Protein AF-0000000078826554 (afdb_homodimer)

Sequence (442 aa):
MNILKTNELKKYYGSGDTIVKALDGVSITVEDGQFVAIVGTSGSGKSTLLHMLGGLDKPTSGSVIVDGKELSLMDDESLTVFRRRNIGFVFQNYNLVPILNVYENIVLPIELDGNKVDENFVDKIVKMLKLEEKLSVLPNNLSGGQQQRVAIARALAAKPAIILADEPTGNLDSKTSQDVIGLLKATSMEFHQTIVMITHNEEIAQLSDKIIHIEDGRIVGMNILKTNELKKYYGSGDTIVKALDGVSITVEDGQFVAIVGTSGSGKSTLLHMLGGLDKPTSGSVIVDGKELSLMDDESLTVFRRRNIGFVFQNYNLVPILNVYENIVLPIELDGNKVDENFVDKIVKMLKLEEKLSVLPNNLSGGQQQRVAIARALAAKPAIILADEPTGNLDSKTSQDVIGLLKATSMEFHQTIVMITHNEEIAQLSDKIIHIEDGRIVG

Nearest PDB structures (foldseek):
  7w7b-assembly2_G  TM=9.471E-01  e=1.059E-22  Corynebacterium diphtheriae NCTC 13129
  4u00-assembly1_A  TM=9.123E-01  e=7.420E-20  Thermus thermophilus HB8
  6mjp-assembly1_B  TM=8.727E-01  e=2.880E-16  Vibrio cholerae
  8frl-assembly1_A  TM=8.800E-01  e=1.904E-15  Acinetobacter baylyi ADP1
  6mi8-assembly1_B  TM=8.300E-01  e=7.405E-16  Escherichia coli K-12

Secondary structure (DSSP, 8-state):
-EEEEEEEEEEEESSGGG-EEEEEEE--EEETT-EEEEE--TTSSHHHHHHHHTTSS--SEEEEEETTEEGGG--HHHHHHHHHHHEEEEETT----TTS-HHHHHHHHHHHTTPPP-HHHHHHHHHHTT-GGGTT--GGGS-HHHHHHHHHHHHHHT--SEEEEESTTTTS-HHHHHHHHHHHHHHHHHHT-EEEEEES-HHHHTTSSEEEEEETTEEE-/-EEEEEEEEEEEESSGGG-EEEEEEE--EEETT-EEEEE--TTSSHHHHHHHHTTSS--SEEEEEETTEEGGG--HHHHHHHHHHHEEEEETT----TTS-HHHHHHHHHHHTTPPP-HHHHHHHHHHTT-GGGTT--GGGS-HHHHHHHHHHHHHHT--SEEEEESTTTTS-HHHHHHHHHHHHHHHHHHT-EEEEEES-HHHHTTSSEEEEEETTEEE-

Foldseek 3Di:
DWQKWWFQFWAWDDDDPPIATLAGTEIDTDHQLFFEEEAEDPSLNLVVVLCCQLLVDATPDTWMGGRRDILNPDDPVVSVLLSLQAEAEAEQVLPFDQVQFLQCSQCVSCVVNVHDFPPVVLVVLCVLLVCVVRRRPGLVPDDLLNSLSSSLSSRPRSPHREYEYEASCVPDDPVSSVVSLVSSVVVSVVSSHHYYYYHNDPVSSVVGPYYWYTGNNYTDD/DWQKWWFQFWAWDDDDPPIATLAGTEIDTDHQLFFEEEAEDPSLNLVVVLCCQLLVDATPDTWMHGRRDILNPDDPVVSVLLSLQAEAEAEQVLPFDQVQFLQCSQCVSCVVNVHDFPVVVLVVLCVLLVCVVRRGPGLVPDDLLNSLSSSLSSRPRSPHRAYEYEASCVPDDPVSSVVSLVSSVVVSVVSSHHYYYYHNDPVSSVVGPYYWYTGNNYTDD

pLDDT: mean 95.14, std 3.31, range [72.69, 98.69]

Solvent-accessible surface area (backbone atoms only — not comparable to full-atom values): 22943 Å² total; per-residue (Å²): 105,68,34,34,39,34,44,50,25,21,32,66,43,75,63,84,94,58,58,43,63,43,27,63,47,30,63,50,77,39,47,63,41,36,36,35,18,40,33,42,59,91,86,15,25,60,68,62,48,54,32,39,71,56,63,68,43,79,64,70,40,57,38,37,30,49,73,84,39,58,58,72,76,46,51,71,68,58,44,49,54,47,30,61,49,35,44,13,60,30,41,45,80,34,54,60,53,66,91,35,27,40,48,55,49,25,46,37,60,37,51,77,69,69,48,80,78,58,62,68,61,44,49,52,48,32,53,70,57,69,38,71,92,41,38,80,39,36,52,85,80,46,54,70,62,52,41,38,43,44,23,47,41,26,23,49,58,58,63,32,68,34,34,43,28,46,30,57,46,71,77,46,54,70,70,51,28,53,53,52,50,50,43,50,50,51,51,24,63,74,67,52,36,19,33,42,32,35,39,75,50,63,74,63,37,66,72,36,78,41,75,42,37,33,49,76,13,26,70,52,125,103,68,33,35,38,34,44,48,25,21,30,64,43,76,63,84,93,59,56,42,62,42,27,62,47,31,63,52,77,39,46,65,42,37,36,36,18,40,34,42,58,89,86,15,25,60,68,63,49,53,32,39,72,57,63,70,43,79,66,67,41,58,40,36,30,48,72,86,40,56,58,71,76,47,52,73,68,57,44,48,56,46,30,59,49,34,43,12,60,30,41,43,80,34,55,61,52,66,90,35,27,41,48,54,49,25,46,37,62,37,52,75,70,70,48,82,78,58,62,68,61,44,49,52,48,32,53,70,58,70,38,71,91,41,38,81,39,36,53,85,78,44,52,69,62,54,42,39,42,45,24,49,42,27,24,49,57,59,63,32,68,34,34,44,26,47,32,57,45,70,80,45,55,72,70,51,28,52,53,52,51,48,42,51,50,51,50,26,63,74,67,53,36,20,33,42,32,35,39,75,49,64,75,64,35,64,74,35,79,41,76,44,37,34,50,76,12,26,70,51,129

Radius of gyration: 22.49 Å; Cα contacts (8 Å, |Δi|>4): 935; chains: 2; bounding box: 58×67×49 Å

Organism: Clostridium kluyveri (strain ATCC 8527 / DSM 555 / NBRC 12016 / NCIMB 10680 / K1) (NCBI:txid431943)

Structure (mmCIF, N/CA/C/O backbone):
data_AF-0000000078826554-model_v1
#
loop_
_entity.id
_entity.type
_entity.pdbx_description
1 polymer 'ABC transporter domain-containing protein'
#
loop_
_atom_site.group_PDB
_atom_site.id
_atom_site.type_symbol
_atom_site.label_atom_id
_atom_site.label_alt_id
_atom_site.label_comp_id
_atom_site.label_asym_id
_atom_site.label_entity_id
_atom_site.label_seq_id
_atom_site.pdbx_PDB_ins_code
_atom_site.Cartn_x
_atom_site.Cartn_y
_atom_site.Cartn_z
_atom_site.occupancy
_atom_site.B_iso_or_equiv
_atom_site.auth_seq_id
_atom_site.auth_comp_id
_atom_site.auth_asym_id
_atom_site.auth_atom_id
_atom_site.pdbx_PDB_model_num
ATOM 1 N N . MET A 1 1 ? -2.662 -26.938 -20.875 1 87.38 1 MET A N 1
ATOM 2 C CA . MET A 1 1 ? -1.301 -26.422 -21 1 87.38 1 MET A CA 1
ATOM 3 C C . MET A 1 1 ? -0.83 -25.797 -19.688 1 87.38 1 MET A C 1
ATOM 5 O O . MET A 1 1 ? -1.624 -25.188 -18.969 1 87.38 1 MET A O 1
ATOM 9 N N . ASN A 1 2 ? 0.41 -26.031 -19.406 1 93.56 2 ASN A N 1
ATOM 10 C CA . ASN A 1 2 ? 0.929 -25.531 -18.141 1 93.56 2 ASN A CA 1
ATOM 11 C C . ASN A 1 2 ? 1.241 -24.031 -18.203 1 93.56 2 ASN A C 1
ATOM 13 O O . ASN A 1 2 ? 1.922 -23.578 -19.141 1 93.56 2 ASN A O 1
ATOM 17 N N . ILE A 1 3 ? 0.671 -23.375 -17.297 1 96.88 3 ILE A N 1
ATOM 18 C CA . ILE A 1 3 ? 0.89 -21.922 -17.297 1 96.88 3 ILE A CA 1
ATOM 19 C C . ILE A 1 3 ? 2.041 -21.594 -16.359 1 96.88 3 ILE A C 1
ATOM 21 O O . ILE A 1 3 ? 2.691 -20.547 -16.516 1 96.88 3 ILE A O 1
ATOM 25 N N . LEU A 1 4 ? 2.289 -22.422 -15.352 1 98 4 LEU A N 1
ATOM 26 C CA . LEU A 1 4 ? 3.342 -22.219 -14.367 1 98 4 LEU A CA 1
ATOM 27 C C . LEU A 1 4 ? 4.113 -23.5 -14.109 1 98 4 LEU A C 1
ATOM 29 O O . LEU A 1 4 ? 3.514 -24.578 -13.969 1 98 4 LEU A O 1
ATOM 33 N N . LYS A 1 5 ? 5.387 -23.375 -14.148 1 97.81 5 LYS A N 1
ATOM 34 C CA . LYS A 1 5 ? 6.266 -24.5 -13.844 1 97.81 5 LYS A CA 1
ATOM 35 C C . LYS A 1 5 ? 7.512 -24.031 -13.094 1 97.81 5 LYS A C 1
ATOM 37 O O . LYS A 1 5 ? 8.125 -23.031 -13.469 1 97.81 5 LYS A O 1
ATOM 42 N N . THR A 1 6 ? 7.805 -24.641 -12.008 1 97.75 6 THR A N 1
ATOM 43 C CA . THR A 1 6 ? 9.086 -24.453 -11.336 1 97.75 6 THR A CA 1
ATOM 44 C C . THR A 1 6 ? 9.922 -25.719 -11.398 1 97.75 6 THR A C 1
ATOM 46 O O . THR A 1 6 ? 9.383 -26.828 -11.398 1 97.75 6 THR A O 1
ATOM 49 N N . ASN A 1 7 ? 11.172 -25.531 -11.516 1 97.31 7 ASN A N 1
ATOM 50 C CA . ASN A 1 7 ? 12.117 -26.641 -11.547 1 97.31 7 ASN A CA 1
ATOM 51 C C . ASN A 1 7 ? 13.195 -26.5 -10.477 1 97.31 7 ASN A C 1
ATOM 53 O O . ASN A 1 7 ? 14.086 -25.656 -10.609 1 97.31 7 ASN A O 1
ATOM 57 N N . GLU A 1 8 ? 13.141 -27.391 -9.445 1 97.31 8 GLU A N 1
ATOM 58 C CA . GLU A 1 8 ? 14.141 -27.422 -8.383 1 97.31 8 GLU A CA 1
ATOM 59 C C . GLU A 1 8 ? 14.453 -26.031 -7.863 1 97.31 8 GLU A C 1
ATOM 61 O O . GLU A 1 8 ? 15.617 -25.641 -7.785 1 97.31 8 GLU A O 1
ATOM 66 N N . LEU A 1 9 ? 13.414 -25.344 -7.57 1 97.62 9 LEU A N 1
ATOM 67 C CA . LEU A 1 9 ? 13.547 -23.938 -7.172 1 97.62 9 LEU A CA 1
ATOM 68 C C . LEU A 1 9 ? 14.117 -23.828 -5.766 1 97.62 9 LEU A C 1
ATOM 70 O O . LEU A 1 9 ? 13.609 -24.453 -4.828 1 97.62 9 LEU A O 1
ATOM 74 N N . LYS A 1 10 ? 15.188 -23.109 -5.652 1 97.44 10 LYS A N 1
ATOM 75 C CA . LYS A 1 10 ? 15.844 -22.906 -4.363 1 97.44 10 LYS A CA 1
ATOM 76 C C . LYS A 1 10 ? 16.016 -21.422 -4.055 1 97.44 10 LYS A C 1
ATOM 78 O O . LYS A 1 10 ? 16.266 -20.625 -4.957 1 97.44 10 LYS A O 1
ATOM 83 N N . LYS A 1 11 ? 15.797 -21.031 -2.824 1 96.5 11 LYS A N 1
ATOM 84 C CA . LYS A 1 11 ? 16.094 -19.703 -2.301 1 96.5 11 LYS A CA 1
ATOM 85 C C . LYS A 1 11 ? 16.781 -19.781 -0.943 1 96.5 11 LYS A C 1
ATOM 87 O O . LYS A 1 11 ? 16.172 -20.203 0.043 1 96.5 11 LYS A O 1
ATOM 92 N N . TYR A 1 12 ? 18.016 -19.391 -0.985 1 95 12 TYR A N 1
ATOM 93 C CA . TYR A 1 12 ? 18.828 -19.391 0.224 1 95 12 TYR A CA 1
ATOM 94 C C . TYR A 1 12 ? 19.219 -17.969 0.609 1 95 12 TYR A C 1
ATOM 96 O O . TYR A 1 12 ? 19.531 -17.141 -0.256 1 95 12 TYR A O 1
ATOM 104 N N . TYR A 1 13 ? 19.047 -17.641 1.901 1 88.62 13 TYR A N 1
ATOM 105 C CA . TYR A 1 13 ? 19.453 -16.344 2.428 1 88.62 13 TYR A CA 1
ATOM 106 C C . TYR A 1 13 ? 20.688 -16.484 3.326 1 88.62 13 TYR A C 1
ATOM 108 O O . TYR A 1 13 ? 20.844 -17.516 4.004 1 88.62 13 TYR A O 1
ATOM 116 N N . GLY A 1 14 ? 21.422 -15.398 3.434 1 85.5 14 GLY A N 1
ATOM 117 C CA . GLY A 1 14 ? 22.562 -15.406 4.336 1 85.5 14 GLY A CA 1
ATOM 118 C C . GLY A 1 14 ? 23.812 -16.016 3.723 1 85.5 14 GLY A C 1
ATOM 119 O O . GLY A 1 14 ? 23.859 -16.25 2.512 1 85.5 14 GLY A O 1
ATOM 120 N N . SER A 1 15 ? 24.938 -15.953 4.5 1 86.44 15 SER A N 1
ATOM 121 C CA . SER A 1 15 ? 26.219 -16.5 4.043 1 86.44 15 SER A CA 1
ATOM 122 C C . SER A 1 15 ? 26.875 -17.344 5.133 1 86.44 15 SER A C 1
ATOM 124 O O . SER A 1 15 ? 26.672 -17.078 6.324 1 86.44 15 SER A O 1
ATOM 126 N N . GLY A 1 16 ? 27.672 -18.375 4.656 1 83.94 16 GLY A N 1
ATOM 127 C CA . GLY A 1 16 ? 28.438 -19.172 5.586 1 83.94 16 GLY A CA 1
ATOM 128 C C . GLY A 1 16 ? 27.578 -20 6.516 1 83.94 16 GLY A C 1
ATOM 129 O O . GLY A 1 16 ? 26.719 -20.75 6.062 1 83.94 16 GLY A O 1
ATOM 130 N N . ASP A 1 17 ? 27.781 -19.875 7.832 1 83.31 17 ASP A N 1
ATOM 131 C CA . ASP A 1 17 ? 27.125 -20.672 8.867 1 83.31 17 ASP A CA 1
ATOM 132 C C . ASP A 1 17 ? 25.734 -20.125 9.18 1 83.31 17 ASP A C 1
ATOM 134 O O . ASP A 1 17 ? 24.969 -20.75 9.914 1 83.31 17 ASP A O 1
ATOM 138 N N . THR A 1 18 ? 25.219 -19.141 8.555 1 89.56 18 THR A N 1
ATOM 139 C CA . THR A 1 18 ? 23.938 -18.5 8.867 1 89.56 18 THR A CA 1
ATOM 140 C C . THR A 1 18 ? 22.969 -18.625 7.695 1 89.56 18 THR A C 1
ATOM 142 O O . THR A 1 18 ? 22.016 -17.859 7.59 1 89.56 18 THR A O 1
ATOM 145 N N . ILE A 1 19 ? 23.203 -19.688 6.887 1 88.94 19 ILE A N 1
ATOM 146 C CA . ILE A 1 19 ? 22.375 -19.844 5.691 1 88.94 19 ILE A CA 1
ATOM 147 C C . ILE A 1 19 ? 21 -20.344 6.082 1 88.94 19 ILE A C 1
ATOM 149 O O . ILE A 1 19 ? 20.859 -21.281 6.863 1 88.94 19 ILE A O 1
ATOM 153 N N . VAL A 1 20 ? 19.969 -19.703 5.699 1 90.62 20 VAL A N 1
ATOM 154 C CA . VAL A 1 20 ? 18.562 -20.094 5.84 1 90.62 20 VAL A CA 1
ATOM 155 C C . VAL A 1 20 ? 18.031 -20.562 4.492 1 90.62 20 VAL A C 1
ATOM 157 O O . VAL A 1 20 ? 18.031 -19.812 3.518 1 90.62 20 VAL A O 1
ATOM 160 N N . LYS A 1 21 ? 17.578 -21.797 4.391 1 94.69 21 LYS A N 1
ATOM 161 C CA . LYS A 1 21 ? 17.016 -22.344 3.168 1 94.69 21 LYS A CA 1
ATOM 162 C C . LYS A 1 21 ? 15.5 -22.141 3.125 1 94.69 21 LYS A C 1
ATOM 164 O O . LYS A 1 21 ? 14.742 -23.016 3.547 1 94.69 21 LYS A O 1
ATOM 169 N N . ALA A 1 22 ? 15.109 -21.078 2.609 1 95 22 ALA A N 1
ATOM 170 C CA . ALA A 1 22 ? 13.688 -20.75 2.549 1 95 22 ALA A CA 1
ATOM 171 C C . ALA A 1 22 ? 12.953 -21.688 1.59 1 95 22 ALA A C 1
ATOM 173 O O . ALA A 1 22 ? 11.867 -22.172 1.896 1 95 22 ALA A O 1
ATOM 174 N N . LEU A 1 23 ? 13.492 -21.953 0.453 1 97.06 23 LEU A N 1
ATOM 175 C CA . LEU A 1 23 ? 13.062 -22.969 -0.509 1 97.06 23 LEU A CA 1
ATOM 176 C C . LEU A 1 23 ? 14.227 -23.891 -0.882 1 97.06 23 LEU A C 1
ATOM 178 O O . LEU A 1 23 ? 15.344 -23.422 -1.119 1 97.06 23 LEU A O 1
ATOM 182 N N . ASP A 1 24 ? 13.945 -25.141 -0.947 1 96.75 24 ASP A N 1
ATOM 183 C CA . ASP A 1 24 ? 15.031 -26.109 -1.124 1 96.75 24 ASP A CA 1
ATOM 184 C C . ASP A 1 24 ? 14.656 -27.172 -2.158 1 96.75 24 ASP A C 1
ATOM 186 O O . ASP A 1 24 ? 14.625 -28.359 -1.85 1 96.75 24 ASP A O 1
ATOM 190 N N . GLY A 1 25 ? 14.477 -26.719 -3.34 1 96.94 25 GLY A N 1
ATOM 191 C CA . GLY A 1 25 ? 14.242 -27.625 -4.445 1 96.94 25 GLY A CA 1
ATOM 192 C C . GLY A 1 25 ? 12.773 -27.859 -4.727 1 96.94 25 GLY A C 1
ATOM 193 O O . GLY A 1 25 ? 12.32 -29.016 -4.82 1 96.94 25 GLY A O 1
ATOM 194 N N . VAL A 1 26 ? 12.016 -26.812 -4.895 1 97.12 26 VAL A N 1
ATOM 195 C CA . VAL A 1 26 ? 10.57 -26.891 -5.078 1 97.12 26 VAL A CA 1
ATOM 196 C C . VAL A 1 26 ? 10.25 -27 -6.566 1 97.12 26 VAL A C 1
ATOM 198 O O . VAL A 1 26 ? 10.68 -26.156 -7.367 1 97.12 26 VAL A O 1
ATOM 201 N N . SER A 1 27 ? 9.523 -28.047 -6.922 1 97.38 27 SER A N 1
ATOM 202 C CA . SER A 1 27 ? 9.023 -28.234 -8.281 1 97.38 27 SER A CA 1
ATOM 203 C C . SER A 1 27 ? 7.508 -28.422 -8.281 1 97.38 27 SER A C 1
ATOM 205 O O . SER A 1 27 ? 6.992 -29.375 -7.691 1 97.38 27 SER A O 1
ATOM 207 N N . ILE A 1 28 ? 6.852 -27.438 -8.969 1 96.94 28 ILE A N 1
ATOM 208 C CA . ILE A 1 28 ? 5.402 -27.547 -9.07 1 96.94 28 ILE A CA 1
ATOM 209 C C . ILE A 1 28 ? 4.953 -27.141 -10.477 1 96.94 28 ILE A C 1
ATOM 211 O O . ILE A 1 28 ? 5.695 -26.469 -11.203 1 96.94 28 ILE A O 1
ATOM 215 N N . THR A 1 29 ? 3.779 -27.625 -10.812 1 97.19 29 THR A N 1
ATOM 216 C CA . THR A 1 29 ? 3.146 -27.266 -12.078 1 97.19 29 THR A CA 1
ATOM 217 C C . THR A 1 29 ? 1.691 -26.859 -11.867 1 97.19 29 THR A C 1
ATOM 219 O O . THR A 1 29 ? 0.987 -27.469 -11.055 1 97.19 29 THR A O 1
ATOM 222 N N . VAL A 1 30 ? 1.297 -25.828 -12.578 1 97.94 30 VAL A N 1
ATOM 223 C CA . VAL A 1 30 ? -0.084 -25.344 -12.562 1 97.94 30 VAL A CA 1
ATOM 224 C C . VAL A 1 30 ? -0.61 -25.25 -13.992 1 97.94 30 VAL A C 1
ATOM 226 O O . VAL A 1 30 ? 0.053 -24.688 -14.867 1 97.94 30 VAL A O 1
ATOM 229 N N . GLU A 1 31 ? -1.799 -25.766 -14.195 1 97.56 31 GLU A N 1
ATOM 230 C CA . GLU A 1 31 ? -2.418 -25.766 -15.516 1 97.56 31 GLU A CA 1
ATOM 231 C C . GLU A 1 31 ? -3.189 -24.469 -15.75 1 97.56 31 GLU A C 1
ATOM 233 O O . GLU A 1 31 ? -3.605 -23.797 -14.797 1 97.56 31 GLU A O 1
ATOM 238 N N . ASP A 1 32 ? -3.287 -24.156 -17.047 1 97.19 32 ASP A N 1
ATOM 239 C CA . ASP A 1 32 ? -4.062 -22.984 -17.453 1 97.19 32 ASP A CA 1
ATOM 240 C C . ASP A 1 32 ? -5.496 -23.078 -16.938 1 97.19 32 ASP A C 1
ATOM 242 O O . ASP A 1 32 ? -6.152 -24.109 -17.078 1 97.19 32 ASP A O 1
ATOM 246 N N . GLY A 1 33 ? -5.918 -22.016 -16.234 1 97 33 GLY A N 1
ATOM 247 C CA . GLY A 1 33 ? -7.285 -21.922 -15.742 1 97 33 GLY A CA 1
ATOM 248 C C . GLY A 1 33 ? -7.488 -22.609 -14.406 1 97 33 GLY A C 1
ATOM 249 O O . GLY A 1 33 ? -8.586 -22.578 -13.844 1 97 33 GLY A O 1
ATOM 250 N N . GLN A 1 34 ? -6.461 -23.141 -13.852 1 97.62 34 GLN A N 1
ATOM 251 C CA . GLN A 1 34 ? -6.562 -23.891 -12.609 1 97.62 34 GLN A CA 1
ATOM 252 C C . GLN A 1 34 ? -6.457 -22.969 -11.398 1 97.62 34 GLN A C 1
ATOM 254 O O . GLN A 1 34 ? -5.66 -22.016 -11.398 1 97.62 34 GLN A O 1
ATOM 259 N N . PHE A 1 35 ? -7.289 -23.25 -10.398 1 97.75 35 PHE A N 1
ATOM 260 C CA . PHE A 1 35 ? -7.188 -22.609 -9.086 1 97.75 35 PHE A CA 1
ATOM 261 C C . PHE A 1 35 ? -6.465 -23.516 -8.094 1 97.75 35 PHE A C 1
ATOM 263 O O . PHE A 1 35 ? -7.031 -24.5 -7.621 1 97.75 35 PHE A O 1
ATOM 270 N N . VAL A 1 36 ? -5.211 -23.109 -7.762 1 98.06 36 VAL A N 1
ATOM 271 C CA . VAL A 1 36 ? -4.367 -23.938 -6.91 1 98.06 36 VAL A CA 1
ATOM 272 C C . VAL A 1 36 ? -4.113 -23.234 -5.582 1 98.06 36 VAL A C 1
ATOM 274 O O . VAL A 1 36 ? -3.85 -22.031 -5.555 1 98.06 36 VAL A O 1
ATOM 277 N N . ALA A 1 37 ? -4.215 -23.984 -4.465 1 97.88 37 ALA A N 1
ATOM 278 C CA . ALA A 1 37 ? -3.844 -23.469 -3.145 1 97.88 37 ALA A CA 1
ATOM 279 C C . ALA A 1 37 ? -2.557 -24.125 -2.648 1 97.88 37 ALA A C 1
ATOM 281 O O . ALA A 1 37 ? -2.355 -25.328 -2.82 1 97.88 37 ALA A O 1
ATOM 282 N N . ILE A 1 38 ? -1.683 -23.328 -2.168 1 97.56 38 ILE A N 1
ATOM 283 C CA . ILE A 1 38 ? -0.485 -23.812 -1.485 1 97.56 38 ILE A CA 1
ATOM 284 C C . ILE A 1 38 ? -0.626 -23.594 0.02 1 97.56 38 ILE A C 1
ATOM 286 O O . ILE A 1 38 ? -0.79 -22.453 0.477 1 97.56 38 ILE A O 1
ATOM 290 N N . VAL A 1 39 ? -0.509 -24.672 0.762 1 96.94 39 VAL A N 1
ATOM 291 C CA . VAL A 1 39 ? -0.756 -24.609 2.199 1 96.94 39 VAL A CA 1
ATOM 292 C C . VAL A 1 39 ? 0.494 -25.047 2.957 1 96.94 39 VAL A C 1
ATOM 294 O O . VAL A 1 39 ? 1.261 -25.875 2.471 1 96.94 39 VAL A O 1
ATOM 297 N N . GLY A 1 40 ? 0.686 -24.438 4.07 1 93.31 40 GLY A N 1
ATOM 298 C CA . GLY A 1 40 ? 1.805 -24.719 4.953 1 93.31 40 GLY A CA 1
ATOM 299 C C . GLY A 1 40 ? 1.817 -23.859 6.203 1 93.31 40 GLY A C 1
ATOM 300 O O . GLY A 1 40 ? 1.043 -22.906 6.316 1 93.31 40 GLY A O 1
ATOM 301 N N . THR A 1 41 ? 2.695 -24.219 7.086 1 90.75 41 THR A N 1
ATOM 302 C CA . THR A 1 41 ? 2.805 -23.469 8.336 1 90.75 41 THR A CA 1
ATOM 303 C C . THR A 1 41 ? 3.531 -22.141 8.117 1 90.75 41 THR A C 1
ATOM 305 O O . THR A 1 41 ? 4.105 -21.922 7.055 1 90.75 41 THR A O 1
ATOM 308 N N . SER A 1 42 ? 3.385 -21.25 9.102 1 88.31 42 SER A N 1
ATOM 309 C CA . SER A 1 42 ? 4.156 -20.016 9.062 1 88.31 42 SER A CA 1
ATOM 310 C C . SER A 1 42 ? 5.652 -20.297 8.961 1 88.31 42 SER A C 1
ATOM 312 O O . SER A 1 42 ? 6.168 -21.203 9.633 1 88.31 42 SER A O 1
ATOM 314 N N . GLY A 1 43 ? 6.285 -19.641 8.125 1 88.25 43 GLY A N 1
ATOM 315 C CA . GLY A 1 43 ? 7.719 -19.812 7.965 1 88.25 43 GLY A CA 1
ATOM 316 C C . GLY A 1 43 ? 8.078 -20.969 7.051 1 88.25 43 GLY A C 1
ATOM 317 O O . GLY A 1 43 ? 9.258 -21.281 6.855 1 88.25 43 GLY A O 1
ATOM 318 N N . SER A 1 44 ? 7.133 -21.531 6.379 1 91.5 44 SER A N 1
ATOM 319 C CA . SER A 1 44 ? 7.391 -22.734 5.586 1 91.5 44 SER A CA 1
ATOM 320 C C . SER A 1 44 ? 7.922 -22.375 4.203 1 91.5 44 SER A C 1
ATOM 322 O O . SER A 1 44 ? 8.32 -23.25 3.438 1 91.5 44 SER A O 1
ATOM 324 N N . GLY A 1 45 ? 7.863 -21.078 3.85 1 93.06 45 GLY A N 1
ATOM 325 C CA . GLY A 1 45 ? 8.406 -20.656 2.57 1 93.06 45 GLY A CA 1
ATOM 326 C C . GLY A 1 45 ? 7.332 -20.266 1.569 1 93.06 45 GLY A C 1
ATOM 327 O O . GLY A 1 45 ? 7.637 -19.969 0.412 1 93.06 45 GLY A O 1
ATOM 328 N N . LYS A 1 46 ? 6.098 -20.234 1.959 1 94.81 46 LYS A N 1
ATOM 329 C CA . LYS A 1 46 ? 4.977 -19.969 1.057 1 94.81 46 LYS A CA 1
ATOM 330 C C . LYS A 1 46 ? 5.129 -18.609 0.372 1 94.81 46 LYS A C 1
ATOM 332 O O . LYS A 1 46 ? 5.043 -18.516 -0.854 1 94.81 46 LYS A O 1
ATOM 337 N N . SER A 1 47 ? 5.34 -17.609 1.223 1 94.5 47 SER A N 1
ATOM 338 C CA . SER A 1 47 ? 5.449 -16.266 0.665 1 94.5 47 SER A CA 1
ATOM 339 C C . SER A 1 47 ? 6.691 -16.125 -0.205 1 94.5 47 SER A C 1
ATOM 341 O O . SER A 1 47 ? 6.652 -15.492 -1.261 1 94.5 47 SER A O 1
ATOM 343 N N . THR A 1 48 ? 7.801 -16.688 0.21 1 94.62 48 THR A N 1
ATOM 344 C CA . THR A 1 48 ? 9.016 -16.703 -0.594 1 94.62 48 THR A CA 1
ATOM 345 C C . THR A 1 48 ? 8.758 -17.359 -1.951 1 94.62 48 THR A C 1
ATOM 347 O O . THR A 1 48 ? 9.141 -16.812 -2.988 1 94.62 48 THR A O 1
ATOM 350 N N . LEU A 1 49 ? 8.078 -18.469 -1.895 1 96.69 49 LEU A N 1
ATOM 351 C CA . LEU A 1 49 ? 7.73 -19.156 -3.129 1 96.69 49 LEU A CA 1
ATOM 352 C C . LEU A 1 49 ? 6.871 -18.281 -4.027 1 96.69 49 LEU A C 1
ATOM 354 O O . LEU A 1 49 ? 7.199 -18.078 -5.199 1 96.69 49 LEU A O 1
ATOM 358 N N . LEU A 1 50 ? 5.82 -17.75 -3.523 1 97.06 50 LEU A N 1
ATOM 359 C CA . LEU A 1 50 ? 4.898 -16.938 -4.309 1 97.06 50 LEU A CA 1
ATOM 360 C C . LEU A 1 50 ? 5.617 -15.742 -4.93 1 97.06 50 LEU A C 1
ATOM 362 O O . LEU A 1 50 ? 5.383 -15.406 -6.09 1 97.06 50 LEU A O 1
ATOM 366 N N . HIS A 1 51 ? 6.496 -15.148 -4.195 1 95.69 51 HIS A N 1
ATOM 367 C CA . HIS A 1 51 ? 7.246 -14.008 -4.699 1 95.69 51 HIS A CA 1
ATOM 368 C C . HIS A 1 51 ? 8.164 -14.414 -5.844 1 95.69 51 HIS A C 1
ATOM 370 O O . HIS A 1 51 ? 8.359 -13.656 -6.793 1 95.69 51 HIS A O 1
ATOM 376 N N . MET A 1 52 ? 8.68 -15.562 -5.77 1 95.44 52 MET A N 1
ATOM 377 C CA . MET A 1 52 ? 9.523 -16.078 -6.848 1 95.44 52 MET A CA 1
ATOM 378 C C . MET A 1 52 ? 8.688 -16.359 -8.102 1 95.44 52 MET A C 1
ATOM 380 O O . MET A 1 52 ? 9.117 -16.047 -9.211 1 95.44 52 MET A O 1
ATOM 384 N N . LEU A 1 53 ? 7.535 -16.859 -7.84 1 96.88 53 LEU A N 1
ATOM 385 C CA . LEU A 1 53 ? 6.652 -17.172 -8.961 1 96.88 53 LEU A CA 1
ATOM 386 C C . LEU A 1 53 ? 6.273 -15.891 -9.711 1 96.88 53 LEU A C 1
ATOM 388 O O . LEU A 1 53 ? 6.078 -15.922 -10.93 1 96.88 53 LEU A O 1
ATOM 392 N N . GLY A 1 54 ? 6.176 -14.828 -9.016 1 96.06 54 GLY A N 1
ATOM 393 C CA . GLY A 1 54 ? 5.719 -13.578 -9.594 1 96.06 54 GLY A CA 1
ATOM 394 C C . GLY A 1 54 ? 6.855 -12.672 -10.039 1 96.06 54 GLY A C 1
ATOM 395 O O . GLY A 1 54 ? 6.621 -11.562 -10.523 1 96.06 54 GLY A O 1
ATOM 396 N N . GLY A 1 55 ? 8.055 -13.102 -9.797 1 94.69 55 GLY A N 1
ATOM 397 C CA . GLY A 1 55 ? 9.203 -12.305 -10.203 1 94.69 55 GLY A CA 1
ATOM 398 C C . GLY A 1 55 ? 9.484 -11.141 -9.273 1 94.69 55 GLY A C 1
ATOM 399 O O . GLY A 1 55 ? 10.125 -10.172 -9.656 1 94.69 55 GLY A O 1
ATOM 400 N N . LEU A 1 56 ? 8.977 -11.164 -8.133 1 94.31 56 LEU A N 1
ATOM 401 C CA . LEU A 1 56 ? 9.242 -10.133 -7.133 1 94.31 56 LEU A CA 1
ATOM 402 C C . LEU A 1 56 ? 10.555 -10.406 -6.41 1 94.31 56 LEU A C 1
ATOM 404 O O . LEU A 1 56 ? 11.078 -9.531 -5.715 1 94.31 56 LEU A O 1
ATOM 408 N N . ASP A 1 57 ? 11.031 -11.609 -6.539 1 92.5 57 ASP A N 1
ATOM 409 C CA . ASP A 1 57 ? 12.328 -12.031 -6.008 1 92.5 57 ASP A CA 1
ATOM 410 C C . ASP A 1 57 ? 13.031 -12.984 -6.973 1 92.5 57 ASP A C 1
ATOM 412 O O . ASP A 1 57 ? 12.398 -13.578 -7.848 1 92.5 57 ASP A O 1
ATOM 416 N N . LYS A 1 58 ? 14.336 -13.078 -6.805 1 91.56 58 LYS A N 1
ATOM 417 C CA . LYS A 1 58 ? 15.125 -13.961 -7.656 1 91.56 58 LYS A CA 1
ATOM 418 C C . LYS A 1 58 ? 15.562 -15.211 -6.898 1 91.56 58 LYS A C 1
ATOM 420 O O . LYS A 1 58 ? 15.961 -15.133 -5.734 1 91.56 58 LYS A O 1
ATOM 425 N N . PRO A 1 59 ? 15.445 -16.328 -7.586 1 95.12 59 PRO A N 1
ATOM 426 C CA . PRO A 1 59 ? 15.891 -17.562 -6.938 1 95.12 59 PRO A CA 1
ATOM 427 C C . PRO A 1 59 ? 17.406 -17.656 -6.828 1 95.12 59 PRO A C 1
ATOM 429 O O . PRO A 1 59 ? 18.141 -17.031 -7.602 1 95.12 59 PRO A O 1
ATOM 432 N N . THR A 1 60 ? 17.828 -18.375 -5.789 1 95.19 60 THR A N 1
ATOM 433 C CA . THR A 1 60 ? 19.234 -18.75 -5.699 1 95.19 60 THR A CA 1
ATOM 434 C C . THR A 1 60 ? 19.609 -19.719 -6.812 1 95.19 60 THR A C 1
ATOM 436 O O . THR A 1 60 ? 20.656 -19.562 -7.449 1 95.19 60 THR A O 1
ATOM 439 N N . SER A 1 61 ? 18.797 -20.672 -7.027 1 96.06 61 SER A N 1
ATOM 440 C CA . SER A 1 61 ? 18.953 -21.625 -8.125 1 96.06 61 SER A CA 1
ATOM 441 C C . SER A 1 61 ? 17.609 -22.234 -8.516 1 96.06 61 SER A C 1
ATOM 443 O O . SER A 1 61 ? 16.609 -22.031 -7.82 1 96.06 61 SER A O 1
ATOM 445 N N . GLY A 1 62 ? 17.609 -22.891 -9.719 1 97.19 62 GLY A N 1
ATOM 446 C CA . GLY A 1 62 ? 16.375 -23.406 -10.273 1 97.19 62 GLY A CA 1
ATOM 447 C C . GLY A 1 62 ? 15.719 -22.453 -11.258 1 97.19 62 GLY A C 1
ATOM 448 O O . GLY A 1 62 ? 16.328 -21.484 -11.68 1 97.19 62 GLY A O 1
ATOM 449 N N . SER A 1 63 ? 14.453 -22.828 -11.617 1 97.38 63 SER A N 1
ATOM 450 C CA . SER A 1 63 ? 13.828 -21.984 -12.633 1 97.38 63 SER A CA 1
ATOM 451 C C . SER A 1 63 ? 12.336 -21.828 -12.383 1 97.38 63 SER A C 1
ATOM 453 O O . SER A 1 63 ? 11.727 -22.672 -11.711 1 97.38 63 SER A O 1
ATOM 455 N N . VAL A 1 64 ? 11.844 -20.766 -12.875 1 97.62 64 VAL A N 1
ATOM 456 C CA . VAL A 1 64 ? 10.422 -20.438 -12.875 1 97.62 64 VAL A CA 1
ATOM 457 C C . VAL A 1 64 ? 9.969 -20.094 -14.297 1 97.62 64 VAL A C 1
ATOM 459 O O . VAL A 1 64 ? 10.531 -19.219 -14.938 1 97.62 64 VAL A O 1
ATOM 462 N N . ILE A 1 65 ? 9.016 -20.828 -14.75 1 97.75 65 ILE A N 1
ATOM 463 C CA . ILE A 1 65 ? 8.438 -20.578 -16.062 1 97.75 65 ILE A CA 1
ATOM 464 C C . ILE A 1 65 ? 6.965 -20.203 -15.906 1 97.75 65 ILE A C 1
ATOM 466 O O . ILE A 1 65 ? 6.195 -20.938 -15.281 1 97.75 65 ILE A O 1
ATOM 470 N N . VAL A 1 66 ? 6.609 -19.047 -16.453 1 97.62 66 VAL A N 1
ATOM 471 C CA . VAL A 1 66 ? 5.227 -18.578 -16.453 1 97.62 66 VAL A CA 1
ATOM 472 C C . VAL A 1 66 ? 4.812 -18.219 -17.875 1 97.62 66 VAL A C 1
ATOM 474 O O . VAL A 1 66 ? 5.504 -17.438 -18.562 1 97.62 66 VAL A O 1
ATOM 477 N N . ASP A 1 67 ? 3.721 -18.766 -18.281 1 96.75 67 ASP A N 1
ATOM 478 C CA . ASP A 1 67 ? 3.203 -18.5 -19.625 1 96.75 67 ASP A CA 1
ATOM 479 C C . ASP A 1 67 ? 4.289 -18.688 -20.672 1 96.75 67 ASP A C 1
ATOM 481 O O . ASP A 1 67 ? 4.457 -17.844 -21.562 1 96.75 67 ASP A O 1
ATOM 485 N N . GLY A 1 68 ? 5.059 -19.688 -20.5 1 95.25 68 GLY A N 1
ATOM 486 C CA . GLY A 1 68 ? 6.062 -20.109 -21.469 1 95.25 68 GLY A CA 1
ATOM 487 C C . GLY A 1 68 ? 7.344 -19.297 -21.375 1 95.25 68 GLY A C 1
ATOM 488 O O . GLY A 1 68 ? 8.289 -19.531 -22.141 1 95.25 68 GLY A O 1
ATOM 489 N N . LYS A 1 69 ? 7.445 -18.391 -20.516 1 96 69 LYS A N 1
ATOM 490 C CA . LYS A 1 69 ? 8.625 -17.531 -20.375 1 96 69 LYS A CA 1
ATOM 491 C C . LYS A 1 69 ? 9.398 -17.891 -19.109 1 96 69 LYS A C 1
ATOM 493 O O . LYS A 1 69 ? 8.82 -17.938 -18.016 1 96 69 LYS A O 1
ATOM 498 N N . GLU A 1 70 ? 10.68 -18.109 -19.25 1 96.31 70 GLU A N 1
ATOM 499 C CA . GLU A 1 70 ? 11.516 -18.391 -18.094 1 96.31 70 GLU A CA 1
ATOM 500 C C . GLU A 1 70 ? 11.953 -17.109 -17.406 1 96.31 70 GLU A C 1
ATOM 502 O O . GLU A 1 70 ? 12.781 -16.359 -17.938 1 96.31 70 GLU A O 1
ATOM 507 N N . LEU A 1 71 ? 11.508 -16.891 -16.188 1 95.56 71 LEU A N 1
ATOM 508 C CA . LEU A 1 71 ? 11.734 -15.641 -15.477 1 95.56 71 LEU A CA 1
ATOM 509 C C . LEU A 1 71 ? 13.18 -15.539 -15 1 95.56 71 LEU A C 1
ATOM 511 O O . LEU A 1 71 ? 13.75 -14.445 -14.984 1 95.56 71 LEU A O 1
ATOM 515 N N . SER A 1 72 ? 13.75 -16.656 -14.672 1 89.25 72 SER A N 1
ATOM 516 C CA . SER A 1 72 ? 15.086 -16.703 -14.086 1 89.25 72 SER A CA 1
ATOM 517 C C . SER A 1 72 ? 16.141 -16.203 -15.078 1 89.25 72 SER A C 1
ATOM 519 O O . SER A 1 72 ? 17.234 -15.805 -14.68 1 89.25 72 SER A O 1
ATOM 521 N N . LEU A 1 73 ? 15.797 -16.109 -16.281 1 89.06 73 LEU A N 1
ATOM 522 C CA . LEU A 1 73 ? 16.75 -15.75 -17.328 1 89.06 73 LEU A CA 1
ATOM 523 C C . LEU A 1 73 ? 16.5 -14.32 -17.797 1 89.06 73 LEU A C 1
ATOM 525 O O . LEU A 1 73 ? 17.281 -13.797 -18.609 1 89.06 73 LEU A O 1
ATOM 529 N N . MET A 1 74 ? 15.539 -13.703 -17.281 1 92.88 74 MET A N 1
ATOM 530 C CA . MET A 1 74 ? 15.203 -12.359 -17.734 1 92.88 74 MET A CA 1
ATOM 531 C C . MET A 1 74 ? 16.047 -11.312 -17.016 1 92.88 74 MET A C 1
ATOM 533 O O . MET A 1 74 ? 16.359 -11.477 -15.836 1 92.88 74 MET A O 1
ATOM 537 N N . ASP A 1 75 ? 16.344 -10.273 -17.781 1 91.81 75 ASP A N 1
ATOM 538 C CA . ASP A 1 75 ? 16.953 -9.125 -17.125 1 91.81 75 ASP A CA 1
ATOM 539 C C . ASP A 1 75 ? 15.898 -8.32 -16.359 1 91.81 75 ASP A C 1
ATOM 541 O O . ASP A 1 75 ? 14.703 -8.57 -16.484 1 91.81 75 ASP A O 1
ATOM 545 N N . ASP A 1 76 ? 16.328 -7.367 -15.578 1 88.62 76 ASP A N 1
ATOM 546 C CA . ASP A 1 76 ? 15.461 -6.633 -14.664 1 88.62 76 ASP A CA 1
ATOM 547 C C . ASP A 1 76 ? 14.383 -5.875 -15.438 1 88.62 76 ASP A C 1
ATOM 549 O O . ASP A 1 76 ? 13.219 -5.852 -15.023 1 88.62 76 ASP A O 1
ATOM 553 N N . GLU A 1 77 ? 14.758 -5.293 -16.484 1 89.62 77 GLU A N 1
ATOM 554 C CA . GLU A 1 77 ? 13.805 -4.512 -17.266 1 89.62 77 GLU A CA 1
ATOM 555 C C . GLU A 1 77 ? 12.727 -5.406 -17.875 1 89.62 77 GLU A C 1
ATOM 557 O O . GLU A 1 77 ? 11.539 -5.109 -17.781 1 89.62 77 GLU A O 1
ATOM 562 N N . SER A 1 78 ? 13.148 -6.5 -18.5 1 93.44 78 SER A N 1
ATOM 563 C CA . SER A 1 78 ? 12.219 -7.449 -19.109 1 93.44 78 SER A CA 1
ATOM 564 C C . SER A 1 78 ? 11.312 -8.078 -18.062 1 93.44 78 SER A C 1
ATOM 566 O O . SER A 1 78 ? 10.117 -8.289 -18.297 1 93.44 78 SER A O 1
ATOM 568 N N . LEU A 1 79 ? 11.914 -8.367 -16.969 1 94 79 LEU A N 1
ATOM 569 C CA . LEU A 1 79 ? 11.148 -8.969 -15.875 1 94 79 LEU A CA 1
ATOM 570 C C . LEU A 1 79 ? 10.086 -8 -15.359 1 94 79 LEU A C 1
ATOM 572 O O . LEU A 1 79 ? 8.969 -8.406 -15.047 1 94 79 LEU A O 1
ATOM 576 N N . THR A 1 80 ? 10.398 -6.754 -15.328 1 90.31 80 THR A N 1
ATOM 577 C CA . THR A 1 80 ? 9.469 -5.719 -14.883 1 90.31 80 THR A CA 1
ATOM 578 C C . THR A 1 80 ? 8.273 -5.633 -15.828 1 90.31 80 THR A C 1
ATOM 580 O O . THR A 1 80 ? 7.125 -5.609 -15.375 1 90.31 80 THR A O 1
ATOM 583 N N . VAL A 1 81 ? 8.555 -5.594 -17.016 1 90 81 VAL A N 1
ATOM 584 C CA . VAL A 1 81 ? 7.504 -5.504 -18.016 1 90 81 VAL A CA 1
ATOM 585 C C . VAL A 1 81 ? 6.641 -6.762 -17.969 1 90 81 VAL A C 1
ATOM 587 O O . VAL A 1 81 ? 5.41 -6.68 -18.016 1 90 81 VAL A O 1
ATOM 590 N N . PHE A 1 82 ? 7.309 -7.883 -17.906 1 94 82 PHE A N 1
ATOM 591 C CA . PHE A 1 82 ? 6.582 -9.148 -17.844 1 94 82 PHE A CA 1
ATOM 592 C C . PHE A 1 82 ? 5.641 -9.172 -16.641 1 94 82 PHE A C 1
ATOM 594 O O . PHE A 1 82 ? 4.473 -9.539 -16.781 1 94 82 PHE A O 1
ATOM 601 N N . ARG A 1 83 ? 6.145 -8.828 -15.492 1 93.56 83 ARG A N 1
ATOM 602 C CA . ARG A 1 83 ? 5.367 -8.812 -14.258 1 93.56 83 ARG A CA 1
ATOM 603 C C . ARG A 1 83 ? 4.141 -7.918 -14.398 1 93.56 83 ARG A C 1
ATOM 605 O O . ARG A 1 83 ? 3.031 -8.312 -14.023 1 93.56 83 ARG A O 1
ATOM 612 N N . ARG A 1 84 ? 4.293 -6.816 -14.883 1 90.06 84 ARG A N 1
ATOM 613 C CA . ARG A 1 84 ? 3.234 -5.824 -15.023 1 90.06 84 ARG A CA 1
ATOM 614 C C . ARG A 1 84 ? 2.133 -6.332 -15.953 1 90.06 84 ARG A C 1
ATOM 616 O O . ARG A 1 84 ? 0.951 -6.062 -15.719 1 90.06 84 ARG A O 1
ATOM 623 N N . ARG A 1 85 ? 2.486 -7.113 -16.859 1 92.44 85 ARG A N 1
ATOM 624 C CA . ARG A 1 85 ? 1.554 -7.484 -17.906 1 92.44 85 ARG A CA 1
ATOM 625 C C . ARG A 1 85 ? 0.936 -8.852 -17.641 1 92.44 85 ARG A C 1
ATOM 627 O O . ARG A 1 85 ? -0.2 -9.117 -18.031 1 92.44 85 ARG A O 1
ATOM 634 N N . ASN A 1 86 ? 1.694 -9.695 -17.031 1 95.62 86 ASN A N 1
ATOM 635 C CA . ASN A 1 86 ? 1.296 -11.102 -17.047 1 95.62 86 ASN A CA 1
ATOM 636 C C . ASN A 1 86 ? 0.938 -11.602 -15.648 1 95.62 86 ASN A C 1
ATOM 638 O O . ASN A 1 86 ? 0.357 -12.672 -15.492 1 95.62 86 ASN A O 1
ATOM 642 N N . ILE A 1 87 ? 1.272 -10.82 -14.68 1 97.06 87 ILE A N 1
ATOM 643 C CA . ILE A 1 87 ? 1.059 -11.305 -13.32 1 97.06 87 ILE A CA 1
ATOM 644 C C . ILE A 1 87 ? 0.16 -10.328 -12.562 1 97.06 87 ILE A C 1
ATOM 646 O O . ILE A 1 87 ? 0.44 -9.133 -12.5 1 97.06 87 ILE A O 1
ATOM 650 N N . GLY A 1 88 ? -0.923 -10.805 -12.039 1 97.56 88 GLY A N 1
ATOM 651 C CA . GLY A 1 88 ? -1.732 -10.078 -11.07 1 97.56 88 GLY A CA 1
ATOM 652 C C . GLY A 1 88 ? -1.458 -10.492 -9.633 1 97.56 88 GLY A C 1
ATOM 653 O O . GLY A 1 88 ? -1.413 -11.68 -9.32 1 97.56 88 GLY A O 1
ATOM 654 N N . PHE A 1 89 ? -1.257 -9.523 -8.812 1 97.44 89 PHE A N 1
ATOM 655 C CA . PHE A 1 89 ? -0.964 -9.82 -7.418 1 97.44 89 PHE A CA 1
ATOM 656 C C . PHE A 1 89 ? -2.119 -9.391 -6.52 1 97.44 89 PHE A C 1
ATOM 658 O O . PHE A 1 89 ? -2.719 -8.336 -6.734 1 97.44 89 PHE A O 1
ATOM 665 N N . VAL A 1 90 ? -2.377 -10.227 -5.527 1 97.44 90 VAL A N 1
ATOM 666 C CA . VAL A 1 90 ? -3.283 -9.922 -4.43 1 97.44 90 VAL A CA 1
ATOM 667 C C . VAL A 1 90 ? -2.586 -10.18 -3.096 1 97.44 90 VAL A C 1
ATOM 669 O O . VAL A 1 90 ? -2.125 -11.297 -2.834 1 97.44 90 VAL A O 1
ATOM 672 N N . PHE A 1 91 ? -2.502 -9.133 -2.295 1 95.75 91 PHE A N 1
ATOM 673 C CA . PHE A 1 91 ? -1.781 -9.25 -1.032 1 95.75 91 PHE A CA 1
ATOM 674 C C . PHE A 1 91 ? -2.744 -9.18 0.148 1 95.75 91 PHE A C 1
ATOM 676 O O . PHE A 1 91 ? -3.854 -8.656 0.022 1 95.75 91 PHE A O 1
ATOM 683 N N . GLN A 1 92 ? -2.193 -9.633 1.247 1 92.44 92 GLN A N 1
ATOM 684 C CA . GLN A 1 92 ? -2.957 -9.609 2.49 1 92.44 92 GLN A CA 1
ATOM 685 C C . GLN A 1 92 ? -3.279 -8.18 2.91 1 92.44 92 GLN A C 1
ATOM 687 O O . GLN A 1 92 ? -4.387 -7.895 3.377 1 92.44 92 GLN A O 1
ATOM 692 N N . ASN A 1 93 ? -2.311 -7.266 2.695 1 91.75 93 ASN A N 1
ATOM 693 C CA . ASN A 1 93 ? -2.49 -5.879 3.115 1 91.75 93 ASN A CA 1
ATOM 694 C C . ASN A 1 93 ? -3.102 -5.031 2.006 1 91.75 93 ASN A C 1
ATOM 696 O O . ASN A 1 93 ? -3.035 -3.801 2.051 1 91.75 93 ASN A O 1
ATOM 700 N N . TYR A 1 94 ? -3.672 -5.645 1.019 1 94.75 94 TYR A N 1
ATOM 701 C CA . TYR A 1 94 ? -4.387 -5.051 -0.105 1 94.75 94 TYR A CA 1
ATOM 702 C C . TYR A 1 94 ? -3.441 -4.238 -0.984 1 94.75 94 TYR A C 1
ATOM 704 O O . TYR A 1 94 ? -3.502 -4.32 -2.213 1 94.75 94 TYR A O 1
ATOM 712 N N . ASN A 1 95 ? -2.559 -3.436 -0.304 1 93.94 95 ASN A N 1
ATOM 713 C CA . ASN A 1 95 ? -1.56 -2.607 -0.971 1 93.94 95 ASN A CA 1
ATOM 714 C C . ASN A 1 95 ? -2.201 -1.638 -1.957 1 93.94 95 ASN A C 1
ATOM 716 O O . ASN A 1 95 ? -1.723 -1.479 -3.082 1 93.94 95 ASN A O 1
ATOM 720 N N . LEU A 1 96 ? -3.291 -1.086 -1.568 1 96.06 96 LEU A N 1
ATOM 721 C CA . LEU A 1 96 ? -3.902 -0.032 -2.369 1 96.06 96 LEU A CA 1
ATOM 722 C C . LEU A 1 96 ? -3.162 1.288 -2.191 1 96.06 96 LEU A C 1
ATOM 724 O O . LEU A 1 96 ? -2.592 1.546 -1.127 1 96.06 96 LEU A O 1
ATOM 728 N N . VAL A 1 97 ? -3.152 2.061 -3.217 1 94.56 97 VAL A N 1
ATOM 729 C CA . VAL A 1 97 ? -2.613 3.414 -3.141 1 94.56 97 VAL A CA 1
ATOM 730 C C . VAL A 1 97 ? -3.65 4.348 -2.521 1 94.56 97 VAL A C 1
ATOM 732 O O . VAL A 1 97 ? -4.68 4.637 -3.137 1 94.56 97 VAL A O 1
ATOM 735 N N . PRO A 1 98 ? -3.383 4.938 -1.408 1 93.19 98 PRO A N 1
ATOM 736 C CA . PRO A 1 98 ? -4.402 5.625 -0.614 1 93.19 98 PRO A CA 1
ATOM 737 C C . PRO A 1 98 ? -4.941 6.879 -1.301 1 93.19 98 PRO A C 1
ATOM 739 O O . PRO A 1 98 ? -6.09 7.266 -1.074 1 93.19 98 PRO A O 1
ATOM 742 N N . ILE A 1 99 ? -4.168 7.551 -2.107 1 91.31 99 ILE A N 1
ATOM 743 C CA . ILE A 1 99 ? -4.578 8.836 -2.658 1 91.31 99 ILE A CA 1
ATOM 744 C C . ILE A 1 99 ? -5.332 8.625 -3.969 1 91.31 99 ILE A C 1
ATOM 746 O O . ILE A 1 99 ? -5.77 9.586 -4.605 1 91.31 99 ILE A O 1
ATOM 750 N N . LEU A 1 100 ? -5.43 7.359 -4.391 1 94.25 100 LEU A N 1
ATOM 751 C CA . LEU A 1 100 ? -6.203 6.996 -5.574 1 94.25 100 LEU A CA 1
ATOM 752 C C . LEU A 1 100 ? -7.559 6.418 -5.18 1 94.25 100 LEU A C 1
ATOM 754 O O . LEU A 1 100 ? -7.66 5.664 -4.207 1 94.25 100 LEU A O 1
ATOM 758 N N . ASN A 1 101 ? -8.57 6.754 -5.984 1 95.81 101 ASN A N 1
ATOM 759 C CA . ASN A 1 101 ? -9.867 6.133 -5.727 1 95.81 101 ASN A CA 1
ATOM 760 C C . ASN A 1 101 ? -9.898 4.691 -6.227 1 95.81 101 ASN A C 1
ATOM 762 O O . ASN A 1 101 ? -8.906 4.184 -6.742 1 95.81 101 ASN A O 1
ATOM 766 N N . VAL A 1 102 ? -11.008 4.047 -6.062 1 98.06 102 VAL A N 1
ATOM 767 C CA . VAL A 1 102 ? -11.18 2.637 -6.395 1 98.06 102 VAL A CA 1
ATOM 768 C C . VAL A 1 102 ? -10.883 2.418 -7.879 1 98.06 102 VAL A C 1
ATOM 770 O O . VAL A 1 102 ? -10.078 1.56 -8.242 1 98.06 102 VAL A O 1
ATOM 773 N N . TYR A 1 103 ? -11.492 3.164 -8.719 1 98 103 TYR A N 1
ATOM 774 C CA . TYR A 1 103 ? -11.297 2.988 -10.156 1 98 103 TYR A CA 1
ATOM 775 C C . TYR A 1 103 ? -9.836 3.164 -10.531 1 98 103 TYR A C 1
ATOM 777 O O . TYR A 1 103 ? -9.273 2.342 -11.258 1 98 103 TYR A O 1
ATOM 785 N N . GLU A 1 104 ? -9.266 4.188 -10.031 1 95.69 104 GLU A N 1
ATOM 786 C CA . GLU A 1 104 ? -7.871 4.488 -10.336 1 95.69 104 GLU A CA 1
ATOM 787 C C . GLU A 1 104 ? -6.945 3.375 -9.859 1 95.69 104 GLU A C 1
ATOM 789 O O . GLU A 1 104 ? -5.977 3.027 -10.539 1 95.69 104 GLU A O 1
ATOM 794 N N . ASN A 1 105 ? -7.203 2.887 -8.719 1 97.5 105 ASN A N 1
ATOM 795 C CA . ASN A 1 105 ? -6.434 1.749 -8.227 1 97.5 105 ASN A CA 1
ATOM 796 C C . ASN A 1 105 ? -6.566 0.543 -9.156 1 97.5 105 ASN A C 1
ATOM 798 O O . ASN A 1 105 ? -5.574 -0.122 -9.453 1 97.5 105 ASN A O 1
ATOM 802 N N . ILE A 1 106 ? -7.734 0.322 -9.633 1 98.19 106 ILE A N 1
ATOM 803 C CA . ILE A 1 106 ? -8.016 -0.85 -10.453 1 98.19 106 ILE A CA 1
ATOM 804 C C . ILE A 1 106 ? -7.25 -0.754 -11.773 1 98.19 106 ILE A C 1
ATOM 806 O O . ILE A 1 106 ? -6.652 -1.735 -12.219 1 98.19 106 ILE A O 1
ATOM 810 N N . VAL A 1 107 ? -7.184 0.376 -12.359 1 97.19 107 VAL A N 1
ATOM 811 C CA . VAL A 1 107 ? -6.637 0.468 -13.703 1 97.19 107 VAL A CA 1
ATOM 812 C C . VAL A 1 107 ? -5.172 0.895 -13.641 1 97.19 107 VAL A C 1
ATOM 814 O O . VAL A 1 107 ? -4.523 1.061 -14.68 1 97.19 107 VAL A O 1
ATOM 817 N N . LEU A 1 108 ? -4.648 1.019 -12.461 1 95.19 108 LEU A N 1
ATOM 818 C CA . LEU A 1 108 ? -3.307 1.548 -12.242 1 95.19 108 LEU A CA 1
ATOM 819 C C . LEU A 1 108 ? -2.273 0.742 -13.023 1 95.19 108 LEU A C 1
ATOM 821 O O . LEU A 1 108 ? -1.463 1.311 -13.758 1 95.19 108 LEU A O 1
ATOM 825 N N . PRO A 1 109 ? -2.285 -0.621 -12.938 1 94.06 109 PRO A N 1
ATOM 826 C CA . PRO A 1 109 ? -1.27 -1.386 -13.664 1 94.06 109 PRO A CA 1
ATOM 827 C C . PRO A 1 109 ? -1.33 -1.161 -15.172 1 94.06 109 PRO A C 1
ATOM 829 O O . PRO A 1 109 ? -0.295 -1.165 -15.844 1 94.06 109 PRO A O 1
ATOM 832 N N . ILE A 1 110 ? -2.51 -0.995 -15.703 1 95.19 110 ILE A N 1
ATOM 833 C CA . ILE A 1 110 ? -2.701 -0.773 -17.125 1 95.19 110 ILE A CA 1
ATOM 834 C C . ILE A 1 110 ? -2.117 0.581 -17.531 1 95.19 110 ILE A C 1
ATOM 836 O O . ILE A 1 110 ? -1.382 0.683 -18.516 1 95.19 110 ILE A O 1
ATOM 840 N N . GLU A 1 111 ? -2.404 1.56 -16.703 1 92.19 111 GLU A N 1
ATOM 841 C CA . GLU A 1 111 ? -1.934 2.914 -16.984 1 92.19 111 GLU A CA 1
ATOM 842 C C . GLU A 1 111 ? -0.415 3.006 -16.859 1 92.19 111 GLU A C 1
ATOM 844 O O . GLU A 1 111 ? 0.233 3.691 -17.656 1 92.19 111 GLU A O 1
ATOM 849 N N . LEU A 1 112 ? 0.125 2.33 -15.906 1 89.38 112 LEU A N 1
ATOM 850 C CA . LEU A 1 112 ? 1.572 2.33 -15.719 1 89.38 112 LEU A CA 1
ATOM 851 C C . LEU A 1 112 ? 2.279 1.729 -16.922 1 89.38 112 LEU A C 1
ATOM 853 O O . LEU A 1 112 ? 3.43 2.068 -17.219 1 89.38 112 LEU A O 1
ATOM 857 N N . ASP A 1 113 ? 1.632 0.887 -17.641 1 88.56 113 ASP A N 1
ATOM 858 C CA . ASP A 1 113 ? 2.203 0.241 -18.828 1 88.56 113 ASP A CA 1
ATOM 859 C C . ASP A 1 113 ? 1.936 1.062 -20.078 1 88.56 113 ASP A C 1
ATOM 861 O O . ASP A 1 113 ? 2.385 0.7 -21.172 1 88.56 113 ASP A O 1
ATOM 865 N N . GLY A 1 114 ? 1.202 2.08 -19.984 1 88.69 114 GLY A N 1
ATOM 866 C CA . GLY A 1 114 ? 0.871 2.941 -21.109 1 88.69 114 GLY A CA 1
ATOM 867 C C . GLY A 1 114 ? -0.22 2.371 -22 1 88.69 114 GLY A C 1
ATOM 868 O O . GLY A 1 114 ? -0.427 2.844 -23.125 1 88.69 114 GLY A O 1
ATOM 869 N N . ASN A 1 115 ? -0.856 1.371 -21.562 1 90.5 115 ASN A N 1
ATOM 870 C CA . ASN A 1 115 ? -1.915 0.742 -22.344 1 90.5 115 ASN A CA 1
ATOM 871 C C . ASN A 1 115 ? -3.266 1.41 -22.094 1 90.5 115 ASN A C 1
ATOM 873 O O . ASN A 1 115 ? -3.438 2.129 -21.109 1 90.5 115 ASN A O 1
ATOM 877 N N . LYS A 1 116 ? -4.152 1.15 -23.062 1 94.44 116 LYS A N 1
ATOM 878 C CA . LYS A 1 116 ? -5.512 1.666 -22.922 1 94.44 116 LYS A CA 1
ATOM 879 C C . LYS A 1 116 ? -6.375 0.719 -22.094 1 94.44 116 LYS A C 1
ATOM 881 O O . LYS A 1 116 ? -6.301 -0.5 -22.266 1 94.44 116 LYS A O 1
ATOM 886 N N . VAL A 1 117 ? -7.16 1.264 -21.312 1 96.56 117 VAL A N 1
ATOM 887 C CA . VAL A 1 117 ? -8.055 0.498 -20.453 1 96.56 117 VAL A CA 1
ATOM 888 C C . VAL A 1 117 ? -9.203 -0.075 -21.266 1 96.56 117 VAL A C 1
ATOM 890 O O . VAL A 1 117 ? -9.82 0.635 -22.062 1 96.56 117 VAL A O 1
ATOM 893 N N . ASP A 1 118 ? -9.43 -1.335 -21.188 1 97.44 118 ASP A N 1
ATOM 894 C CA . ASP A 1 118 ? -10.648 -1.951 -21.703 1 97.44 118 ASP A CA 1
ATOM 895 C C . ASP A 1 118 ? -11.828 -1.703 -20.766 1 97.44 118 ASP A C 1
ATOM 897 O O . ASP A 1 118 ? -12.102 -2.516 -19.875 1 97.44 118 ASP A O 1
ATOM 901 N N . GLU A 1 119 ? -12.508 -0.657 -21.016 1 97.19 119 GLU A N 1
ATOM 902 C CA . GLU A 1 119 ? -13.547 -0.198 -20.094 1 97.19 119 GLU A CA 1
ATOM 903 C C . GLU A 1 119 ? -14.641 -1.253 -19.922 1 97.19 119 GLU A C 1
ATOM 905 O O . GLU A 1 119 ? -15.172 -1.432 -18.828 1 97.19 119 GLU A O 1
ATOM 910 N N . ASN A 1 120 ? -14.984 -1.896 -20.969 1 97.62 120 ASN A N 1
ATOM 911 C CA . ASN A 1 120 ? -16 -2.932 -20.891 1 97.62 120 ASN A CA 1
ATOM 912 C C . ASN A 1 120 ? -15.578 -4.086 -19.984 1 97.62 120 ASN A C 1
ATOM 914 O O . ASN A 1 120 ? -16.359 -4.582 -19.188 1 97.62 120 ASN A O 1
ATOM 918 N N . PHE A 1 121 ? -14.406 -4.488 -20.203 1 97.62 121 PHE A N 1
ATOM 919 C CA . PHE A 1 121 ? -13.891 -5.578 -19.375 1 97.62 121 PHE A CA 1
ATOM 920 C C . PHE A 1 121 ? -13.812 -5.168 -17.922 1 97.62 121 PHE A C 1
ATOM 922 O O . PHE A 1 121 ? -14.219 -5.926 -17.031 1 97.62 121 PHE A O 1
ATOM 929 N N . VAL A 1 122 ? -13.289 -3.959 -17.594 1 98 122 VAL A N 1
ATOM 930 C CA . VAL A 1 122 ? -13.18 -3.443 -16.234 1 98 122 VAL A CA 1
ATOM 931 C C . VAL A 1 122 ? -14.57 -3.344 -15.602 1 98 122 VAL A C 1
ATOM 933 O O . VAL A 1 122 ? -14.758 -3.693 -14.438 1 98 122 VAL A O 1
ATOM 936 N N . ASP A 1 123 ? -15.5 -2.939 -16.359 1 97.88 123 ASP A N 1
ATOM 937 C CA . ASP A 1 123 ? -16.875 -2.836 -15.875 1 97.88 123 ASP A CA 1
ATOM 938 C C . ASP A 1 123 ? -17.422 -4.203 -15.469 1 97.88 123 ASP A C 1
ATOM 940 O O . ASP A 1 123 ? -18.125 -4.324 -14.469 1 97.88 123 ASP A O 1
ATOM 944 N N . LYS A 1 124 ? -17.141 -5.172 -16.25 1 97.88 124 LYS A N 1
ATOM 945 C CA . LYS A 1 124 ? -17.562 -6.531 -15.93 1 97.88 124 LYS A CA 1
ATOM 946 C C . LYS A 1 124 ? -16.984 -6.996 -14.602 1 97.88 124 LYS A C 1
ATOM 948 O O . LYS A 1 124 ? -17.688 -7.547 -13.75 1 97.88 124 LYS A O 1
ATOM 953 N N . ILE A 1 125 ? -15.734 -6.754 -14.406 1 97.81 125 ILE A N 1
ATOM 954 C CA . ILE A 1 125 ? -15.039 -7.137 -13.18 1 97.81 125 ILE A CA 1
ATOM 955 C C . ILE A 1 125 ? -15.656 -6.402 -11.992 1 97.81 125 ILE A C 1
ATOM 957 O O . ILE A 1 125 ? -15.945 -7.012 -10.953 1 97.81 125 ILE A O 1
ATOM 961 N N . VAL A 1 126 ? -15.836 -5.121 -12.18 1 98.38 126 VAL A N 1
ATOM 962 C CA . VAL A 1 126 ? -16.391 -4.258 -11.141 1 98.38 126 VAL A CA 1
ATOM 963 C C . VAL A 1 126 ? -17.766 -4.773 -10.719 1 98.38 126 VAL A C 1
ATOM 965 O O . VAL A 1 126 ? -18.062 -4.848 -9.523 1 98.38 126 VAL A O 1
ATOM 968 N N . LYS A 1 127 ? -18.531 -5.109 -11.609 1 98.12 127 LYS A N 1
ATOM 969 C CA . LYS A 1 127 ? -19.859 -5.637 -11.336 1 98.12 127 LYS A CA 1
ATOM 970 C C . LYS A 1 127 ? -19.781 -6.973 -10.609 1 98.12 127 LYS A C 1
ATOM 972 O O . LYS A 1 127 ? -20.469 -7.18 -9.602 1 98.12 127 LYS A O 1
ATOM 977 N N . MET A 1 128 ? -18.969 -7.844 -11.016 1 97.75 128 MET A N 1
ATOM 978 C CA . MET A 1 128 ? -18.844 -9.172 -10.414 1 97.75 128 MET A CA 1
ATOM 979 C C . MET A 1 128 ? -18.359 -9.07 -8.969 1 97.75 128 MET A C 1
ATOM 981 O O . MET A 1 128 ? -18.75 -9.875 -8.125 1 97.75 128 MET A O 1
ATOM 985 N N . LEU A 1 129 ? -17.562 -8.055 -8.734 1 98.25 129 LEU A N 1
ATOM 986 C CA . LEU A 1 129 ? -16.984 -7.898 -7.398 1 98.25 129 LEU A CA 1
ATOM 987 C C . LEU A 1 129 ? -17.812 -6.93 -6.562 1 98.25 129 LEU A C 1
ATOM 989 O O . LEU A 1 129 ? -17.422 -6.559 -5.457 1 98.25 129 LEU A O 1
ATOM 993 N N . LYS A 1 130 ? -18.906 -6.414 -7.102 1 97.88 130 LYS A N 1
ATOM 994 C CA . LYS A 1 130 ? -19.875 -5.578 -6.395 1 97.88 130 LYS A CA 1
ATOM 995 C C . LYS A 1 130 ? -19.234 -4.277 -5.922 1 97.88 130 LYS A C 1
ATOM 997 O O . LYS A 1 130 ? -19.375 -3.891 -4.762 1 97.88 130 LYS A O 1
ATOM 1002 N N . LEU A 1 131 ? -18.578 -3.639 -6.855 1 98.31 131 LEU A N 1
ATOM 1003 C CA . LEU A 1 131 ? -17.859 -2.408 -6.531 1 98.31 131 LEU A CA 1
ATOM 1004 C C . LEU A 1 131 ? -18.453 -1.222 -7.285 1 98.31 131 LEU A C 1
ATOM 1006 O O . LEU A 1 131 ? -17.922 -0.112 -7.219 1 98.31 131 LEU A O 1
ATOM 1010 N N . GLU A 1 132 ? -19.547 -1.363 -7.965 1 97.69 132 GLU A N 1
ATOM 1011 C CA . GLU A 1 132 ? -20.109 -0.381 -8.883 1 97.69 132 GLU A CA 1
ATOM 1012 C C . GLU A 1 132 ? -20.359 0.952 -8.188 1 97.69 132 GLU A C 1
ATOM 1014 O O . GLU A 1 132 ? -20.094 2.016 -8.75 1 97.69 132 GLU A O 1
ATOM 1019 N N . GLU A 1 133 ? -20.781 0.898 -6.992 1 97.06 133 GLU A N 1
ATOM 1020 C CA . GLU A 1 133 ? -21.188 2.113 -6.289 1 97.06 133 GLU A CA 1
ATOM 1021 C C . GLU A 1 133 ? -20.016 2.717 -5.523 1 97.06 133 GLU A C 1
ATOM 1023 O O . GLU A 1 133 ? -20.188 3.676 -4.77 1 97.06 133 GLU A O 1
ATOM 1028 N N . LYS A 1 134 ? -18.828 2.189 -5.703 1 97.25 134 LYS A N 1
ATOM 1029 C CA . LYS A 1 134 ? -17.703 2.602 -4.867 1 97.25 134 LYS A CA 1
ATOM 1030 C C . LYS A 1 134 ? -16.547 3.111 -5.719 1 97.25 134 LYS A C 1
ATOM 1032 O O . LYS A 1 134 ? -15.453 3.371 -5.203 1 97.25 134 LYS A O 1
ATOM 1037 N N . LEU A 1 135 ? -16.719 3.287 -6.953 1 97.25 135 LEU A N 1
ATOM 1038 C CA . LEU A 1 135 ? -15.641 3.529 -7.898 1 97.25 135 LEU A CA 1
ATOM 1039 C C . LEU A 1 135 ? -14.898 4.82 -7.562 1 97.25 135 LEU A C 1
ATOM 1041 O O . LEU A 1 135 ? -13.688 4.91 -7.746 1 97.25 135 LEU A O 1
ATOM 1045 N N . SER A 1 136 ? -15.578 5.801 -6.98 1 95.19 136 SER A N 1
ATOM 1046 C CA . SER A 1 136 ? -14.961 7.098 -6.715 1 95.19 136 SER A CA 1
ATOM 1047 C C . SER A 1 136 ? -14.516 7.207 -5.258 1 95.19 136 SER A C 1
ATOM 1049 O O . SER A 1 136 ? -13.969 8.234 -4.848 1 95.19 136 SER A O 1
ATOM 1051 N N . VAL A 1 137 ? -14.703 6.195 -4.535 1 95.31 137 VAL A N 1
ATOM 1052 C CA . VAL A 1 137 ? -14.406 6.195 -3.104 1 95.31 137 VAL A CA 1
ATOM 1053 C C . VAL A 1 137 ? -12.922 5.938 -2.885 1 95.31 137 VAL A C 1
ATOM 1055 O O . VAL A 1 137 ? -12.297 5.168 -3.619 1 95.31 137 VAL A O 1
ATOM 1058 N N . LEU A 1 138 ? -12.391 6.574 -1.869 1 95.44 138 LEU A N 1
ATOM 1059 C CA . LEU A 1 138 ? -11 6.34 -1.5 1 95.44 138 LEU A CA 1
ATOM 1060 C C . LEU A 1 138 ? -10.875 5.117 -0.601 1 95.44 138 LEU A C 1
ATOM 1062 O O . LEU A 1 138 ? -11.797 4.797 0.155 1 95.44 138 LEU A O 1
ATOM 1066 N N . PRO A 1 139 ? -9.703 4.457 -0.639 1 96 139 PRO A N 1
ATOM 1067 C CA . PRO A 1 139 ? -9.492 3.203 0.09 1 96 139 PRO A CA 1
ATOM 1068 C C . PRO A 1 139 ? -9.828 3.322 1.575 1 96 139 PRO A C 1
ATOM 1070 O O . PRO A 1 139 ? -10.414 2.404 2.156 1 96 139 PRO A O 1
ATOM 1073 N N . ASN A 1 140 ? -9.508 4.426 2.172 1 91.44 140 ASN A N 1
ATOM 1074 C CA . ASN A 1 140 ? -9.703 4.598 3.609 1 91.44 140 ASN A CA 1
ATOM 1075 C C . ASN A 1 140 ? -11.18 4.598 3.98 1 91.44 140 ASN A C 1
ATOM 1077 O O . ASN A 1 140 ? -11.531 4.492 5.156 1 91.44 140 ASN A O 1
ATOM 1081 N N . ASN A 1 141 ? -12.008 4.746 3.074 1 92.12 141 ASN A N 1
ATOM 1082 C CA . ASN A 1 141 ? -13.445 4.785 3.311 1 92.12 141 ASN A CA 1
ATOM 1083 C C . ASN A 1 141 ? -14.109 3.465 2.938 1 92.12 141 ASN A C 1
ATOM 1085 O O . ASN A 1 141 ? -15.328 3.402 2.783 1 92.12 141 ASN A O 1
ATOM 1089 N N . LEU A 1 142 ? -13.328 2.432 2.77 1 95.94 142 LEU A N 1
ATOM 1090 C CA . LEU A 1 142 ? -13.812 1.095 2.441 1 95.94 142 LEU A CA 1
ATOM 1091 C C . LEU A 1 142 ? -13.609 0.141 3.613 1 95.94 142 LEU A C 1
ATOM 1093 O O . LEU A 1 142 ? -12.664 0.3 4.395 1 95.94 142 LEU A O 1
ATOM 1097 N N . SER A 1 143 ? -14.531 -0.82 3.707 1 95.25 143 SER A N 1
ATOM 1098 C CA . SER A 1 143 ? -14.281 -1.922 4.629 1 95.25 143 SER A CA 1
ATOM 1099 C C . SER A 1 143 ? -13.133 -2.799 4.141 1 95.25 143 SER A C 1
ATOM 1101 O O . SER A 1 143 ? -12.734 -2.719 2.977 1 95.25 143 SER A O 1
ATOM 1103 N N . GLY A 1 144 ? -12.617 -3.594 5.016 1 96.12 144 GLY A N 1
ATOM 1104 C CA . GLY A 1 144 ? -11.562 -4.52 4.633 1 96.12 144 GLY A CA 1
ATOM 1105 C C . GLY A 1 144 ? -11.945 -5.398 3.453 1 96.12 144 GLY A C 1
ATOM 1106 O O . GLY A 1 144 ? -11.156 -5.566 2.52 1 96.12 144 GLY A O 1
ATOM 1107 N N . GLY A 1 145 ? -13.117 -5.934 3.545 1 97.44 145 GLY A N 1
ATOM 1108 C CA . GLY A 1 145 ? -13.609 -6.754 2.449 1 97.44 145 GLY A CA 1
ATOM 1109 C C . GLY A 1 145 ? -13.688 -6.008 1.131 1 97.44 145 GLY A C 1
ATOM 1110 O O . GLY A 1 145 ? -13.328 -6.551 0.083 1 97.44 145 GLY A O 1
ATOM 1111 N N . GLN A 1 146 ? -14.148 -4.773 1.197 1 97.94 146 GLN A N 1
ATOM 1112 C CA . GLN A 1 146 ? -14.227 -3.945 -0.003 1 97.94 146 GLN A CA 1
ATOM 1113 C C . GLN A 1 146 ? -12.836 -3.652 -0.559 1 97.94 146 GLN A C 1
ATOM 1115 O O . GLN A 1 146 ? -12.625 -3.701 -1.772 1 97.94 146 GLN A O 1
ATOM 1120 N N . GLN A 1 147 ? -11.898 -3.357 0.31 1 98 147 GLN A N 1
ATOM 1121 C CA . GLN A 1 147 ? -10.531 -3.098 -0.125 1 98 147 GLN A CA 1
ATOM 1122 C C . GLN A 1 147 ? -9.938 -4.316 -0.824 1 98 147 GLN A C 1
ATOM 1124 O O . GLN A 1 147 ? -9.258 -4.184 -1.845 1 98 147 GLN A O 1
ATOM 1129 N N . GLN A 1 148 ? -10.219 -5.445 -0.258 1 98.19 148 GLN A N 1
ATOM 1130 C CA . GLN A 1 148 ? -9.695 -6.664 -0.867 1 98.19 148 GLN A CA 1
ATOM 1131 C C . GLN A 1 148 ? -10.312 -6.902 -2.24 1 98.19 148 GLN A C 1
ATOM 1133 O O . GLN A 1 148 ? -9.633 -7.352 -3.166 1 98.19 148 GLN A O 1
ATOM 1138 N N . ARG A 1 149 ? -11.602 -6.656 -2.361 1 98.56 149 ARG A N 1
ATOM 1139 C CA . ARG A 1 149 ? -12.25 -6.781 -3.66 1 98.56 149 ARG A CA 1
ATOM 1140 C C . ARG A 1 149 ? -11.625 -5.836 -4.68 1 98.56 149 ARG A C 1
ATOM 1142 O O . ARG A 1 149 ? -11.477 -6.188 -5.852 1 98.56 149 ARG A O 1
ATOM 1149 N N . VAL A 1 150 ? -11.242 -4.652 -4.238 1 98.69 150 VAL A N 1
ATOM 1150 C CA . VAL A 1 150 ? -10.562 -3.711 -5.113 1 98.69 150 VAL A CA 1
ATOM 1151 C C . VAL A 1 150 ? -9.211 -4.285 -5.539 1 98.69 150 VAL A C 1
ATOM 1153 O O . VAL A 1 150 ? -8.828 -4.199 -6.707 1 98.69 150 VAL A O 1
ATOM 1156 N N . ALA A 1 151 ? -8.5 -4.848 -4.59 1 98.19 151 ALA A N 1
ATOM 1157 C CA . ALA A 1 151 ? -7.207 -5.469 -4.891 1 98.19 151 ALA A CA 1
ATOM 1158 C C . ALA A 1 151 ? -7.363 -6.59 -5.914 1 98.19 151 ALA A C 1
ATOM 1160 O O . ALA A 1 151 ? -6.543 -6.723 -6.824 1 98.19 151 ALA A O 1
ATOM 1161 N N . ILE A 1 152 ? -8.375 -7.363 -5.762 1 98.31 152 ILE A N 1
ATOM 1162 C CA . ILE A 1 152 ? -8.664 -8.445 -6.699 1 98.31 152 ILE A CA 1
ATOM 1163 C C . ILE A 1 152 ? -8.984 -7.859 -8.07 1 98.31 152 ILE A C 1
ATOM 1165 O O . ILE A 1 152 ? -8.477 -8.336 -9.094 1 98.31 152 ILE A O 1
ATOM 1169 N N . ALA A 1 153 ? -9.805 -6.852 -8.109 1 98.62 153 ALA A N 1
ATOM 1170 C CA . ALA A 1 153 ? -10.148 -6.188 -9.367 1 98.62 153 ALA A CA 1
ATOM 1171 C C . ALA A 1 153 ? -8.898 -5.676 -10.078 1 98.62 153 ALA A C 1
ATOM 1173 O O . ALA A 1 153 ? -8.75 -5.848 -11.289 1 98.62 153 ALA A O 1
ATOM 1174 N N . ARG A 1 154 ? -8.07 -5.09 -9.32 1 98.19 154 ARG A N 1
ATOM 1175 C CA . ARG A 1 154 ? -6.816 -4.574 -9.867 1 98.19 154 ARG A CA 1
ATOM 1176 C C . ARG A 1 154 ? -5.992 -5.691 -10.5 1 98.19 154 ARG A C 1
ATOM 1178 O O . ARG A 1 154 ? -5.434 -5.527 -11.586 1 98.19 154 ARG A O 1
ATOM 1185 N N . ALA A 1 155 ? -5.91 -6.77 -9.828 1 97.75 155 ALA A N 1
ATOM 1186 C CA . ALA A 1 155 ? -5.141 -7.914 -10.305 1 97.75 155 ALA A CA 1
ATOM 1187 C C . ALA A 1 155 ? -5.715 -8.461 -11.609 1 97.75 155 ALA A C 1
ATOM 1189 O O . ALA A 1 155 ? -4.969 -8.914 -12.477 1 97.75 155 ALA A O 1
ATOM 1190 N N . LEU A 1 156 ? -7.016 -8.367 -11.789 1 97.75 156 LEU A N 1
ATOM 1191 C CA . LEU A 1 156 ? -7.723 -8.969 -12.914 1 97.75 156 LEU A CA 1
ATOM 1192 C C . LEU A 1 156 ? -7.742 -8.023 -14.109 1 97.75 156 LEU A C 1
ATOM 1194 O O . LEU A 1 156 ? -7.77 -8.461 -15.258 1 97.75 156 LEU A O 1
ATOM 1198 N N . ALA A 1 157 ? -7.758 -6.797 -13.812 1 96.62 157 ALA A N 1
ATOM 1199 C CA . ALA A 1 157 ? -8.07 -5.766 -14.797 1 96.62 157 ALA A CA 1
ATOM 1200 C C . ALA A 1 157 ? -7.137 -5.855 -16 1 96.62 157 ALA A C 1
ATOM 1202 O O . ALA A 1 157 ? -7.559 -5.641 -17.141 1 96.62 157 ALA A O 1
ATOM 1203 N N . ALA A 1 158 ? -5.902 -6.238 -15.781 1 94 158 ALA A N 1
ATOM 1204 C CA . ALA A 1 158 ? -4.898 -6.25 -16.844 1 94 158 ALA A CA 1
ATOM 1205 C C . ALA A 1 158 ? -4.938 -7.562 -17.625 1 94 158 ALA A C 1
ATOM 1207 O O . ALA A 1 158 ? -4.129 -7.781 -18.531 1 94 158 ALA A O 1
ATOM 1208 N N . LYS A 1 159 ? -5.895 -8.438 -17.281 1 95.44 159 LYS A N 1
ATOM 1209 C CA . LYS A 1 159 ? -6.023 -9.742 -17.922 1 95.44 159 LYS A CA 1
ATOM 1210 C C . LYS A 1 159 ? -4.719 -10.523 -17.844 1 95.44 159 LYS A C 1
ATOM 1212 O O . LYS A 1 159 ? -4.215 -11 -18.875 1 95.44 159 LYS A O 1
ATOM 1217 N N . PRO A 1 160 ? -4.227 -10.742 -16.656 1 97.19 160 PRO A N 1
ATOM 1218 C CA . PRO A 1 160 ? -2.939 -11.422 -16.5 1 97.19 160 PRO A CA 1
ATOM 1219 C C . PRO A 1 160 ? -3.01 -12.906 -16.859 1 97.19 160 PRO A C 1
ATOM 1221 O O . PRO A 1 160 ? -4.102 -13.469 -16.953 1 97.19 160 PRO A O 1
ATOM 1224 N N . ALA A 1 161 ? -1.814 -13.469 -17.078 1 97.06 161 ALA A N 1
ATOM 1225 C CA . ALA A 1 161 ? -1.742 -14.906 -17.312 1 97.06 161 ALA A CA 1
ATOM 1226 C C . ALA A 1 161 ? -2.062 -15.68 -16.031 1 97.06 161 ALA A C 1
ATOM 1228 O O . ALA A 1 161 ? -2.631 -16.781 -16.094 1 97.06 161 ALA A O 1
ATOM 1229 N N . ILE A 1 162 ? -1.703 -15.094 -14.945 1 98.19 162 ILE A N 1
ATOM 1230 C CA . ILE A 1 162 ? -1.859 -15.789 -13.672 1 98.19 162 ILE A CA 1
ATOM 1231 C C . ILE A 1 162 ? -2.057 -14.766 -12.555 1 98.19 162 ILE A C 1
ATOM 1233 O O . ILE A 1 162 ? -1.485 -13.672 -12.594 1 98.19 162 ILE A O 1
ATOM 1237 N N . ILE A 1 163 ? -2.879 -15.102 -11.578 1 98.44 163 ILE A N 1
ATOM 1238 C CA . ILE A 1 163 ? -3.025 -14.328 -10.352 1 98.44 163 ILE A CA 1
ATOM 1239 C C . ILE A 1 163 ? -2.324 -15.047 -9.195 1 98.44 163 ILE A C 1
ATOM 1241 O O . ILE A 1 163 ? -2.518 -16.25 -9 1 98.44 163 ILE A O 1
ATOM 1245 N N . LEU A 1 164 ? -1.484 -14.328 -8.539 1 98.44 164 LEU A N 1
ATOM 1246 C CA . LEU A 1 164 ? -0.806 -14.812 -7.34 1 98.44 164 LEU A CA 1
ATOM 1247 C C . LEU A 1 164 ? -1.335 -14.109 -6.094 1 98.44 164 LEU A C 1
ATOM 1249 O O . LEU A 1 164 ? -1.24 -12.891 -5.977 1 98.44 164 LEU A O 1
ATOM 1253 N N . ALA A 1 165 ? -1.88 -14.875 -5.18 1 98.25 165 ALA A N 1
ATOM 1254 C CA . ALA A 1 165 ? -2.51 -14.305 -3.99 1 98.25 165 ALA A CA 1
ATOM 1255 C C . ALA A 1 165 ? -1.782 -14.742 -2.723 1 98.25 165 ALA A C 1
ATOM 1257 O O . ALA A 1 165 ? -1.63 -15.938 -2.465 1 98.25 165 ALA A O 1
ATOM 1258 N N . ASP A 1 166 ? -1.334 -13.805 -1.979 1 96.88 166 ASP A N 1
ATOM 1259 C CA . ASP A 1 166 ? -0.634 -14.047 -0.72 1 96.88 166 ASP A CA 1
ATOM 1260 C C . ASP A 1 166 ? -1.552 -13.797 0.475 1 96.88 166 ASP A C 1
ATOM 1262 O O . ASP A 1 166 ? -1.697 -12.656 0.925 1 96.88 166 ASP A O 1
ATOM 1266 N N . GLU A 1 167 ? -2.123 -14.859 0.974 1 96.19 167 GLU A N 1
ATOM 1267 C CA . GLU A 1 167 ? -3.053 -14.805 2.098 1 96.19 167 GLU A CA 1
ATOM 1268 C C . GLU A 1 167 ? -4.082 -13.695 1.909 1 96.19 167 GLU A C 1
ATOM 1270 O O . GLU A 1 167 ? -4.238 -12.836 2.777 1 96.19 167 GLU A O 1
ATOM 1275 N N . PRO A 1 168 ? -4.875 -13.812 0.886 1 96.19 168 PRO A N 1
ATOM 1276 C CA . PRO A 1 168 ? -5.723 -12.688 0.5 1 96.19 168 PRO A CA 1
ATOM 1277 C C . PRO A 1 168 ? -6.793 -12.375 1.543 1 96.19 168 PRO A C 1
ATOM 1279 O O . PRO A 1 168 ? -7.367 -11.281 1.532 1 96.19 168 PRO A O 1
ATOM 1282 N N . THR A 1 169 ? -7.086 -13.25 2.424 1 94.81 169 THR A N 1
ATOM 1283 C CA . THR A 1 169 ? -8.156 -12.984 3.379 1 94.81 169 THR A CA 1
ATOM 1284 C C . THR A 1 169 ? -7.621 -13 4.809 1 94.81 169 THR A C 1
ATOM 1286 O O . THR A 1 169 ? -8.391 -13.133 5.762 1 94.81 169 THR A O 1
ATOM 1289 N N . GLY A 1 170 ? -6.355 -12.906 4.953 1 92 170 GLY A N 1
ATOM 1290 C CA . GLY A 1 170 ? -5.734 -13 6.266 1 92 170 GLY A CA 1
ATOM 1291 C C . GLY A 1 170 ? -6.188 -11.906 7.215 1 92 170 GLY A C 1
ATOM 1292 O O . GLY A 1 170 ? -6.188 -12.094 8.438 1 92 170 GLY A O 1
ATOM 1293 N N . ASN A 1 171 ? -6.559 -10.82 6.738 1 92 171 ASN A N 1
ATOM 1294 C CA . ASN A 1 171 ? -6.934 -9.68 7.562 1 92 171 ASN A CA 1
ATOM 1295 C C . ASN A 1 171 ? -8.453 -9.539 7.676 1 92 171 ASN A C 1
ATOM 1297 O O . ASN A 1 171 ? -8.953 -8.531 8.172 1 92 171 ASN A O 1
ATOM 1301 N N . LEU A 1 172 ? -9.188 -10.516 7.258 1 95.38 172 LEU A N 1
ATOM 1302 C CA . LEU A 1 172 ? -10.641 -10.414 7.211 1 95.38 172 LEU A CA 1
ATOM 1303 C C . LEU A 1 172 ? -11.281 -11.391 8.195 1 95.38 172 LEU A C 1
ATOM 1305 O O . LEU A 1 172 ? -10.688 -12.422 8.531 1 95.38 172 LEU A O 1
ATOM 1309 N N . ASP A 1 173 ? -12.477 -11.039 8.609 1 94.88 173 ASP A N 1
ATOM 1310 C CA . ASP A 1 173 ? -13.25 -11.992 9.398 1 94.88 173 ASP A CA 1
ATOM 1311 C C . ASP A 1 173 ? -13.727 -13.156 8.531 1 94.88 173 ASP A C 1
ATOM 1313 O O . ASP A 1 173 ? -13.695 -13.078 7.305 1 94.88 173 ASP A O 1
ATOM 1317 N N . SER A 1 174 ? -14.156 -14.195 9.234 1 93.69 174 SER A N 1
ATOM 1318 C CA . SER A 1 174 ? -14.469 -15.453 8.555 1 93.69 174 SER A CA 1
ATOM 1319 C C . SER A 1 174 ? -15.562 -15.258 7.512 1 93.69 174 SER A C 1
ATOM 1321 O O . SER A 1 174 ? -15.445 -15.742 6.387 1 93.69 174 SER A O 1
ATOM 1323 N N . LYS A 1 175 ? -16.578 -14.609 7.887 1 95.12 175 LYS A N 1
ATOM 1324 C CA . LYS A 1 175 ? -17.703 -14.414 6.961 1 95.12 175 LYS A CA 1
ATOM 1325 C C . LYS A 1 175 ? -17.266 -13.617 5.738 1 95.12 175 LYS A C 1
ATOM 1327 O O . LYS A 1 175 ? -17.531 -14.008 4.602 1 95.12 175 LYS A O 1
ATOM 1332 N N . THR A 1 176 ? -16.594 -12.547 5.93 1 96.31 176 THR A N 1
ATOM 1333 C CA . THR A 1 176 ? -16.094 -11.703 4.848 1 96.31 176 THR A CA 1
ATOM 1334 C C . THR A 1 176 ? -15.094 -12.469 3.986 1 96.31 176 THR A C 1
ATOM 1336 O O . THR A 1 176 ? -15.094 -12.336 2.762 1 96.31 176 THR A O 1
ATOM 1339 N N . SER A 1 177 ? -14.297 -13.203 4.684 1 96.38 177 SER A N 1
ATOM 1340 C CA . SER A 1 177 ? -13.312 -14.016 3.977 1 96.38 177 SER A CA 1
ATOM 1341 C C . SER A 1 177 ? -13.984 -14.953 2.979 1 96.38 177 SER A C 1
ATOM 1343 O O . SER A 1 177 ? -13.578 -15.031 1.82 1 96.38 177 SER A O 1
ATOM 1345 N N . GLN A 1 178 ? -14.984 -15.609 3.41 1 95.12 178 GLN A N 1
ATOM 1346 C CA . GLN A 1 178 ? -15.711 -16.547 2.549 1 95.12 178 GLN A CA 1
ATOM 1347 C C . GLN A 1 178 ? -16.344 -15.812 1.364 1 95.12 178 GLN A C 1
ATOM 1349 O O . GLN A 1 178 ? -16.297 -16.312 0.234 1 95.12 178 GLN A O 1
ATOM 1354 N N . ASP A 1 179 ? -16.859 -14.68 1.652 1 96.44 179 ASP A N 1
ATOM 1355 C CA . ASP A 1 179 ? -17.469 -13.883 0.593 1 96.44 179 ASP A CA 1
ATOM 1356 C C . ASP A 1 179 ? -16.438 -13.492 -0.463 1 96.44 179 ASP A C 1
ATOM 1358 O O . ASP A 1 179 ? -16.688 -13.648 -1.661 1 96.44 179 ASP A O 1
ATOM 1362 N N . VAL A 1 180 ? -15.344 -13.023 -0.003 1 96.94 180 VAL A N 1
ATOM 1363 C CA . VAL A 1 180 ? -14.305 -12.531 -0.901 1 96.94 180 VAL A CA 1
ATOM 1364 C C . VAL A 1 180 ? -13.734 -13.695 -1.717 1 96.94 180 VAL A C 1
ATOM 1366 O O . VAL A 1 180 ? -13.562 -13.578 -2.934 1 96.94 180 VAL A O 1
ATOM 1369 N N . ILE A 1 181 ? -13.492 -14.797 -1.105 1 96.75 181 ILE A N 1
ATOM 1370 C CA . ILE A 1 181 ? -12.93 -15.953 -1.802 1 96.75 181 ILE A CA 1
ATOM 1371 C C . ILE A 1 181 ? -13.961 -16.5 -2.787 1 96.75 181 ILE A C 1
ATOM 1373 O O . ILE A 1 181 ? -13.602 -16.953 -3.881 1 96.75 181 ILE A O 1
ATOM 1377 N N . GLY A 1 182 ? -15.18 -16.5 -2.367 1 96.31 182 GLY A N 1
ATOM 1378 C CA . GLY A 1 182 ? -16.234 -16.906 -3.293 1 96.31 182 GLY A CA 1
ATOM 1379 C C . GLY A 1 182 ? -16.25 -16.062 -4.559 1 96.31 182 GLY A C 1
ATOM 1380 O O . GLY A 1 182 ? -16.391 -16.609 -5.66 1 96.31 182 GLY A O 1
ATOM 1381 N N . LEU A 1 183 ? -16.125 -14.797 -4.383 1 96.25 183 LEU A N 1
ATOM 1382 C CA . LEU A 1 183 ? -16.094 -13.898 -5.527 1 96.25 183 LEU A CA 1
ATOM 1383 C C . LEU A 1 183 ? -14.859 -14.156 -6.387 1 96.25 183 LEU A C 1
ATOM 1385 O O . LEU A 1 183 ? -14.945 -14.156 -7.617 1 96.25 183 LEU A O 1
ATOM 1389 N N . LEU A 1 184 ? -13.773 -14.375 -5.742 1 96.38 184 LEU A N 1
ATOM 1390 C CA . LEU A 1 184 ? -12.539 -14.688 -6.461 1 96.38 184 LEU A CA 1
ATOM 1391 C C . LEU A 1 184 ? -12.703 -15.945 -7.301 1 96.38 184 LEU A C 1
ATOM 1393 O O . LEU A 1 184 ? -12.312 -15.984 -8.469 1 96.38 184 LEU A O 1
ATOM 1397 N N . LYS A 1 185 ? -13.266 -16.938 -6.738 1 96.31 185 LYS A N 1
ATOM 1398 C CA . LYS A 1 185 ? -13.508 -18.188 -7.453 1 96.31 185 LYS A CA 1
ATOM 1399 C C . LYS A 1 185 ? -14.461 -17.984 -8.625 1 96.31 185 LYS A C 1
ATOM 1401 O O . LYS A 1 185 ? -14.219 -18.469 -9.727 1 96.31 185 LYS A O 1
ATOM 1406 N N . ALA A 1 186 ? -15.492 -17.266 -8.398 1 96.5 186 ALA A N 1
ATOM 1407 C CA . ALA A 1 186 ? -16.453 -16.984 -9.461 1 96.5 186 ALA A CA 1
ATOM 1408 C C . ALA A 1 186 ? -15.797 -16.25 -10.625 1 96.5 186 ALA A C 1
ATOM 1410 O O . ALA A 1 186 ? -16.062 -16.562 -11.789 1 96.5 186 ALA A O 1
ATOM 1411 N N . THR A 1 187 ? -15.008 -15.297 -10.281 1 94.62 187 THR A N 1
ATOM 1412 C CA . THR A 1 187 ? -14.305 -14.547 -11.312 1 94.62 187 THR A CA 1
ATOM 1413 C C . THR A 1 187 ? -13.344 -15.453 -12.078 1 94.62 187 THR A C 1
ATOM 1415 O O . THR A 1 187 ? -13.227 -15.352 -13.297 1 94.62 187 THR A O 1
ATOM 1418 N N . SER A 1 188 ? -12.672 -16.297 -11.336 1 94.38 188 SER A N 1
ATOM 1419 C CA . SER A 1 188 ? -11.758 -17.234 -11.961 1 94.38 188 SER A CA 1
ATOM 1420 C C . SER A 1 188 ? -12.484 -18.125 -12.961 1 94.38 188 SER A C 1
ATOM 1422 O O . SER A 1 188 ? -11.984 -18.359 -14.07 1 94.38 188 SER A O 1
ATOM 1424 N N . MET A 1 189 ? -13.594 -18.562 -12.609 1 95.94 189 MET A N 1
ATOM 1425 C CA . MET A 1 189 ? -14.391 -19.438 -13.484 1 95.94 189 MET A CA 1
ATOM 1426 C C . MET A 1 189 ? -14.898 -18.656 -14.695 1 95.94 189 MET A C 1
ATOM 1428 O O . MET A 1 189 ? -14.789 -19.141 -15.828 1 95.94 189 MET A O 1
ATOM 1432 N N . GLU A 1 190 ? -15.367 -17.5 -14.477 1 96.12 190 GLU A N 1
ATOM 1433 C CA . GLU A 1 190 ? -15.953 -16.672 -15.539 1 96.12 190 GLU A CA 1
ATOM 1434 C C . GLU A 1 190 ? -14.914 -16.328 -16.594 1 96.12 190 GLU A C 1
ATOM 1436 O O . GLU A 1 190 ? -15.195 -16.406 -17.797 1 96.12 190 GLU A O 1
ATOM 1441 N N . PHE A 1 191 ? -13.727 -16.047 -16.172 1 95.88 191 PHE A N 1
ATOM 1442 C CA . PHE A 1 191 ? -12.727 -15.531 -17.109 1 95.88 191 PHE A CA 1
ATOM 1443 C C . PHE A 1 191 ? -11.672 -16.594 -17.406 1 95.88 191 PHE A C 1
ATOM 1445 O O . PHE A 1 191 ? -10.68 -16.297 -18.078 1 95.88 191 PHE A O 1
ATOM 1452 N N . HIS A 1 192 ? -11.852 -17.781 -16.906 1 96.81 192 HIS A N 1
ATOM 1453 C CA . HIS A 1 192 ? -10.875 -18.859 -17.047 1 96.81 192 HIS A CA 1
ATOM 1454 C C . HIS A 1 192 ? -9.5 -18.422 -16.562 1 96.81 192 HIS A C 1
ATOM 1456 O O . HIS A 1 192 ? -8.492 -18.656 -17.234 1 96.81 192 HIS A O 1
ATOM 1462 N N . GLN A 1 193 ? -9.492 -17.734 -15.414 1 97.38 193 GLN A N 1
ATOM 1463 C CA . GLN A 1 193 ? -8.281 -17.156 -14.852 1 97.38 193 GLN A CA 1
ATOM 1464 C C . GLN A 1 193 ? -7.512 -18.172 -14.023 1 97.38 193 GLN A C 1
ATOM 1466 O O . GLN A 1 193 ? -8.102 -18.906 -13.227 1 97.38 193 GLN A O 1
ATOM 1471 N N . THR A 1 194 ? -6.238 -18.328 -14.273 1 98.38 194 THR A N 1
ATOM 1472 C CA . THR A 1 194 ? -5.383 -19.156 -13.43 1 98.38 194 THR A CA 1
ATOM 1473 C C . THR A 1 194 ? -5.07 -18.438 -12.117 1 98.38 194 THR A C 1
ATOM 1475 O O . THR A 1 194 ? -4.719 -17.266 -12.117 1 98.38 194 THR A O 1
ATOM 1478 N N . ILE A 1 195 ? -5.199 -19.188 -10.938 1 98.38 195 ILE A N 1
ATOM 1479 C CA . ILE A 1 195 ? -4.953 -18.594 -9.633 1 98.38 195 ILE A CA 1
ATOM 1480 C C . ILE A 1 195 ? -4.059 -19.516 -8.805 1 98.38 195 ILE A C 1
ATOM 1482 O O . ILE A 1 195 ? -4.27 -20.719 -8.766 1 98.38 195 ILE A O 1
ATOM 1486 N N . VAL A 1 196 ? -3.023 -18.953 -8.258 1 98.5 196 VAL A N 1
ATOM 1487 C CA . VAL A 1 196 ? -2.25 -19.594 -7.207 1 98.5 196 VAL A CA 1
ATOM 1488 C C . VAL A 1 196 ? -2.359 -18.797 -5.91 1 98.5 196 VAL A C 1
ATOM 1490 O O . VAL A 1 196 ? -1.98 -17.625 -5.867 1 98.5 196 VAL A O 1
ATOM 1493 N N . MET A 1 197 ? -2.846 -19.438 -4.883 1 98.38 197 MET A N 1
ATOM 1494 C CA . MET A 1 197 ? -3.068 -18.781 -3.604 1 98.38 197 MET A CA 1
ATOM 1495 C C . MET A 1 197 ? -2.332 -19.5 -2.48 1 98.38 197 MET A C 1
ATOM 1497 O O . MET A 1 197 ? -2.363 -20.719 -2.4 1 98.38 197 MET A O 1
ATOM 1501 N N . ILE A 1 198 ? -1.609 -18.734 -1.732 1 97.5 198 ILE A N 1
ATOM 1502 C CA . ILE A 1 198 ? -1.088 -19.328 -0.5 1 97.5 198 ILE A CA 1
ATOM 1503 C C . ILE A 1 198 ? -2.014 -18.984 0.665 1 97.5 198 ILE A C 1
ATOM 1505 O O . ILE A 1 198 ? -2.562 -17.875 0.726 1 97.5 198 ILE A O 1
ATOM 1509 N N . THR A 1 199 ? -2.215 -19.938 1.573 1 95.62 199 THR A N 1
ATOM 1510 C CA . THR A 1 199 ? -3.066 -19.734 2.74 1 95.62 199 THR A CA 1
ATOM 1511 C C . THR A 1 199 ? -2.754 -20.766 3.824 1 95.62 199 THR A C 1
ATOM 1513 O O . THR A 1 199 ? -2.281 -21.875 3.527 1 95.62 199 THR A O 1
ATOM 1516 N N . HIS A 1 200 ? -2.922 -20.328 4.977 1 92.81 200 HIS A N 1
ATOM 1517 C CA . HIS A 1 200 ? -2.828 -21.281 6.078 1 92.81 200 HIS A CA 1
ATOM 1518 C C . HIS A 1 200 ? -4.207 -21.797 6.484 1 92.81 200 HIS A C 1
ATOM 1520 O O . HIS A 1 200 ? -4.32 -22.672 7.348 1 92.81 200 HIS A O 1
ATOM 1526 N N . ASN A 1 201 ? -5.215 -21.281 5.906 1 92.06 201 ASN A N 1
ATOM 1527 C CA . ASN A 1 201 ? -6.59 -21.672 6.188 1 92.06 201 ASN A CA 1
ATOM 1528 C C . ASN A 1 201 ? -7.027 -22.859 5.328 1 92.06 201 ASN A C 1
ATOM 1530 O O . ASN A 1 201 ? -7.258 -22.703 4.125 1 92.06 201 ASN A O 1
ATOM 1534 N N . GLU A 1 202 ? -7.316 -23.906 5.961 1 92.12 202 GLU A N 1
ATOM 1535 C CA . GLU A 1 202 ? -7.641 -25.141 5.242 1 92.12 202 GLU A CA 1
ATOM 1536 C C . GLU A 1 202 ? -9.016 -25.047 4.582 1 92.12 202 GLU A C 1
ATOM 1538 O O . GLU A 1 202 ? -9.227 -25.594 3.5 1 92.12 202 GLU A O 1
ATOM 1543 N N . GLU A 1 203 ? -9.875 -24.484 5.23 1 93.81 203 GLU A N 1
ATOM 1544 C CA . GLU A 1 203 ? -11.211 -24.344 4.664 1 93.81 203 GLU A CA 1
ATOM 1545 C C . GLU A 1 203 ? -11.18 -23.562 3.357 1 93.81 203 GLU A C 1
ATOM 1547 O O . GLU A 1 203 ? -11.852 -23.922 2.391 1 93.81 203 GLU A O 1
ATOM 1552 N N . ILE A 1 204 ? -10.422 -22.562 3.357 1 94.31 204 ILE A N 1
ATOM 1553 C CA . ILE A 1 204 ? -10.273 -21.734 2.162 1 94.31 204 ILE A CA 1
ATOM 1554 C C . ILE A 1 204 ? -9.539 -22.531 1.08 1 94.31 204 ILE A C 1
ATOM 1556 O O . ILE A 1 204 ? -9.906 -22.469 -0.095 1 94.31 204 ILE A O 1
ATOM 1560 N N . ALA A 1 205 ? -8.539 -23.266 1.453 1 95.88 205 ALA A N 1
ATOM 1561 C CA . ALA A 1 205 ? -7.762 -24.078 0.522 1 95.88 205 ALA A CA 1
ATOM 1562 C C . ALA A 1 205 ? -8.648 -25.094 -0.195 1 95.88 205 ALA A C 1
ATOM 1564 O O . ALA A 1 205 ? -8.445 -25.375 -1.378 1 95.88 205 ALA A O 1
ATOM 1565 N N . GLN A 1 206 ? -9.617 -25.531 0.46 1 95.69 206 GLN A N 1
ATOM 1566 C CA . GLN A 1 206 ? -10.477 -26.594 -0.065 1 95.69 206 GLN A CA 1
ATOM 1567 C C . GLN A 1 206 ? -11.352 -26.078 -1.201 1 95.69 206 GLN A C 1
ATOM 1569 O O . GLN A 1 206 ? -11.93 -26.859 -1.953 1 95.69 206 GLN A O 1
ATOM 1574 N N . LEU A 1 207 ? -11.445 -24.828 -1.332 1 94.06 207 LEU A N 1
ATOM 1575 C CA . LEU A 1 207 ? -12.219 -24.234 -2.418 1 94.06 207 LEU A CA 1
ATOM 1576 C C . LEU A 1 207 ? -11.453 -24.297 -3.732 1 94.06 207 LEU A C 1
ATOM 1578 O O . LEU A 1 207 ? -12.023 -24.078 -4.801 1 94.06 207 LEU A O 1
ATOM 1582 N N . SER A 1 208 ? -10.195 -24.578 -3.682 1 96.5 208 SER A N 1
ATOM 1583 C CA . SER A 1 208 ? -9.359 -24.641 -4.875 1 96.5 208 SER A CA 1
ATOM 1584 C C . SER A 1 208 ? -9.523 -25.969 -5.598 1 96.5 208 SER A C 1
ATOM 1586 O O . SER A 1 208 ? -10.156 -26.891 -5.07 1 96.5 208 SER A O 1
ATOM 1588 N N . ASP A 1 209 ? -9 -26 -6.812 1 96.5 209 ASP A N 1
ATOM 1589 C CA . ASP A 1 209 ? -9.039 -27.234 -7.605 1 96.5 209 ASP A CA 1
ATOM 1590 C C . ASP A 1 209 ? -7.992 -28.219 -7.129 1 96.5 209 ASP A C 1
ATOM 1592 O O . ASP A 1 209 ? -8.156 -29.438 -7.301 1 96.5 209 ASP A O 1
ATOM 1596 N N . LYS A 1 210 ? -6.945 -27.719 -6.699 1 96.06 210 LYS A N 1
ATOM 1597 C CA . LYS A 1 210 ? -5.797 -28.516 -6.262 1 96.06 210 LYS A CA 1
ATOM 1598 C C . LYS A 1 210 ? -5.102 -27.875 -5.07 1 96.06 210 LYS A C 1
ATOM 1600 O O . LYS A 1 210 ? -4.973 -26.641 -5.008 1 96.06 210 LYS A O 1
ATOM 1605 N N . ILE A 1 211 ? -4.672 -28.734 -4.113 1 97.19 211 ILE A N 1
ATOM 1606 C CA . ILE A 1 211 ? -3.947 -28.25 -2.943 1 97.19 211 ILE A CA 1
ATOM 1607 C C . ILE A 1 211 ? -2.531 -28.812 -2.938 1 97.19 211 ILE A C 1
ATOM 1609 O O . ILE A 1 211 ? -2.342 -30.016 -3.121 1 97.19 211 ILE A O 1
ATOM 1613 N N . ILE A 1 212 ? -1.589 -27.953 -2.799 1 97 212 ILE A N 1
ATOM 1614 C CA . ILE A 1 212 ? -0.189 -28.328 -2.648 1 97 212 ILE A CA 1
ATOM 1615 C C . ILE A 1 212 ? 0.282 -28.016 -1.231 1 97 212 ILE A C 1
ATOM 1617 O O . ILE A 1 212 ? 0.026 -26.922 -0.719 1 97 212 ILE A O 1
ATOM 1621 N N . HIS A 1 213 ? 0.967 -28.953 -0.59 1 96.69 213 HIS A N 1
ATOM 1622 C CA . HIS A 1 213 ? 1.478 -28.75 0.76 1 96.69 213 HIS A CA 1
ATOM 1623 C C . HIS A 1 213 ? 2.98 -28.484 0.747 1 96.69 213 HIS A C 1
ATOM 1625 O O . HIS A 1 213 ? 3.73 -29.188 0.063 1 96.69 213 HIS A O 1
ATOM 1631 N N . ILE A 1 214 ? 3.324 -27.453 1.465 1 95.75 214 ILE A N 1
ATOM 1632 C CA . ILE A 1 214 ? 4.738 -27.109 1.577 1 95.75 214 ILE A CA 1
ATOM 1633 C C . ILE A 1 214 ? 5.156 -27.125 3.045 1 95.75 214 ILE A C 1
ATOM 1635 O O . ILE A 1 214 ? 4.414 -26.656 3.914 1 95.75 214 ILE A O 1
ATOM 1639 N N . GLU A 1 215 ? 6.305 -27.75 3.305 1 94.38 215 GLU A N 1
ATOM 1640 C CA . GLU A 1 215 ? 6.906 -27.828 4.633 1 94.38 215 GLU A CA 1
ATOM 1641 C C . GLU A 1 215 ? 8.422 -27.641 4.562 1 94.38 215 GLU A C 1
ATOM 1643 O O . GLU A 1 215 ? 9.102 -28.312 3.789 1 94.38 215 GLU A O 1
ATOM 1648 N N . ASP A 1 216 ? 8.852 -26.719 5.367 1 93 216 ASP A N 1
ATOM 1649 C CA . ASP A 1 216 ? 10.289 -26.453 5.488 1 93 216 ASP A CA 1
ATOM 1650 C C . ASP A 1 216 ? 10.93 -26.266 4.117 1 93 216 ASP A C 1
ATOM 1652 O O . ASP A 1 216 ? 11.953 -26.891 3.814 1 93 21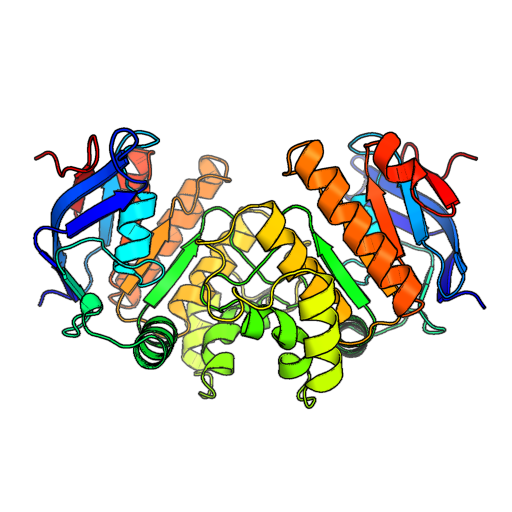6 ASP A O 1
ATOM 1656 N N . GLY A 1 217 ? 10.242 -25.531 3.283 1 94.44 217 GLY A N 1
ATOM 1657 C CA . GLY A 1 217 ? 10.797 -25.141 1.998 1 94.44 217 GLY A CA 1
ATOM 1658 C C . GLY A 1 217 ? 10.711 -26.234 0.951 1 94.44 217 GLY A C 1
ATOM 1659 O O . GLY A 1 217 ? 11.352 -26.141 -0.1 1 94.44 217 GLY A O 1
ATOM 1660 N N . ARG A 1 218 ? 9.961 -27.297 1.263 1 95.19 218 ARG A N 1
ATOM 1661 C CA . ARG A 1 218 ? 9.812 -28.422 0.335 1 95.19 218 ARG A CA 1
ATOM 1662 C C . ARG A 1 218 ? 8.344 -28.797 0.162 1 95.19 218 ARG A C 1
ATOM 1664 O O . ARG A 1 218 ? 7.539 -28.594 1.073 1 95.19 218 ARG A O 1
ATOM 1671 N N . ILE A 1 219 ? 8.078 -29.25 -1.005 1 94.75 219 ILE A N 1
ATOM 1672 C CA . ILE A 1 219 ? 6.73 -29.75 -1.249 1 94.75 219 ILE A CA 1
ATOM 1673 C C . ILE A 1 219 ? 6.57 -31.125 -0.606 1 94.75 219 ILE A C 1
ATOM 1675 O O . ILE A 1 219 ? 7.457 -31.984 -0.711 1 94.75 219 ILE A O 1
ATOM 1679 N N . VAL A 1 220 ? 5.477 -31.172 0.13 1 90.69 220 VAL A N 1
ATOM 1680 C CA . VAL A 1 220 ? 5.246 -32.469 0.776 1 90.69 220 VAL A CA 1
ATOM 1681 C C . VAL A 1 220 ? 3.975 -33.094 0.223 1 90.69 220 VAL A C 1
ATOM 1683 O O . VAL A 1 220 ? 2.916 -32.469 0.203 1 90.69 220 VAL A O 1
ATOM 1686 N N . GLY A 1 221 ? 3.996 -34.094 -0.64 1 72.69 221 GLY A N 1
ATOM 1687 C CA . GLY A 1 221 ? 2.896 -34.875 -1.172 1 72.69 221 GLY A CA 1
ATOM 1688 C C . GLY A 1 221 ? 2.467 -34.438 -2.561 1 72.69 221 GLY A C 1
ATOM 1689 O O . GLY A 1 221 ? 2.846 -33.344 -3.023 1 72.69 221 GLY A O 1
ATOM 1690 N N . MET B 1 1 ? 3.695 32.406 7.91 1 87.31 1 MET B N 1
ATOM 1691 C CA . MET B 1 1 ? 2.375 32.219 7.309 1 87.31 1 MET B CA 1
ATOM 1692 C C . MET B 1 1 ? 1.819 30.844 7.594 1 87.31 1 MET B C 1
ATOM 1694 O O . MET B 1 1 ? 2.572 29.859 7.652 1 87.31 1 MET B O 1
ATOM 1698 N N . ASN B 1 2 ? 0.549 30.812 7.84 1 93.62 2 ASN B N 1
ATOM 1699 C CA . ASN B 1 2 ? -0.061 29.531 8.195 1 93.62 2 ASN B CA 1
ATOM 1700 C C . ASN B 1 2 ? -0.294 28.672 6.961 1 93.62 2 ASN B C 1
ATOM 1702 O O . ASN B 1 2 ? -0.865 29.125 5.969 1 93.62 2 ASN B O 1
ATOM 1706 N N . ILE B 1 3 ? 0.233 27.531 7.066 1 96.88 3 ILE B N 1
ATOM 1707 C CA . ILE B 1 3 ? 0.08 26.625 5.934 1 96.88 3 ILE B CA 1
ATOM 1708 C C . ILE B 1 3 ? -1.139 25.734 6.152 1 96.88 3 ILE B C 1
ATOM 1710 O O . ILE B 1 3 ? -1.73 25.234 5.191 1 96.88 3 ILE B O 1
ATOM 1714 N N . LEU B 1 4 ? -1.508 25.469 7.395 1 98 4 LEU B N 1
ATOM 1715 C CA . LEU B 1 4 ? -2.635 24.625 7.758 1 98 4 LEU B CA 1
ATOM 1716 C C . LEU B 1 4 ? -3.479 25.266 8.852 1 98 4 LEU B C 1
ATOM 1718 O O . LEU B 1 4 ? -2.938 25.797 9.82 1 98 4 LEU B O 1
ATOM 1722 N N . LYS B 1 5 ? -4.738 25.266 8.625 1 97.81 5 LYS B N 1
ATOM 1723 C CA . LYS B 1 5 ? -5.691 25.766 9.609 1 97.81 5 LYS B CA 1
ATOM 1724 C C . LYS B 1 5 ? -6.973 24.953 9.602 1 97.81 5 LYS B C 1
ATOM 1726 O O . LYS B 1 5 ? -7.516 24.641 8.539 1 97.81 5 LYS B O 1
ATOM 1731 N N . THR B 1 6 ? -7.387 24.5 10.734 1 97.75 6 THR B N 1
ATOM 1732 C CA . THR B 1 6 ? -8.711 23.906 10.883 1 97.75 6 THR B CA 1
ATOM 1733 C C . THR B 1 6 ? -9.594 24.797 11.766 1 97.75 6 THR B C 1
ATOM 1735 O O . THR B 1 6 ? -9.102 25.469 12.664 1 97.75 6 THR B O 1
ATOM 1738 N N . ASN B 1 7 ? -10.812 24.812 11.438 1 97.31 7 ASN B N 1
ATOM 1739 C CA . ASN B 1 7 ? -11.797 25.578 12.203 1 97.31 7 ASN B CA 1
ATOM 1740 C C . ASN B 1 7 ? -12.961 24.703 12.656 1 97.31 7 ASN B C 1
ATOM 1742 O O . ASN B 1 7 ? -13.805 24.312 11.844 1 97.31 7 ASN B O 1
ATOM 1746 N N . GLU B 1 8 ? -13.031 24.453 13.992 1 97.31 8 GLU B N 1
ATOM 1747 C CA . GLU B 1 8 ? -14.125 23.688 14.602 1 97.31 8 GLU B CA 1
ATOM 1748 C C . GLU B 1 8 ? -14.422 22.422 13.805 1 97.31 8 GLU B C 1
ATOM 1750 O O . GLU B 1 8 ? -15.57 22.156 13.445 1 97.31 8 GLU B O 1
ATOM 1755 N N . LEU B 1 9 ? -13.391 21.719 13.531 1 97.62 9 LEU B N 1
ATOM 1756 C CA . LEU B 1 9 ? -13.492 20.531 12.68 1 97.62 9 LEU B CA 1
ATOM 1757 C C . LEU B 1 9 ? -14.18 19.391 13.414 1 97.62 9 LEU B C 1
ATOM 1759 O O . LEU B 1 9 ? -13.789 19.031 14.531 1 97.62 9 LEU B O 1
ATOM 1763 N N . LYS B 1 10 ? -15.227 18.891 12.836 1 97.44 10 LYS B N 1
ATOM 1764 C CA . LYS B 1 10 ? -15.984 17.797 13.43 1 97.44 10 LYS B CA 1
ATOM 1765 C C . LYS B 1 10 ? -16.109 16.625 12.453 1 97.44 10 LYS B C 1
ATOM 1767 O O . LYS B 1 10 ? -16.266 16.844 11.242 1 97.44 10 LYS B O 1
ATOM 1772 N N . LYS B 1 11 ? -16.016 15.406 12.938 1 96.56 11 LYS B N 1
ATOM 1773 C CA . LYS B 1 11 ? -16.297 14.18 12.203 1 96.56 11 LYS B CA 1
ATOM 1774 C C . LYS B 1 11 ? -17.109 13.203 13.047 1 96.56 11 LYS B C 1
ATOM 1776 O O . LYS B 1 11 ? -16.609 12.68 14.047 1 96.56 11 LYS B O 1
ATOM 1781 N N . TYR B 1 12 ? -18.281 13.055 12.617 1 95 12 TYR B N 1
ATOM 1782 C CA . TYR B 1 12 ? -19.203 12.148 13.297 1 95 12 TYR B CA 1
ATOM 1783 C C . TYR B 1 12 ? -19.562 10.969 12.398 1 95 12 TYR B C 1
ATOM 1785 O O . TYR B 1 12 ? -19.766 11.141 11.195 1 95 12 TYR B O 1
ATOM 179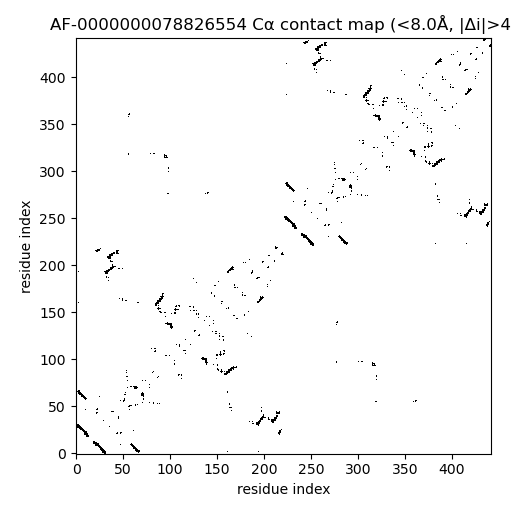3 N N . TYR B 1 13 ? -19.484 9.75 12.961 1 88.75 13 TYR B N 1
ATOM 1794 C CA . TYR B 1 13 ? -19.891 8.547 12.25 1 88.75 13 TYR B CA 1
ATOM 1795 C C . TYR B 1 13 ? -21.188 7.988 12.82 1 88.75 13 TYR B C 1
ATOM 1797 O O . TYR B 1 13 ? -21.453 8.109 14.023 1 88.75 13 TYR B O 1
ATOM 1805 N N . GLY B 1 14 ? -21.906 7.254 11.969 1 85.56 14 GLY B N 1
ATOM 1806 C CA . GLY B 1 14 ? -23.109 6.609 12.445 1 85.56 14 GLY B CA 1
ATOM 1807 C C . GLY B 1 14 ? -24.328 7.523 12.43 1 85.56 14 GLY B C 1
ATOM 1808 O O . GLY B 1 14 ? -24.281 8.609 11.836 1 85.56 14 GLY B O 1
ATOM 1809 N N . SER B 1 15 ? -25.516 6.926 12.766 1 86.56 15 SER B N 1
ATOM 1810 C CA . SER B 1 15 ? -26.766 7.688 12.797 1 86.56 15 SER B CA 1
ATOM 1811 C C . SER B 1 15 ? -27.547 7.398 14.062 1 86.56 15 SER B C 1
ATOM 1813 O O . SER B 1 15 ? -27.453 6.309 14.633 1 86.56 15 SER B O 1
ATOM 1815 N N . GLY B 1 16 ? -28.328 8.453 14.484 1 83.94 16 GLY B N 1
ATOM 1816 C CA . GLY B 1 16 ? -29.219 8.273 15.617 1 83.94 16 GLY B CA 1
ATOM 1817 C C . GLY B 1 16 ? -28.484 8.039 16.922 1 83.94 16 GLY B C 1
ATOM 1818 O O . GLY B 1 16 ? -27.609 8.82 17.297 1 83.94 16 GLY B O 1
ATOM 1819 N N . ASP B 1 17 ? -28.797 6.938 17.609 1 83.5 17 ASP B N 1
ATOM 1820 C CA . ASP B 1 17 ? -28.266 6.605 18.938 1 83.5 17 ASP B CA 1
ATOM 1821 C C . ASP B 1 17 ? -26.891 5.965 18.828 1 83.5 17 ASP B C 1
ATOM 1823 O O . ASP B 1 17 ? -26.219 5.754 19.844 1 83.5 17 ASP B O 1
ATOM 1827 N N . THR B 1 18 ? -26.281 5.785 17.719 1 89.88 18 THR B N 1
ATOM 1828 C CA . THR B 1 18 ? -25.016 5.086 17.531 1 89.88 18 THR B CA 1
ATOM 1829 C C . THR B 1 18 ? -23.953 6.039 16.984 1 89.88 18 THR B C 1
ATOM 1831 O O . THR B 1 18 ? -22.953 5.598 16.406 1 89.88 18 THR B O 1
ATOM 1834 N N . ILE B 1 19 ? -24.156 7.348 17.281 1 89.06 19 ILE B N 1
ATOM 1835 C CA . ILE B 1 19 ? -23.234 8.336 16.734 1 89.06 19 ILE B CA 1
ATOM 1836 C C . ILE B 1 19 ? -21.906 8.289 17.484 1 89.06 19 ILE B C 1
ATOM 1838 O O . ILE B 1 19 ? -21.891 8.273 18.719 1 89.06 19 ILE B O 1
ATOM 1842 N N . VAL B 1 20 ? -20.828 8.141 16.844 1 90.75 20 VAL B N 1
ATOM 1843 C CA . VAL B 1 20 ? -19.469 8.227 17.359 1 90.75 20 VAL B CA 1
ATOM 1844 C C . VAL B 1 20 ? -18.828 9.547 16.938 1 90.75 20 VAL B C 1
ATOM 1846 O O . VAL B 1 20 ? -18.719 9.828 15.734 1 90.75 20 VAL B O 1
ATOM 1849 N N . LYS B 1 21 ? -18.438 10.375 17.859 1 94.69 21 LYS B N 1
ATOM 1850 C CA . LYS B 1 21 ? -17.781 11.648 17.578 1 94.69 21 LYS B CA 1
ATOM 1851 C C . LYS B 1 21 ? -16.266 11.5 17.531 1 94.69 21 LYS B C 1
ATOM 1853 O O . LYS B 1 21 ? -15.586 11.695 18.547 1 94.69 21 LYS B O 1
ATOM 1858 N N . ALA B 1 22 ? -15.789 11.195 16.406 1 95 22 ALA B N 1
ATOM 1859 C CA . ALA B 1 22 ? -14.359 10.977 16.25 1 95 22 ALA B CA 1
ATOM 1860 C C . ALA B 1 22 ? -13.586 12.281 16.438 1 95 22 ALA B C 1
ATOM 1862 O O . ALA B 1 22 ? -12.539 12.297 17.109 1 95 22 ALA B O 1
ATOM 1863 N N . LEU B 1 23 ? -14.016 13.359 15.906 1 97.06 23 LEU B N 1
ATOM 1864 C CA . LEU B 1 23 ? -13.555 14.727 16.125 1 97.06 23 LEU B CA 1
ATOM 1865 C C . LEU B 1 23 ? -14.719 15.641 16.5 1 97.06 23 LEU B C 1
ATOM 1867 O O . LEU B 1 23 ? -15.789 15.57 15.898 1 97.06 23 LEU B O 1
ATOM 1871 N N . ASP B 1 24 ? -14.492 16.469 17.469 1 96.75 24 ASP B N 1
ATOM 1872 C CA . ASP B 1 24 ? -15.594 17.266 18.016 1 96.75 24 ASP B CA 1
ATOM 1873 C C . ASP B 1 24 ? -15.172 18.719 18.219 1 96.75 24 ASP B C 1
ATOM 1875 O O . ASP B 1 24 ? -15.219 19.219 19.344 1 96.75 24 ASP B O 1
ATOM 1879 N N . GLY B 1 25 ? -14.883 19.344 17.156 1 96.88 25 GLY B N 1
ATOM 1880 C CA . GLY B 1 25 ? -14.594 20.766 17.188 1 96.88 25 GLY B CA 1
ATOM 1881 C C . GLY B 1 25 ? -13.109 21.078 17.328 1 96.88 25 GLY B C 1
ATOM 1882 O O . GLY B 1 25 ? -12.711 21.844 18.203 1 96.88 25 GLY B O 1
ATOM 1883 N N . VAL B 1 26 ? -12.297 20.516 16.484 1 97.12 26 VAL B N 1
ATOM 1884 C CA . VAL B 1 26 ? -10.844 20.641 16.547 1 97.12 26 VAL B CA 1
ATOM 1885 C C . VAL B 1 26 ? -10.391 21.844 15.742 1 97.12 26 VAL B C 1
ATOM 1887 O O . VAL B 1 26 ? -10.719 21.969 14.555 1 97.12 26 VAL B O 1
ATOM 1890 N N . SER B 1 27 ? -9.695 22.766 16.391 1 97.38 27 SER B N 1
ATOM 1891 C CA . SER B 1 27 ? -9.078 23.906 15.742 1 97.38 27 SER B CA 1
ATOM 1892 C C . SER B 1 27 ? -7.578 23.969 16.016 1 97.38 27 SER B C 1
ATOM 1894 O O . SER B 1 27 ? -7.156 24.078 17.172 1 97.38 27 SER B O 1
ATOM 1896 N N . ILE B 1 28 ? -6.82 23.844 14.875 1 97 28 ILE B N 1
ATOM 1897 C CA . ILE B 1 28 ? -5.371 23.938 15.016 1 97 28 ILE B CA 1
ATOM 1898 C C . ILE B 1 28 ? -4.789 24.75 13.859 1 97 28 ILE B C 1
ATOM 1900 O O . ILE B 1 28 ? -5.434 24.922 12.828 1 97 28 ILE B O 1
ATOM 1904 N N . THR B 1 29 ? -3.613 25.266 14.133 1 97.19 29 THR B N 1
ATOM 1905 C CA . THR B 1 29 ? -2.857 26 13.125 1 97.19 29 THR B CA 1
ATOM 1906 C C . THR B 1 29 ? -1.411 25.516 13.078 1 97.19 29 THR B C 1
ATOM 1908 O O . THR B 1 29 ? -0.81 25.234 14.117 1 97.19 29 THR B O 1
ATOM 1911 N N . VAL B 1 30 ? -0.908 25.406 11.859 1 97.94 30 VAL B N 1
ATOM 1912 C CA . VAL B 1 30 ? 0.486 25.047 11.625 1 97.94 30 VAL B CA 1
ATOM 1913 C C . VAL B 1 30 ? 1.138 26.078 10.703 1 97.94 30 VAL B C 1
ATOM 1915 O O . VAL B 1 30 ? 0.577 26.438 9.664 1 97.94 30 VAL B O 1
ATOM 1918 N N . GLU B 1 31 ? 2.314 26.5 11.078 1 97.56 31 GLU B N 1
ATOM 1919 C CA . GLU B 1 31 ? 3.045 27.5 10.305 1 97.56 31 GLU B CA 1
ATOM 1920 C C . GLU B 1 31 ? 3.893 26.844 9.219 1 97.56 31 GLU B C 1
ATOM 1922 O O . GLU B 1 31 ? 4.25 25.672 9.328 1 97.56 31 GLU B O 1
ATOM 1927 N N . ASP B 1 32 ? 4.117 27.656 8.18 1 97.19 32 ASP B N 1
ATOM 1928 C CA . ASP B 1 32 ? 4.977 27.203 7.086 1 97.19 32 ASP B CA 1
ATOM 1929 C C . ASP B 1 32 ? 6.352 26.797 7.602 1 97.19 32 ASP B C 1
ATOM 1931 O O . ASP B 1 32 ? 6.973 27.531 8.375 1 97.19 32 ASP B O 1
ATOM 1935 N N . GLY B 1 33 ? 6.754 25.578 7.254 1 97 33 GLY B N 1
ATOM 1936 C CA . GLY B 1 33 ? 8.078 25.078 7.613 1 97 33 GLY B CA 1
ATOM 1937 C C . GLY B 1 33 ? 8.125 24.469 9 1 97 33 GLY B C 1
ATOM 1938 O O . GLY B 1 33 ? 9.164 23.953 9.422 1 97 33 GLY B O 1
ATOM 1939 N N . GLN B 1 34 ? 7.027 24.406 9.664 1 97.62 34 GLN B N 1
ATOM 1940 C CA . GLN B 1 34 ? 6.988 23.906 11.031 1 97.62 34 GLN B CA 1
ATOM 1941 C C . GLN B 1 34 ? 6.812 22.391 11.055 1 97.62 34 GLN B C 1
ATOM 1943 O O . GLN B 1 34 ? 6.062 21.828 10.25 1 97.62 34 GLN B O 1
ATOM 1948 N N . PHE B 1 35 ? 7.543 21.75 11.969 1 97.75 35 PHE B N 1
ATOM 1949 C CA . PHE B 1 35 ? 7.359 20.328 12.281 1 97.75 35 PHE B CA 1
ATOM 1950 C C . PHE B 1 35 ? 6.516 20.156 13.539 1 97.75 35 PHE B C 1
ATOM 1952 O O . PHE B 1 35 ? 6.996 20.391 14.648 1 97.75 35 PHE B O 1
ATOM 1959 N N . VAL B 1 36 ? 5.254 19.703 13.328 1 98.06 36 VAL B N 1
ATOM 1960 C CA . VAL B 1 36 ? 4.305 19.594 14.43 1 98.06 36 VAL B CA 1
ATOM 1961 C C . VAL B 1 36 ? 3.963 18.125 14.68 1 98.06 36 VAL B C 1
ATOM 1963 O O . VAL B 1 36 ? 3.748 17.359 13.742 1 98.06 36 VAL B O 1
ATOM 1966 N N . ALA B 1 37 ? 3.934 17.719 15.977 1 97.81 37 ALA B N 1
ATOM 1967 C CA . ALA B 1 37 ? 3.473 16.391 16.359 1 97.81 37 ALA B CA 1
ATOM 1968 C C . ALA B 1 37 ? 2.119 16.469 17.062 1 97.81 37 ALA B C 1
ATOM 1970 O O . ALA B 1 37 ? 1.881 17.375 17.875 1 97.81 37 ALA B O 1
ATOM 1971 N N . ILE B 1 38 ? 1.241 15.633 16.672 1 97.56 38 ILE B N 1
ATOM 1972 C CA . ILE B 1 38 ? -0.031 15.453 17.359 1 97.56 38 ILE B CA 1
ATOM 1973 C C . ILE B 1 38 ? -0.012 14.141 18.141 1 97.56 38 ILE B C 1
ATOM 1975 O O . ILE B 1 38 ? 0.158 13.07 17.562 1 97.56 38 ILE B O 1
ATOM 1979 N N . VAL B 1 39 ? -0.236 14.234 19.438 1 96.94 39 VAL B N 1
ATOM 1980 C CA . VAL B 1 39 ? -0.112 13.07 20.312 1 96.94 39 VAL B CA 1
ATOM 1981 C C . VAL B 1 39 ? -1.439 12.812 21.016 1 96.94 39 VAL B C 1
ATOM 1983 O O . VAL B 1 39 ? -2.197 13.75 21.297 1 96.94 39 VAL B O 1
ATOM 1986 N N . GLY B 1 40 ? -1.707 11.578 21.219 1 93.38 40 GLY B N 1
ATOM 1987 C CA . GLY B 1 40 ? -2.91 11.117 21.906 1 93.38 40 GLY B CA 1
ATOM 1988 C C . GLY B 1 40 ? -3.002 9.609 22 1 93.38 40 GLY B C 1
ATOM 1989 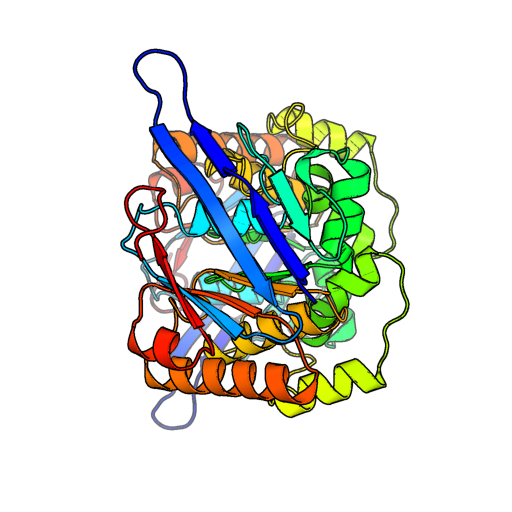O O . GLY B 1 40 ? -2.201 8.891 21.406 1 93.38 40 GLY B O 1
ATOM 1990 N N . THR B 1 41 ? -3.965 9.18 22.75 1 90.75 41 THR B N 1
ATOM 1991 C CA . THR B 1 41 ? -4.152 7.742 22.938 1 90.75 41 THR B CA 1
ATOM 1992 C C . THR B 1 41 ? -4.801 7.113 21.703 1 90.75 41 THR B C 1
ATOM 1994 O O . THR B 1 41 ? -5.273 7.824 20.812 1 90.75 41 THR B O 1
ATOM 1997 N N . SER B 1 42 ? -4.699 5.781 21.641 1 88.44 42 SER B N 1
ATOM 1998 C CA . SER B 1 42 ? -5.41 5.066 20.578 1 88.44 42 SER B CA 1
ATOM 1999 C C . SER B 1 42 ? -6.898 5.383 20.609 1 88.44 42 SER B C 1
ATOM 2001 O O . SER B 1 42 ? -7.512 5.438 21.672 1 88.44 42 SER B O 1
ATOM 2003 N N . GLY B 1 43 ? -7.422 5.645 19.5 1 88.12 43 GLY B N 1
ATOM 2004 C CA . GLY B 1 43 ? -8.844 5.934 19.422 1 88.12 43 GLY B CA 1
ATOM 2005 C C . GLY B 1 43 ? -9.18 7.387 19.703 1 88.12 43 GLY B C 1
ATOM 2006 O O . GLY B 1 43 ? -10.352 7.77 19.719 1 88.12 43 GLY B O 1
ATOM 2007 N N . SER B 1 44 ? -8.203 8.227 19.812 1 91.56 44 SER B N 1
ATOM 2008 C CA . SER B 1 44 ? -8.445 9.602 20.219 1 91.56 44 SER B CA 1
ATOM 2009 C C . SER B 1 44 ? -8.836 10.469 19.031 1 91.56 44 SER B C 1
ATOM 2011 O O . SER B 1 44 ? -9.211 11.633 19.203 1 91.56 44 SER B O 1
ATOM 2013 N N . GLY B 1 45 ? -8.688 9.93 17.828 1 93.12 45 GLY B N 1
ATOM 2014 C CA . GLY B 1 45 ? -9.102 10.68 16.641 1 93.12 45 GLY B CA 1
ATOM 2015 C C . GLY B 1 45 ? -7.93 11.164 15.812 1 93.12 45 GLY B C 1
ATOM 2016 O O . GLY B 1 45 ? -8.117 11.883 14.828 1 93.12 45 GLY B O 1
ATOM 2017 N N . LYS B 1 46 ? -6.73 10.797 16.141 1 94.81 46 LYS B N 1
ATOM 2018 C CA . LYS B 1 46 ? -5.527 11.289 15.477 1 94.81 46 LYS B CA 1
ATOM 2019 C C . LYS B 1 46 ? -5.559 10.977 13.977 1 94.81 46 LYS B C 1
ATOM 2021 O O . LYS B 1 46 ? -5.363 11.867 13.148 1 94.81 46 LYS B O 1
ATOM 2026 N N . SER B 1 47 ? -5.801 9.695 13.703 1 94.5 47 SER B N 1
ATOM 2027 C CA . SER B 1 47 ? -5.801 9.289 12.305 1 94.5 47 SER B CA 1
ATOM 2028 C C . SER B 1 47 ? -6.957 9.93 11.539 1 94.5 47 SER B C 1
ATOM 2030 O O . SER B 1 47 ? -6.793 10.352 10.398 1 94.5 47 SER B O 1
ATOM 2032 N N . THR B 1 48 ? -8.117 10 12.141 1 94.69 48 THR B N 1
ATOM 2033 C CA . THR B 1 48 ? -9.258 10.688 11.547 1 94.69 48 THR B CA 1
ATOM 2034 C C . THR B 1 48 ? -8.914 12.141 11.227 1 94.69 48 THR B C 1
ATOM 2036 O O . THR B 1 48 ? -9.18 12.625 10.125 1 94.69 48 THR B O 1
ATOM 2039 N N . LEU B 1 49 ? -8.289 12.773 12.195 1 96.69 49 LEU B N 1
ATOM 2040 C CA . LEU B 1 49 ? -7.863 14.156 12 1 96.69 49 LEU B CA 1
ATOM 2041 C C . LEU B 1 49 ? -6.891 14.258 10.828 1 96.69 49 LEU B C 1
ATOM 2043 O O . LEU B 1 49 ? -7.105 15.055 9.906 1 96.69 49 LEU B O 1
ATOM 2047 N N . LEU B 1 50 ? -5.863 13.492 10.82 1 97.12 50 LEU B N 1
ATOM 2048 C CA . LEU B 1 50 ? -4.84 13.555 9.781 1 97.12 50 LEU B CA 1
ATOM 2049 C C . LEU B 1 50 ? -5.449 13.32 8.398 1 97.12 50 LEU B C 1
ATOM 2051 O O . LEU B 1 50 ? -5.102 14 7.438 1 97.12 50 LEU B O 1
ATOM 2055 N N . HIS B 1 51 ? -6.359 12.406 8.32 1 95.81 51 HIS B N 1
ATOM 2056 C CA . HIS B 1 51 ? -7.012 12.117 7.047 1 95.81 51 HIS B CA 1
ATOM 2057 C C . HIS B 1 51 ? -7.848 13.297 6.57 1 95.81 51 HIS B C 1
ATOM 2059 O O . HIS B 1 51 ? -7.922 13.562 5.367 1 95.81 51 HIS B O 1
ATOM 2065 N N . MET B 1 52 ? -8.422 13.977 7.461 1 95.5 52 MET B N 1
ATOM 2066 C CA . MET B 1 52 ? -9.188 15.172 7.113 1 95.5 52 MET B CA 1
ATOM 2067 C C . MET B 1 52 ? -8.266 16.297 6.633 1 95.5 52 MET B C 1
ATOM 2069 O O . MET B 1 52 ? -8.578 16.984 5.664 1 95.5 52 MET B O 1
ATOM 2073 N N . LEU B 1 53 ? -7.152 16.375 7.289 1 96.94 53 LEU B N 1
ATOM 2074 C CA . LEU B 1 53 ? -6.191 17.391 6.906 1 96.94 53 LEU B CA 1
ATOM 2075 C C . LEU B 1 53 ? -5.691 17.172 5.484 1 96.94 53 LEU B C 1
ATOM 2077 O O . LEU B 1 53 ? -5.395 18.125 4.766 1 96.94 53 LEU B O 1
ATOM 2081 N N . GLY B 1 54 ? -5.617 15.953 5.098 1 96.12 54 GLY B N 1
ATOM 2082 C CA . GLY B 1 54 ? -5.059 15.602 3.801 1 96.12 54 GLY B CA 1
ATOM 2083 C C . GLY B 1 54 ? -6.113 15.43 2.725 1 96.12 54 GLY B C 1
ATOM 2084 O O . GLY B 1 54 ? -5.789 15.094 1.582 1 96.12 54 GLY B O 1
ATOM 2085 N N . GLY B 1 55 ? -7.348 15.555 3.098 1 94.81 55 GLY B N 1
ATOM 2086 C CA . GLY B 1 55 ? -8.414 15.414 2.123 1 94.81 55 GLY B CA 1
ATOM 2087 C C . GLY B 1 55 ? -8.727 13.969 1.782 1 94.81 55 GLY B C 1
ATOM 2088 O O . GLY B 1 55 ? -9.297 13.68 0.727 1 94.81 55 GLY B O 1
ATOM 2089 N N . LEU B 1 56 ? -8.328 13.078 2.555 1 94.44 56 LEU B N 1
ATOM 2090 C CA . LEU B 1 56 ? -8.633 11.664 2.352 1 94.44 56 LEU B CA 1
ATOM 2091 C C . LEU B 1 56 ? -10.016 11.328 2.9 1 94.44 56 LEU B C 1
ATOM 2093 O O . LEU B 1 56 ? -10.555 10.258 2.607 1 94.44 56 LEU B O 1
ATOM 2097 N N . ASP B 1 57 ? -10.531 12.195 3.721 1 92.75 57 ASP B N 1
ATOM 2098 C CA . ASP B 1 57 ? -11.883 12.094 4.266 1 92.75 57 ASP B CA 1
ATOM 2099 C C . ASP B 1 57 ? -12.539 13.469 4.352 1 92.75 57 ASP B C 1
ATOM 2101 O O . ASP B 1 57 ? -11.859 14.492 4.344 1 92.75 57 ASP B O 1
ATOM 2105 N N . LYS B 1 58 ? -13.859 13.445 4.402 1 91.75 58 LYS B N 1
ATOM 2106 C CA . LYS B 1 58 ? -14.609 14.695 4.492 1 91.75 58 LYS B CA 1
ATOM 2107 C C . LYS B 1 58 ? -15.156 14.914 5.898 1 91.75 58 LYS B C 1
ATOM 2109 O O . LYS B 1 58 ? -15.648 13.969 6.531 1 91.75 58 LYS B O 1
ATOM 2114 N N . PRO B 1 59 ? -15.023 16.156 6.336 1 95.12 59 PRO B N 1
ATOM 2115 C CA . PRO B 1 59 ? -15.578 16.438 7.66 1 95.12 59 PRO B CA 1
ATOM 2116 C C . PRO B 1 59 ? -17.109 16.484 7.672 1 95.12 59 PRO B C 1
ATOM 2118 O O . PRO B 1 59 ? -17.719 16.719 6.633 1 95.12 59 PRO B O 1
ATOM 2121 N N . THR B 1 60 ? -17.625 16.156 8.852 1 95.19 60 THR B N 1
ATOM 2122 C CA . THR B 1 60 ? -19.062 16.375 9.07 1 95.19 60 THR B CA 1
ATOM 2123 C C . THR B 1 60 ? -19.375 17.859 9.102 1 95.19 60 THR B C 1
ATOM 2125 O O . THR B 1 60 ? -20.359 18.297 8.5 1 95.19 60 THR B O 1
ATOM 2128 N N . SER B 1 61 ? -18.594 18.594 9.781 1 96.06 61 SER B N 1
ATOM 2129 C CA . SER B 1 61 ? -18.688 20.047 9.82 1 96.06 61 SER B CA 1
ATOM 2130 C C . SER B 1 61 ? -17.344 20.672 10.172 1 96.06 61 SER B C 1
ATOM 2132 O O . SER B 1 61 ? -16.391 19.969 10.539 1 96.06 61 SER B O 1
ATOM 2134 N N . GLY B 1 62 ? -17.266 22.031 9.93 1 97.19 62 GLY B N 1
ATOM 2135 C CA . GLY B 1 62 ? -16.016 22.734 10.094 1 97.19 62 GLY B CA 1
ATOM 2136 C C . GLY B 1 62 ? -15.234 22.875 8.797 1 97.19 62 GLY B C 1
ATOM 2137 O O . GLY B 1 62 ? -15.766 22.625 7.719 1 97.19 62 GLY B O 1
ATOM 2138 N N . SER B 1 63 ? -13.953 23.328 8.984 1 97.31 63 SER B N 1
ATOM 2139 C CA . SER B 1 63 ? -13.211 23.562 7.746 1 97.31 63 SER B CA 1
ATOM 2140 C C . SER B 1 63 ? -11.734 23.219 7.914 1 97.31 63 SER B C 1
ATOM 2142 O O . SER B 1 63 ? -11.219 23.188 9.039 1 97.31 63 SER B O 1
ATOM 2144 N N . VAL B 1 64 ? -11.156 22.906 6.805 1 97.62 64 VAL B N 1
ATOM 2145 C CA . VAL B 1 64 ? -9.727 22.656 6.684 1 97.62 64 VAL B CA 1
ATOM 2146 C C . VAL B 1 64 ? -9.141 23.516 5.57 1 97.62 64 VAL B C 1
ATOM 2148 O O . VAL B 1 64 ? -9.602 23.484 4.43 1 97.62 64 VAL B O 1
ATOM 2151 N N . ILE B 1 65 ? -8.188 24.297 5.953 1 97.75 65 ILE B N 1
ATOM 2152 C CA . ILE B 1 65 ? -7.488 25.125 4.984 1 97.75 65 ILE B CA 1
ATOM 2153 C C . ILE B 1 65 ? -6.02 24.703 4.918 1 97.75 65 ILE B C 1
ATOM 2155 O O . ILE B 1 65 ? -5.336 24.656 5.945 1 97.75 65 ILE B O 1
ATOM 2159 N N . VAL B 1 66 ? -5.562 24.391 3.711 1 97.62 66 VAL B N 1
ATOM 2160 C CA . VAL B 1 66 ? -4.164 24.047 3.465 1 97.62 66 VAL B CA 1
ATOM 2161 C C . VAL B 1 66 ? -3.613 24.906 2.328 1 97.62 66 VAL B C 1
ATOM 2163 O O . VAL B 1 66 ? -4.207 24.984 1.251 1 97.62 66 VAL B O 1
ATOM 2166 N N . ASP B 1 67 ? -2.521 25.516 2.605 1 96.81 67 ASP B N 1
ATOM 2167 C CA . ASP B 1 67 ? -1.876 26.359 1.607 1 96.81 67 ASP B CA 1
ATOM 2168 C C . ASP B 1 67 ? -2.871 27.359 1.001 1 96.81 67 ASP B C 1
ATOM 2170 O O . ASP B 1 67 ? -2.92 27.516 -0.219 1 96.81 67 ASP B O 1
ATOM 2174 N N . GLY B 1 68 ? -3.699 27.891 1.833 1 95.31 68 GLY B N 1
ATOM 2175 C CA . GLY B 1 68 ? -4.629 28.938 1.452 1 95.31 68 GLY B CA 1
ATOM 2176 C C . GLY B 1 68 ? -5.875 28.406 0.769 1 95.31 68 GLY B C 1
ATOM 2177 O O . GLY B 1 68 ? -6.762 29.188 0.4 1 95.31 68 GLY B O 1
ATOM 2178 N N . LYS B 1 69 ? -6.02 27.172 0.586 1 96.06 69 LYS B N 1
ATOM 2179 C CA . LYS B 1 69 ? -7.168 26.578 -0.085 1 96.06 69 LYS B CA 1
AT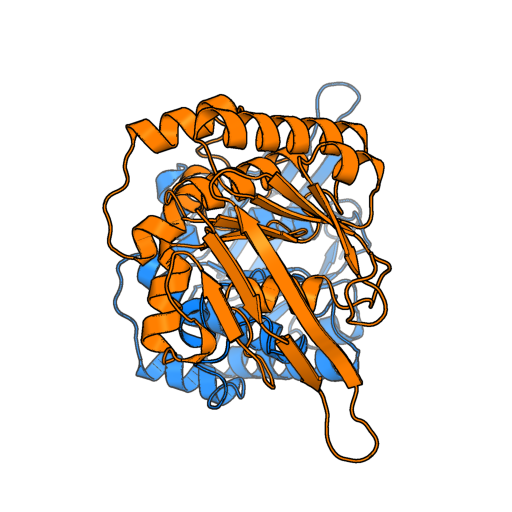OM 2180 C C . LYS B 1 69 ? -8.062 25.828 0.908 1 96.06 69 LYS B C 1
ATOM 2182 O O . LYS B 1 69 ? -7.578 25 1.681 1 96.06 69 LYS B O 1
ATOM 2187 N N . GLU B 1 70 ? -9.32 26.141 0.893 1 96.38 70 GLU B N 1
ATOM 2188 C CA . GLU B 1 70 ? -10.266 25.453 1.76 1 96.38 70 GLU B CA 1
ATOM 2189 C C . GLU B 1 70 ? -10.711 24.125 1.143 1 96.38 70 GLU B C 1
ATOM 2191 O O . GLU B 1 70 ? -11.461 24.109 0.161 1 96.38 70 GLU B O 1
ATOM 2196 N N . LEU B 1 71 ? -10.367 23.031 1.758 1 95.62 71 LEU B N 1
ATOM 2197 C CA . LEU B 1 71 ? -10.602 21.703 1.205 1 95.62 71 LEU B CA 1
ATOM 2198 C C . LEU B 1 71 ? -12.086 21.344 1.279 1 95.62 71 LEU B C 1
ATOM 2200 O O . LEU B 1 71 ? -12.602 20.672 0.387 1 95.62 71 LEU B O 1
ATOM 2204 N N . SER B 1 72 ? -12.742 21.812 2.297 1 89.19 72 SER B N 1
ATOM 2205 C CA . SER B 1 72 ? -14.125 21.438 2.559 1 89.19 72 SER B CA 1
ATOM 2206 C C . SER B 1 72 ? -15.055 21.953 1.462 1 89.19 72 SER B C 1
ATOM 2208 O O . SER B 1 72 ? -16.172 21.438 1.295 1 89.19 72 SER B O 1
ATOM 2210 N N . LEU B 1 73 ? -14.594 22.828 0.697 1 89.19 73 LEU B N 1
ATOM 2211 C CA . LEU B 1 73 ? -15.422 23.453 -0.323 1 89.19 73 LEU B CA 1
ATOM 2212 C C . LEU B 1 73 ? -15.078 22.922 -1.71 1 89.19 73 LEU B C 1
ATOM 2214 O O . LEU B 1 73 ? -15.75 23.266 -2.691 1 89.19 73 LEU B O 1
ATOM 2218 N N . MET B 1 74 ? -14.148 22.078 -1.788 1 92.88 74 MET B N 1
ATOM 2219 C CA . MET B 1 74 ? -13.711 21.562 -3.086 1 92.88 74 MET B CA 1
ATOM 2220 C C . MET B 1 74 ? -14.57 20.391 -3.521 1 92.88 74 MET B C 1
ATOM 2222 O O . MET B 1 74 ? -15.008 19.594 -2.689 1 92.88 74 MET B O 1
ATOM 2226 N N . ASP B 1 75 ? -14.758 20.344 -4.832 1 91.88 75 ASP B N 1
ATOM 2227 C CA . ASP B 1 75 ? -15.367 19.141 -5.363 1 91.88 75 ASP B CA 1
ATOM 2228 C C . ASP B 1 75 ? -14.359 17.984 -5.418 1 91.88 75 ASP B C 1
ATOM 2230 O O . ASP B 1 75 ? -13.164 18.203 -5.199 1 91.88 75 ASP B O 1
ATOM 2234 N N . ASP B 1 76 ? -14.812 16.797 -5.703 1 88.88 76 ASP B N 1
ATOM 2235 C CA . ASP B 1 76 ? -13.992 15.594 -5.625 1 88.88 76 ASP B CA 1
ATOM 2236 C C . ASP B 1 76 ? -12.82 15.664 -6.594 1 88.88 76 ASP B C 1
ATOM 2238 O O . ASP B 1 76 ? -11.703 15.273 -6.25 1 88.88 76 ASP B O 1
ATOM 2242 N N . GLU B 1 77 ? -13.078 16.125 -7.73 1 89.81 77 GLU B N 1
ATOM 2243 C CA . GLU B 1 77 ? -12.023 16.203 -8.734 1 89.81 77 GLU B CA 1
ATOM 2244 C C . GLU B 1 77 ? -10.938 17.188 -8.328 1 89.81 77 GLU B C 1
ATOM 2246 O O . GLU B 1 77 ? -9.75 16.875 -8.391 1 89.81 77 GLU B O 1
ATOM 2251 N N . SER B 1 78 ? -11.344 18.391 -7.914 1 93.62 78 SER B N 1
ATOM 2252 C CA . SER B 1 78 ? -10.398 19.406 -7.473 1 93.62 78 SER B CA 1
ATOM 2253 C C . SER B 1 78 ? -9.625 18.953 -6.242 1 93.62 78 SER B C 1
ATOM 2255 O O . SER B 1 78 ? -8.422 19.219 -6.125 1 93.62 78 SER B O 1
ATOM 2257 N N . LEU B 1 79 ? -10.336 18.312 -5.391 1 94.12 79 LEU B N 1
ATOM 2258 C CA . LEU B 1 79 ? -9.703 17.812 -4.18 1 94.12 79 LEU B CA 1
ATOM 2259 C C . LEU B 1 79 ? -8.656 16.766 -4.512 1 94.12 79 LEU B C 1
ATOM 2261 O O . LEU B 1 79 ? -7.582 16.734 -3.9 1 94.12 79 LEU B O 1
ATOM 2265 N N . THR B 1 80 ? -8.914 15.969 -5.484 1 90.44 80 THR B N 1
ATOM 2266 C CA . THR B 1 80 ? -7.988 14.938 -5.926 1 90.44 80 THR B CA 1
ATOM 2267 C C . THR B 1 80 ? -6.707 15.562 -6.477 1 90.44 80 THR B C 1
ATOM 2269 O O . THR B 1 80 ? -5.605 15.148 -6.113 1 90.44 80 THR B O 1
ATOM 2272 N N . VAL B 1 81 ? -6.879 16.453 -7.277 1 90.19 81 VAL B N 1
ATOM 2273 C CA . VAL B 1 81 ? -5.738 17.141 -7.883 1 90.19 81 VAL B CA 1
ATOM 2274 C C . VAL B 1 81 ? -4.934 17.859 -6.805 1 90.19 81 VAL B C 1
ATOM 2276 O O . VAL B 1 81 ? -3.703 17.797 -6.789 1 90.19 81 VAL B O 1
ATOM 2279 N N . PHE B 1 82 ? -5.656 18.547 -5.949 1 94.25 82 PHE B N 1
ATOM 2280 C CA . PHE B 1 82 ? -4.992 19.266 -4.867 1 94.25 82 PHE B CA 1
ATOM 2281 C C . PHE B 1 82 ? -4.164 18.312 -4.012 1 94.25 82 PHE B C 1
ATOM 2283 O O . PHE B 1 82 ? -3.006 18.594 -3.701 1 94.25 82 PHE B O 1
ATOM 2290 N N . ARG B 1 83 ? -4.758 17.219 -3.6 1 93.62 83 ARG B N 1
ATOM 2291 C CA . ARG B 1 83 ? -4.094 16.219 -2.773 1 93.62 83 ARG B CA 1
ATOM 2292 C C . ARG B 1 83 ? -2.824 15.711 -3.445 1 93.62 83 ARG B C 1
ATOM 2294 O O . ARG B 1 83 ? -1.773 15.609 -2.807 1 93.62 83 ARG B O 1
ATOM 2301 N N . ARG B 1 84 ? -2.889 15.398 -4.613 1 90.31 84 ARG B N 1
ATOM 2302 C CA . ARG B 1 84 ? -1.78 14.836 -5.383 1 90.31 84 ARG B CA 1
ATOM 2303 C C . ARG B 1 84 ? -0.621 15.828 -5.469 1 90.31 84 ARG B C 1
ATOM 2305 O O . ARG B 1 84 ? 0.545 15.43 -5.43 1 90.31 84 ARG B O 1
ATOM 2312 N N . ARG B 1 85 ? -0.92 17.031 -5.457 1 92.62 85 ARG B N 1
ATOM 2313 C CA . ARG B 1 85 ? 0.089 18.047 -5.746 1 92.62 85 ARG B CA 1
ATOM 2314 C C . ARG B 1 85 ? 0.619 18.672 -4.457 1 92.62 85 ARG B C 1
ATOM 2316 O O . ARG B 1 85 ? 1.773 19.109 -4.398 1 92.62 85 ARG B O 1
ATOM 2323 N N . ASN B 1 86 ? -0.225 18.766 -3.479 1 95.75 86 ASN B N 1
ATOM 2324 C CA . ASN B 1 86 ? 0.113 19.641 -2.363 1 95.75 86 ASN B CA 1
ATOM 2325 C C . ASN B 1 86 ? 0.319 18.859 -1.072 1 95.75 86 ASN B C 1
ATOM 2327 O O . ASN B 1 86 ? 0.83 19.391 -0.088 1 95.75 86 ASN B O 1
ATOM 2331 N N . ILE B 1 87 ? -0.064 17.625 -1.106 1 97.12 87 ILE B N 1
ATOM 2332 C CA . ILE B 1 87 ? 0.007 16.875 0.139 1 97.12 87 ILE B CA 1
ATOM 2333 C C . ILE B 1 87 ? 0.87 15.633 -0.061 1 97.12 87 ILE B C 1
ATOM 2335 O O . ILE B 1 87 ? 0.63 14.844 -0.979 1 97.12 87 ILE B O 1
ATOM 2339 N N . GLY B 1 88 ? 1.877 15.484 0.724 1 97.56 88 GLY B N 1
ATOM 2340 C CA . GLY B 1 88 ? 2.625 14.242 0.835 1 97.56 88 GLY B CA 1
ATOM 2341 C C . GLY B 1 88 ? 2.205 13.398 2.023 1 97.56 88 GLY B C 1
ATOM 2342 O O . GLY B 1 88 ? 2.066 13.906 3.137 1 97.56 88 GLY B O 1
ATOM 2343 N N . PHE B 1 89 ? 1.992 12.156 1.765 1 97.5 89 PHE B N 1
ATOM 2344 C CA . PHE B 1 89 ? 1.567 11.273 2.84 1 97.5 89 PHE B CA 1
ATOM 2345 C C . PHE B 1 89 ? 2.656 10.258 3.166 1 97.5 89 PHE B C 1
ATOM 2347 O O . PHE B 1 89 ? 3.316 9.734 2.264 1 97.5 89 PHE B O 1
ATOM 2354 N N . VAL B 1 90 ? 2.783 10 4.457 1 97.44 90 VAL B N 1
ATOM 2355 C CA . VAL B 1 90 ? 3.605 8.914 4.98 1 97.44 90 VAL B CA 1
ATOM 2356 C C . VAL B 1 90 ? 2.783 8.07 5.949 1 97.44 90 VAL B C 1
ATOM 2358 O O . VAL B 1 90 ? 2.258 8.578 6.941 1 97.44 90 VAL B O 1
ATOM 2361 N N . PHE B 1 91 ? 2.676 6.793 5.625 1 95.75 91 PHE B N 1
ATOM 2362 C CA . PHE B 1 91 ? 1.844 5.91 6.434 1 95.75 91 PHE B CA 1
ATOM 2363 C C . PHE B 1 91 ? 2.701 4.91 7.199 1 95.75 91 PHE B C 1
ATOM 2365 O O . PHE B 1 91 ? 3.836 4.629 6.809 1 95.75 91 PHE B O 1
ATOM 2372 N N . GLN B 1 92 ? 2.043 4.363 8.195 1 92.5 92 GLN B N 1
ATOM 2373 C CA . GLN B 1 92 ? 2.693 3.348 9.016 1 92.5 92 GLN B CA 1
ATOM 2374 C C . GLN B 1 92 ? 3.031 2.109 8.195 1 92.5 92 GLN B C 1
ATOM 2376 O O . GLN B 1 92 ? 4.102 1.519 8.359 1 92.5 92 GLN B O 1
ATOM 2381 N N . ASN B 1 93 ? 2.121 1.755 7.258 1 91.75 93 ASN B N 1
ATOM 2382 C CA . ASN B 1 93 ? 2.314 0.551 6.457 1 91.75 93 ASN B CA 1
ATOM 2383 C C . ASN B 1 93 ? 3.057 0.855 5.156 1 91.75 93 ASN B C 1
ATOM 2385 O O . ASN B 1 93 ? 3.041 0.051 4.227 1 91.75 93 ASN B O 1
ATOM 2389 N N . TYR B 1 94 ? 3.682 1.984 5.066 1 94.81 94 TYR B N 1
ATOM 2390 C CA . TYR B 1 94 ? 4.516 2.455 3.967 1 94.81 94 TYR B CA 1
ATOM 2391 C C . TYR B 1 94 ? 3.688 2.668 2.707 1 94.81 94 TYR B C 1
ATOM 2393 O O . TYR B 1 94 ? 3.857 3.67 2.006 1 94.81 94 TYR B O 1
ATOM 2401 N N . ASN B 1 95 ? 2.783 1.66 2.43 1 93.88 95 ASN B N 1
ATOM 2402 C CA . ASN B 1 95 ? 1.883 1.699 1.281 1 93.88 95 ASN B CA 1
ATOM 2403 C C . ASN B 1 95 ? 2.654 1.829 -0.029 1 93.88 95 ASN B C 1
ATOM 2405 O O . ASN B 1 95 ? 2.287 2.627 -0.894 1 93.88 95 ASN B O 1
ATOM 2409 N N . LEU B 1 96 ? 3.729 1.138 -0.116 1 96 96 LEU B N 1
ATOM 2410 C CA . LEU B 1 96 ? 4.453 1.073 -1.38 1 96 96 LEU B CA 1
ATOM 2411 C C . LEU B 1 96 ? 3.756 0.138 -2.361 1 96 96 LEU B C 1
ATOM 2413 O O . LEU B 1 96 ? 3.105 -0.826 -1.951 1 96 96 LEU B O 1
ATOM 2417 N N . VAL B 1 97 ? 3.871 0.455 -3.604 1 94.5 97 VAL B N 1
ATOM 2418 C CA . VAL B 1 97 ? 3.389 -0.432 -4.656 1 94.5 97 VAL B CA 1
ATOM 2419 C C . VAL B 1 97 ? 4.41 -1.541 -4.906 1 94.5 97 VAL B C 1
ATOM 2421 O O . VAL B 1 97 ? 5.5 -1.285 -5.422 1 94.5 97 VAL B O 1
ATOM 2424 N N . PRO B 1 98 ? 4.074 -2.768 -4.691 1 93.06 98 PRO B N 1
ATOM 2425 C CA . PRO B 1 98 ? 5.051 -3.859 -4.645 1 93.06 98 PRO B CA 1
ATOM 2426 C C . PRO B 1 98 ? 5.699 -4.133 -6 1 93.06 98 PRO B C 1
ATOM 2428 O O . PRO B 1 98 ? 6.84 -4.602 -6.059 1 93.06 98 PRO B O 1
ATOM 2431 N N . ILE B 1 99 ? 5.023 -3.889 -7.086 1 91.25 99 ILE B N 1
ATOM 2432 C CA . ILE B 1 99 ? 5.535 -4.285 -8.398 1 91.25 99 ILE B CA 1
ATOM 2433 C C . ILE B 1 99 ? 6.387 -3.158 -8.977 1 91.25 99 ILE B C 1
ATOM 2435 O O . ILE B 1 99 ? 6.91 -3.279 -10.086 1 91.25 99 ILE B O 1
ATOM 2439 N N . LEU B 1 100 ? 6.477 -2.053 -8.25 1 94.25 100 LEU B N 1
ATOM 2440 C CA . LEU B 1 100 ? 7.332 -0.935 -8.633 1 94.25 100 LEU B CA 1
ATOM 2441 C C . LEU B 1 100 ? 8.625 -0.935 -7.82 1 94.25 100 LEU B C 1
ATOM 2443 O O . LEU B 1 100 ? 8.609 -1.227 -6.621 1 94.25 100 LEU B O 1
ATOM 2447 N N . ASN B 1 101 ? 9.711 -0.559 -8.5 1 95.75 101 ASN B N 1
ATOM 2448 C CA . ASN B 1 101 ? 10.945 -0.423 -7.742 1 95.75 101 ASN B CA 1
ATOM 2449 C C . ASN B 1 101 ? 10.969 0.868 -6.926 1 95.75 101 ASN B C 1
ATOM 2451 O O . ASN B 1 101 ? 9.992 1.627 -6.934 1 95.75 101 ASN B O 1
ATOM 2455 N N . VAL B 1 102 ? 12.031 1.096 -6.227 1 98.06 102 VAL B N 1
ATOM 2456 C CA . VAL B 1 102 ? 12.172 2.232 -5.32 1 98.06 102 VAL B CA 1
ATOM 2457 C C . VAL B 1 102 ? 12 3.535 -6.098 1 98.06 102 VAL B C 1
ATOM 2459 O O . VAL B 1 102 ? 11.195 4.387 -5.727 1 98.06 102 VAL B O 1
ATOM 2462 N N . TYR B 1 103 ? 12.711 3.699 -7.152 1 98 103 TYR B N 1
ATOM 2463 C CA . TYR B 1 103 ? 12.633 4.934 -7.926 1 98 103 TYR B CA 1
ATOM 2464 C C . TYR B 1 103 ? 11.219 5.18 -8.43 1 98 103 TYR B C 1
ATOM 2466 O O . TYR B 1 103 ? 10.68 6.281 -8.289 1 98 103 TYR B O 1
ATOM 2474 N N . GLU B 1 104 ? 10.648 4.164 -8.961 1 95.62 104 GLU B N 1
ATOM 2475 C CA . GLU B 1 104 ? 9.305 4.27 -9.508 1 95.62 104 GLU B CA 1
ATOM 2476 C C . GLU B 1 104 ? 8.289 4.633 -8.422 1 95.62 104 GLU B C 1
ATOM 2478 O O . GLU B 1 104 ? 7.371 5.422 -8.664 1 95.62 104 GLU B O 1
ATOM 2483 N N . ASN B 1 105 ? 8.43 4.043 -7.312 1 97.5 105 ASN B N 1
ATOM 2484 C CA . ASN B 1 105 ? 7.578 4.406 -6.188 1 97.5 105 ASN B CA 1
ATOM 2485 C C . ASN B 1 105 ? 7.734 5.875 -5.812 1 97.5 105 ASN B C 1
ATOM 2487 O O . ASN B 1 105 ? 6.746 6.57 -5.574 1 97.5 105 ASN B O 1
ATOM 2491 N N . ILE B 1 106 ? 8.93 6.348 -5.832 1 98.19 106 ILE B N 1
ATOM 2492 C CA . ILE B 1 106 ? 9.234 7.707 -5.406 1 98.19 106 ILE B CA 1
ATOM 2493 C C . ILE B 1 106 ? 8.586 8.703 -6.367 1 98.19 106 ILE B C 1
ATOM 2495 O O . ILE B 1 106 ? 7.992 9.695 -5.934 1 98.19 106 ILE B O 1
ATOM 2499 N N . VAL B 1 107 ? 8.617 8.453 -7.617 1 97.19 107 VAL B N 1
ATOM 2500 C CA . VAL B 1 107 ? 8.195 9.469 -8.578 1 97.19 107 VAL B CA 1
ATOM 2501 C C . VAL B 1 107 ? 6.746 9.211 -9 1 97.19 107 VAL B C 1
ATOM 2503 O O . VAL B 1 107 ? 6.195 9.938 -9.828 1 97.19 107 VAL B O 1
ATOM 2506 N N . LEU B 1 108 ? 6.129 8.234 -8.406 1 95.25 108 LEU B N 1
ATOM 2507 C CA . LEU B 1 108 ? 4.797 7.789 -8.805 1 95.25 108 LEU B CA 1
ATOM 2508 C C . LEU B 1 108 ? 3.801 8.945 -8.758 1 95.25 108 LEU B C 1
ATOM 2510 O O . LEU B 1 108 ? 3.082 9.188 -9.727 1 95.25 108 LEU B O 1
ATOM 2514 N N . PRO B 1 109 ? 3.736 9.734 -7.645 1 94.06 109 PRO B N 1
ATOM 2515 C CA . PRO B 1 109 ? 2.756 10.82 -7.598 1 94.06 109 PRO B CA 1
ATOM 2516 C C . PRO B 1 109 ? 2.961 11.852 -8.703 1 94.06 109 PRO B C 1
ATOM 2518 O O . PRO B 1 109 ? 1.991 12.422 -9.211 1 94.06 109 PRO B O 1
ATOM 2521 N N . ILE B 1 110 ? 4.203 12.102 -9.062 1 95.25 110 ILE B N 1
ATOM 2522 C CA . ILE B 1 110 ? 4.527 13.062 -10.109 1 95.25 110 ILE B CA 1
ATOM 2523 C C . ILE B 1 110 ? 4.043 12.539 -11.461 1 95.25 110 ILE B C 1
ATOM 2525 O O . ILE B 1 110 ? 3.4 13.273 -12.219 1 95.25 110 ILE B O 1
ATOM 2529 N N . GLU B 1 111 ? 4.297 11.281 -11.68 1 92.25 111 GLU B N 1
ATOM 2530 C CA . GLU B 1 111 ? 3.916 10.664 -12.945 1 92.25 111 GLU B CA 1
ATOM 2531 C C . GLU B 1 111 ? 2.398 10.578 -13.086 1 92.25 111 GLU B C 1
ATOM 2533 O O . GLU B 1 111 ? 1.853 10.789 -14.172 1 92.25 111 GLU B O 1
ATOM 2538 N N . LEU B 1 112 ? 1.745 10.281 -12.008 1 89.44 112 LEU B N 1
ATOM 2539 C CA . LEU B 1 112 ? 0.289 10.195 -12.016 1 89.44 112 LEU B CA 1
ATOM 2540 C C . LEU B 1 112 ? -0.334 11.539 -12.375 1 89.44 112 LEU B C 1
ATOM 2542 O O . LEU B 1 112 ? -1.438 11.594 -12.922 1 89.44 112 LEU B O 1
ATOM 2546 N N . ASP B 1 113 ? 0.329 12.594 -12.094 1 88.62 113 ASP B N 1
ATOM 2547 C CA . ASP B 1 113 ? -0.165 13.938 -12.383 1 88.62 113 ASP B CA 1
ATOM 2548 C C . ASP B 1 113 ? 0.25 14.398 -13.773 1 88.62 113 ASP B C 1
ATOM 2550 O O . ASP B 1 113 ? -0.112 15.492 -14.211 1 88.62 113 ASP B O 1
ATOM 2554 N N . GLY B 1 114 ? 1.021 13.656 -14.453 1 88.81 114 GLY B N 1
ATOM 2555 C CA . GLY B 1 114 ? 1.487 13.984 -15.789 1 88.81 114 GLY B CA 1
ATOM 2556 C C . GLY B 1 114 ? 2.621 14.984 -15.805 1 88.81 114 GLY B C 1
ATOM 2557 O O . GLY B 1 114 ? 2.941 15.562 -16.844 1 88.81 114 GLY B O 1
ATOM 2558 N N . ASN B 1 115 ? 3.164 15.25 -14.688 1 90.56 115 ASN B N 1
ATOM 2559 C CA . ASN B 1 115 ? 4.258 16.203 -14.594 1 90.56 115 ASN B CA 1
ATOM 2560 C C . ASN B 1 115 ? 5.609 15.547 -14.836 1 90.56 115 ASN B C 1
ATOM 2562 O O . ASN B 1 115 ? 5.727 14.32 -14.773 1 90.56 115 ASN B O 1
ATOM 2566 N N . LYS B 1 116 ? 6.57 16.438 -15.164 1 94.5 116 LYS B N 1
ATOM 2567 C CA . LYS B 1 116 ? 7.934 15.945 -15.352 1 94.5 116 LYS B CA 1
ATOM 2568 C C . LYS B 1 116 ? 8.68 15.852 -14.023 1 94.5 116 LYS B C 1
ATOM 2570 O O . LYS B 1 116 ? 8.562 16.75 -13.188 1 94.5 116 LYS B O 1
ATOM 2575 N N . VAL B 1 117 ? 9.414 14.867 -13.898 1 96.62 117 VAL B N 1
ATOM 2576 C CA . VAL B 1 117 ? 10.188 14.633 -12.68 1 96.62 117 VAL B CA 1
ATOM 2577 C C . VAL B 1 117 ? 11.383 15.586 -12.648 1 96.62 117 VAL B C 1
ATOM 2579 O O . VAL B 1 117 ? 12.094 15.742 -13.641 1 96.62 117 VAL B O 1
ATOM 2582 N N . ASP B 1 118 ? 11.547 16.312 -11.594 1 97.44 118 ASP B N 1
ATOM 2583 C CA . ASP B 1 118 ? 12.781 17.047 -11.328 1 97.44 118 ASP B CA 1
ATOM 2584 C C . ASP B 1 118 ? 13.883 16.109 -10.836 1 97.44 118 ASP B C 1
ATOM 2586 O O . ASP B 1 118 ? 14.047 15.922 -9.625 1 97.44 118 ASP B O 1
ATOM 2590 N N . GLU B 1 119 ? 14.625 15.609 -11.734 1 97.25 119 GLU B N 1
ATOM 2591 C CA . GLU B 1 119 ? 15.602 14.57 -11.43 1 97.25 119 GLU B CA 1
ATOM 2592 C C . GLU B 1 119 ? 16.625 15.055 -10.414 1 97.25 119 GLU B C 1
ATOM 2594 O O . GLU B 1 119 ? 17.047 14.289 -9.547 1 97.25 119 GLU B O 1
ATOM 2599 N N . ASN B 1 120 ? 17.031 16.25 -10.523 1 97.62 120 ASN B N 1
ATOM 2600 C CA . ASN B 1 120 ? 18 16.797 -9.586 1 97.62 120 ASN B CA 1
ATOM 2601 C C . ASN B 1 120 ? 17.453 16.844 -8.164 1 97.62 120 ASN B C 1
ATOM 2603 O O . ASN B 1 120 ? 18.141 16.5 -7.207 1 97.62 120 ASN B O 1
ATOM 2607 N N . PHE B 1 121 ? 16.281 17.297 -8.078 1 97.62 121 PHE B N 1
ATOM 2608 C CA . PHE B 1 121 ? 15.648 17.375 -6.766 1 97.62 121 PHE B CA 1
ATOM 2609 C C . PHE B 1 121 ? 15.461 15.977 -6.18 1 97.62 121 PHE B C 1
ATOM 2611 O O . PHE B 1 121 ? 15.758 15.75 -5.004 1 97.62 121 PHE B O 1
ATOM 2618 N N . VAL B 1 122 ? 14.969 14.992 -6.969 1 98 122 VAL B N 1
ATOM 2619 C CA . VAL B 1 122 ? 14.758 13.609 -6.531 1 98 122 VAL B CA 1
ATOM 2620 C C . VAL B 1 122 ? 16.094 13.008 -6.102 1 98 122 VAL B C 1
ATOM 2622 O O . VAL B 1 122 ? 16.172 12.305 -5.086 1 98 122 VAL B O 1
ATOM 2625 N N . ASP B 1 123 ? 17.109 13.312 -6.809 1 97.88 123 ASP B N 1
ATOM 2626 C CA . ASP B 1 123 ? 18.422 12.805 -6.469 1 97.88 123 ASP B CA 1
ATOM 2627 C C . ASP B 1 123 ? 18.875 13.32 -5.105 1 97.88 123 ASP B C 1
ATOM 2629 O O . ASP B 1 123 ? 19.484 12.586 -4.324 1 97.88 123 ASP B O 1
ATOM 2633 N N . LYS B 1 124 ? 18.641 14.547 -4.855 1 97.88 124 LYS B N 1
ATOM 2634 C CA . LYS B 1 124 ? 18.969 15.125 -3.559 1 97.88 124 LYS B CA 1
ATOM 2635 C C . LYS B 1 124 ? 18.25 14.406 -2.426 1 97.88 124 LYS B C 1
ATOM 2637 O O . LYS B 1 124 ? 18.859 14.062 -1.41 1 97.88 124 LYS B O 1
ATOM 2642 N N . ILE B 1 125 ? 17 14.164 -2.596 1 97.88 125 ILE B N 1
ATOM 2643 C CA . ILE B 1 125 ? 16.188 13.477 -1.6 1 97.88 125 ILE B CA 1
ATOM 2644 C C . ILE B 1 125 ? 16.719 12.07 -1.376 1 97.88 125 ILE B C 1
ATOM 2646 O O . ILE B 1 125 ? 16.891 11.633 -0.234 1 97.88 125 ILE B O 1
ATOM 2650 N N . VAL B 1 126 ? 16.984 11.398 -2.477 1 98.38 126 VAL B N 1
ATOM 2651 C CA . VAL B 1 126 ? 17.484 10.031 -2.455 1 98.38 126 VAL B CA 1
ATOM 2652 C C . VAL B 1 126 ? 18.781 9.961 -1.668 1 98.38 126 VAL B C 1
ATOM 2654 O O . VAL B 1 126 ? 18.969 9.07 -0.84 1 98.38 126 VAL B O 1
ATOM 2657 N N . LYS B 1 127 ? 19.609 10.844 -1.903 1 98.12 127 LYS B N 1
ATOM 2658 C CA . LYS B 1 127 ? 20.891 10.906 -1.206 1 98.12 127 LYS B CA 1
ATOM 2659 C C . LYS B 1 127 ? 20.688 11.18 0.282 1 98.12 127 LYS B C 1
ATOM 2661 O O . LYS B 1 127 ? 21.281 10.5 1.126 1 98.12 127 LYS B O 1
ATOM 2666 N N . MET B 1 128 ? 19.875 12.078 0.634 1 97.75 128 MET B N 1
ATOM 2667 C CA . MET B 1 128 ? 19.641 12.445 2.027 1 97.75 128 MET B CA 1
ATOM 2668 C C . MET B 1 128 ? 19.047 11.281 2.803 1 97.75 128 MET B C 1
ATOM 2670 O O . MET B 1 128 ? 19.328 11.109 3.99 1 97.75 128 MET B O 1
ATOM 2674 N N . LEU B 1 129 ? 18.266 10.492 2.092 1 98.25 129 LEU B N 1
ATOM 2675 C CA . LEU B 1 129 ? 17.594 9.375 2.75 1 98.25 129 LEU B CA 1
ATOM 2676 C C . LEU B 1 129 ? 18.391 8.086 2.586 1 98.25 129 LEU B C 1
ATOM 2678 O O . LEU B 1 129 ? 17.906 7.008 2.951 1 98.25 129 LEU B O 1
ATOM 2682 N N . LYS B 1 130 ? 19.547 8.141 1.952 1 97.88 130 LYS B N 1
ATOM 2683 C CA . LYS B 1 130 ? 20.484 7.02 1.826 1 97.88 130 LYS B CA 1
ATOM 2684 C C . LYS B 1 130 ? 19.859 5.867 1.049 1 97.88 130 LYS B C 1
ATOM 2686 O O . LYS B 1 130 ? 19.922 4.715 1.481 1 97.88 130 LYS B O 1
ATOM 2691 N N . LEU B 1 131 ? 19.297 6.211 -0.087 1 98.31 131 LEU B N 1
ATOM 2692 C CA . LEU B 1 131 ? 18.609 5.219 -0.904 1 98.31 131 LEU B CA 1
ATOM 2693 C C . LEU B 1 131 ? 19.312 5.035 -2.246 1 98.31 131 LEU B C 1
ATOM 2695 O O . LEU B 1 131 ? 18.828 4.312 -3.115 1 98.31 131 LEU B O 1
ATOM 2699 N N . GLU B 1 132 ? 20.453 5.609 -2.457 1 97.69 132 GLU B N 1
ATOM 2700 C CA . G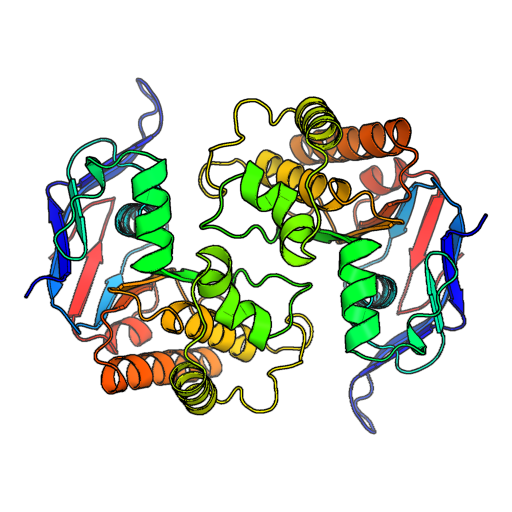LU B 1 132 ? 21.141 5.691 -3.744 1 97.69 132 GLU B CA 1
ATOM 2701 C C . GLU B 1 132 ? 21.391 4.301 -4.328 1 97.69 132 GLU B C 1
ATOM 2703 O O . GLU B 1 132 ? 21.219 4.086 -5.531 1 97.69 132 GLU B O 1
ATOM 2708 N N . GLU B 1 133 ? 21.719 3.389 -3.502 1 97.12 133 GLU B N 1
ATOM 2709 C CA . GLU B 1 133 ? 22.109 2.064 -3.977 1 97.12 133 GLU B CA 1
ATOM 2710 C C . GLU B 1 133 ? 20.891 1.136 -4.07 1 97.12 133 GLU B C 1
ATOM 2712 O O . GLU B 1 133 ? 21.047 -0.06 -4.332 1 97.12 133 GLU B O 1
ATOM 2717 N N . LYS B 1 134 ? 19.703 1.654 -3.881 1 97.19 134 LYS B N 1
ATOM 2718 C CA . LYS B 1 134 ? 18.531 0.792 -3.779 1 97.19 134 LYS B CA 1
ATOM 2719 C C . LYS B 1 134 ? 17.484 1.181 -4.809 1 97.19 134 LYS B C 1
ATOM 2721 O O . LYS B 1 134 ? 16.359 0.656 -4.789 1 97.19 134 LYS B O 1
ATOM 2726 N N . LEU B 1 135 ? 17.766 2.021 -5.695 1 97.25 135 LEU B N 1
ATOM 2727 C CA . LEU B 1 135 ? 16.781 2.652 -6.566 1 97.25 135 LEU B CA 1
ATOM 2728 C C . LEU B 1 135 ? 16.078 1.61 -7.426 1 97.25 135 LEU B C 1
ATOM 2730 O O . LEU B 1 135 ? 14.883 1.744 -7.711 1 97.25 135 LEU B O 1
ATOM 2734 N N . SER B 1 136 ? 16.75 0.516 -7.766 1 95.12 136 SER B N 1
ATOM 2735 C CA . SER B 1 136 ? 16.156 -0.477 -8.656 1 95.12 136 SER B CA 1
ATOM 2736 C C . SER B 1 136 ? 15.594 -1.657 -7.879 1 95.12 136 SER B C 1
ATOM 2738 O O . SER B 1 136 ? 15.055 -2.6 -8.469 1 95.12 136 SER B O 1
ATOM 2740 N N . VAL B 1 137 ? 15.672 -1.592 -6.629 1 95.19 137 VAL B N 1
ATOM 2741 C CA . VAL B 1 137 ? 15.258 -2.691 -5.766 1 95.19 137 VAL B CA 1
ATOM 2742 C C . VAL B 1 137 ? 13.742 -2.643 -5.559 1 95.19 137 VAL B C 1
ATOM 2744 O O . VAL B 1 137 ? 13.156 -1.562 -5.473 1 95.19 137 VAL B O 1
ATOM 2747 N N . LEU B 1 138 ? 13.148 -3.809 -5.457 1 95.38 138 LEU B N 1
ATOM 2748 C CA . LEU B 1 138 ? 11.727 -3.895 -5.172 1 95.38 138 LEU B CA 1
ATOM 2749 C C . LEU B 1 138 ? 11.469 -3.824 -3.668 1 95.38 138 LEU B C 1
ATOM 2751 O O . LEU B 1 138 ? 12.305 -4.246 -2.871 1 95.38 138 LEU B O 1
ATOM 2755 N N . PRO B 1 139 ? 10.273 -3.332 -3.287 1 95.94 139 PRO B N 1
ATOM 2756 C CA . PRO B 1 139 ? 9.953 -3.107 -1.876 1 95.94 139 PRO B CA 1
ATOM 2757 C C . PRO B 1 139 ? 10.164 -4.352 -1.016 1 95.94 139 PRO B C 1
ATOM 2759 O O . PRO B 1 139 ? 10.648 -4.25 0.112 1 95.94 139 PRO B O 1
ATOM 2762 N N . ASN B 1 140 ? 9.844 -5.504 -1.526 1 91.31 140 ASN B N 1
ATOM 2763 C CA . ASN B 1 140 ? 9.922 -6.734 -0.748 1 91.31 140 ASN B CA 1
ATOM 2764 C C . ASN B 1 140 ? 11.367 -7.082 -0.393 1 91.31 140 ASN B C 1
ATOM 2766 O O . ASN B 1 140 ? 11.609 -7.945 0.452 1 91.31 140 ASN B O 1
ATOM 2770 N N . ASN B 1 141 ? 12.266 -6.496 -1.001 1 92 141 ASN B N 1
ATOM 2771 C CA . ASN B 1 141 ? 13.68 -6.758 -0.759 1 92 141 ASN B CA 1
ATOM 2772 C C . ASN B 1 141 ? 14.312 -5.66 0.094 1 92 141 ASN B C 1
ATOM 2774 O O . ASN B 1 141 ? 15.539 -5.539 0.146 1 92 141 ASN B O 1
ATOM 2778 N N . LEU B 1 142 ? 13.5 -4.859 0.72 1 95.81 142 LEU B N 1
ATOM 2779 C CA . LEU B 1 142 ? 13.945 -3.785 1.6 1 95.81 142 LEU B CA 1
ATOM 2780 C C . LEU B 1 142 ? 13.602 -4.094 3.053 1 95.81 142 LEU B C 1
ATOM 2782 O O . LEU B 1 142 ? 12.602 -4.766 3.33 1 95.81 142 LEU B O 1
ATOM 2786 N N . SER B 1 143 ? 14.484 -3.596 3.939 1 95.19 143 SER B N 1
ATOM 2787 C CA . SER B 1 143 ? 14.102 -3.613 5.348 1 95.19 143 SER B CA 1
ATOM 2788 C C . SER B 1 143 ? 12.969 -2.637 5.625 1 95.19 143 SER B C 1
ATOM 2790 O O . SER B 1 143 ? 12.672 -1.768 4.801 1 95.19 143 SER B O 1
ATOM 2792 N N . GLY B 1 144 ? 12.344 -2.799 6.75 1 96.06 144 GLY B N 1
ATOM 2793 C CA . GLY B 1 144 ? 11.289 -1.874 7.141 1 96.06 144 GLY B CA 1
ATOM 2794 C C . GLY B 1 144 ? 11.734 -0.423 7.121 1 96.06 144 GLY B C 1
ATOM 2795 O O . GLY B 1 144 ? 11.023 0.442 6.605 1 96.06 144 GLY B O 1
ATOM 2796 N N . GLY B 1 145 ? 12.875 -0.199 7.703 1 97.44 145 GLY B N 1
ATOM 2797 C CA . GLY B 1 145 ? 13.422 1.147 7.703 1 97.44 145 GLY B CA 1
ATOM 2798 C C . GLY B 1 145 ? 13.641 1.701 6.305 1 97.44 145 GLY B C 1
ATOM 2799 O O . GLY B 1 145 ? 13.352 2.871 6.047 1 97.44 145 GLY B O 1
ATOM 2800 N N . GLN B 1 146 ? 14.141 0.85 5.422 1 97.94 146 GLN B N 1
ATOM 2801 C CA . GLN B 1 146 ? 14.359 1.262 4.039 1 97.94 146 GLN B CA 1
ATOM 2802 C C . GLN B 1 146 ? 13.039 1.568 3.342 1 97.94 146 GLN B C 1
ATOM 2804 O O . GLN B 1 146 ? 12.93 2.553 2.607 1 97.94 146 GLN B O 1
ATOM 2809 N N . GLN B 1 147 ? 12.039 0.748 3.578 1 98 147 GLN B N 1
ATOM 2810 C CA . GLN B 1 147 ? 10.727 0.982 2.986 1 98 147 GLN B CA 1
ATOM 2811 C C . GLN B 1 147 ? 10.148 2.314 3.447 1 98 147 GLN B C 1
ATOM 2813 O O . GLN B 1 147 ? 9.57 3.055 2.65 1 98 147 GLN B O 1
ATOM 2818 N N . GLN B 1 148 ? 10.328 2.566 4.699 1 98.19 148 GLN B N 1
ATOM 2819 C CA . GLN B 1 148 ? 9.812 3.826 5.227 1 98.19 148 GLN B CA 1
ATOM 2820 C C . GLN B 1 148 ? 10.531 5.02 4.609 1 98.19 148 GLN B C 1
ATOM 2822 O O . GLN B 1 148 ? 9.922 6.047 4.324 1 98.19 148 GLN B O 1
ATOM 2827 N N . ARG B 1 149 ? 11.836 4.902 4.449 1 98.56 149 ARG B N 1
ATOM 2828 C CA . ARG B 1 149 ? 12.594 5.969 3.797 1 98.56 149 ARG B CA 1
ATOM 2829 C C . ARG B 1 149 ? 12.102 6.195 2.373 1 98.56 149 ARG B C 1
ATOM 2831 O O . ARG B 1 149 ? 12.039 7.332 1.904 1 98.56 149 ARG B O 1
ATOM 2838 N N . VAL B 1 150 ? 11.734 5.125 1.692 1 98.69 150 VAL B N 1
ATOM 2839 C CA . VAL B 1 150 ? 11.164 5.242 0.353 1 98.69 150 VAL B CA 1
ATOM 2840 C C . VAL B 1 150 ? 9.836 5.988 0.418 1 98.69 150 VAL B C 1
ATOM 2842 O O . VAL B 1 150 ? 9.562 6.859 -0.412 1 98.69 150 VAL B O 1
ATOM 2845 N N . ALA B 1 151 ? 9.023 5.633 1.382 1 98.19 151 ALA B N 1
ATOM 2846 C CA . ALA B 1 151 ? 7.738 6.309 1.563 1 98.19 151 ALA B CA 1
ATOM 2847 C C . ALA B 1 151 ? 7.934 7.801 1.812 1 98.19 151 ALA B C 1
ATOM 2849 O O . ALA B 1 151 ? 7.195 8.633 1.277 1 98.19 151 ALA B O 1
ATOM 2850 N N . ILE B 1 152 ? 8.898 8.133 2.604 1 98.31 152 ILE B N 1
ATOM 2851 C CA . ILE B 1 152 ? 9.219 9.523 2.885 1 98.31 152 ILE B CA 1
ATOM 2852 C C . ILE B 1 152 ? 9.688 10.219 1.604 1 98.31 152 ILE B C 1
ATOM 2854 O O . ILE B 1 152 ? 9.242 11.328 1.298 1 98.31 152 ILE B O 1
ATOM 2858 N N . ALA B 1 153 ? 10.547 9.57 0.865 1 98.62 153 ALA B N 1
ATOM 2859 C CA . ALA B 1 153 ? 11.023 10.125 -0.4 1 98.62 153 ALA B CA 1
ATOM 2860 C C . ALA B 1 153 ? 9.867 10.406 -1.353 1 98.62 153 ALA B C 1
ATOM 2862 O O . ALA B 1 153 ? 9.82 11.461 -1.987 1 98.62 153 ALA B O 1
ATOM 2863 N N . ARG B 1 154 ? 9 9.484 -1.409 1 98.19 154 ARG B N 1
ATOM 2864 C CA . ARG B 1 154 ? 7.828 9.641 -2.262 1 98.19 154 ARG B CA 1
ATOM 2865 C C . ARG B 1 154 ? 7.012 10.867 -1.851 1 98.19 154 ARG B C 1
ATOM 2867 O O . ARG B 1 154 ? 6.559 11.633 -2.705 1 98.19 154 ARG B O 1
ATOM 2874 N N . ALA B 1 155 ? 6.824 11.023 -0.608 1 97.75 155 ALA B N 1
ATOM 2875 C CA . ALA B 1 155 ? 6.051 12.148 -0.079 1 97.75 155 ALA B CA 1
ATOM 2876 C C . ALA B 1 155 ? 6.711 13.477 -0.414 1 97.75 155 ALA B C 1
ATOM 2878 O O . ALA B 1 155 ? 6.027 14.469 -0.673 1 97.75 155 ALA B O 1
ATOM 2879 N N . LEU B 1 156 ? 8.031 13.5 -0.485 1 97.75 156 LEU B N 1
ATOM 2880 C CA . LEU B 1 156 ? 8.805 14.727 -0.66 1 97.75 156 LEU B CA 1
ATOM 2881 C C . LEU B 1 156 ? 8.969 15.055 -2.139 1 97.75 156 LEU B C 1
ATOM 2883 O O . LEU B 1 156 ? 9.078 16.234 -2.508 1 97.75 156 LEU B O 1
ATOM 2887 N N . ALA B 1 157 ? 9 14.055 -2.908 1 96.69 157 ALA B N 1
ATOM 2888 C CA . ALA B 1 157 ? 9.445 14.164 -4.297 1 96.69 157 ALA B CA 1
ATOM 2889 C C . ALA B 1 157 ? 8.617 15.195 -5.059 1 96.69 157 ALA B C 1
ATOM 2891 O O . ALA B 1 157 ? 9.141 15.93 -5.895 1 96.69 157 ALA B O 1
ATOM 2892 N N . ALA B 1 158 ? 7.355 15.32 -4.727 1 94.12 158 ALA B N 1
ATOM 2893 C CA . ALA B 1 158 ? 6.453 16.203 -5.469 1 94.12 158 ALA B CA 1
ATOM 2894 C C . ALA B 1 158 ? 6.5 17.625 -4.93 1 94.12 158 ALA B C 1
ATOM 2896 O O . ALA B 1 158 ? 5.77 18.5 -5.395 1 94.12 158 ALA B O 1
ATOM 2897 N N . LYS B 1 159 ? 7.383 17.859 -3.945 1 95.5 159 LYS B N 1
ATOM 2898 C CA . LYS B 1 159 ? 7.516 19.172 -3.324 1 95.5 159 LYS B CA 1
ATOM 2899 C C . LYS B 1 159 ? 6.176 19.656 -2.783 1 95.5 159 LYS B C 1
ATOM 2901 O O . LYS B 1 159 ? 5.746 20.766 -3.092 1 95.5 159 LYS B O 1
ATOM 2906 N N . PRO B 1 160 ? 5.57 18.891 -1.914 1 97.25 160 PRO B N 1
ATOM 2907 C CA . PRO B 1 160 ? 4.246 19.25 -1.397 1 97.25 160 PRO B CA 1
ATOM 2908 C C . PRO B 1 160 ? 4.285 20.453 -0.457 1 97.25 160 PRO B C 1
ATOM 2910 O O . PRO B 1 160 ? 5.355 20.828 0.014 1 97.25 160 PRO B O 1
ATOM 2913 N N . ALA B 1 161 ? 3.096 21.031 -0.275 1 97.06 161 ALA B N 1
ATOM 2914 C CA . ALA B 1 161 ? 2.984 22.125 0.695 1 97.06 161 ALA B CA 1
ATOM 2915 C C . ALA B 1 161 ? 3.156 21.609 2.121 1 97.06 161 ALA B C 1
ATOM 2917 O O . ALA B 1 161 ? 3.674 22.312 2.986 1 97.06 161 ALA B O 1
ATOM 2918 N N . ILE B 1 162 ? 2.736 20.406 2.312 1 98.19 162 ILE B N 1
ATOM 2919 C CA . ILE B 1 162 ? 2.75 19.844 3.658 1 98.19 162 ILE B CA 1
ATOM 2920 C C . ILE B 1 162 ? 2.891 18.312 3.58 1 98.19 162 ILE B C 1
ATOM 2922 O O . ILE B 1 162 ? 2.371 17.688 2.656 1 98.19 162 ILE B O 1
ATOM 2926 N N . ILE B 1 163 ? 3.607 17.734 4.52 1 98.44 163 ILE B N 1
ATOM 2927 C CA . ILE B 1 163 ? 3.678 16.297 4.695 1 98.44 163 ILE B CA 1
ATOM 2928 C C . ILE B 1 163 ? 2.848 15.883 5.91 1 98.44 163 ILE B C 1
ATOM 2930 O O . ILE B 1 163 ? 2.969 16.469 6.984 1 98.44 163 ILE B O 1
ATOM 2934 N N . LEU B 1 164 ? 1.986 14.953 5.691 1 98.44 164 LEU B N 1
ATOM 2935 C CA . LEU B 1 164 ? 1.185 14.352 6.754 1 98.44 164 LEU B CA 1
ATOM 2936 C C . LEU B 1 164 ? 1.631 12.922 7.031 1 98.44 164 LEU B C 1
ATOM 2938 O O . LEU B 1 164 ? 1.575 12.062 6.145 1 98.44 164 LEU B O 1
ATOM 2942 N N . ALA B 1 165 ? 2.061 12.664 8.242 1 98.25 165 ALA B N 1
ATOM 2943 C CA . ALA B 1 165 ? 2.605 11.352 8.594 1 98.25 165 ALA B CA 1
ATOM 2944 C C . ALA B 1 165 ? 1.75 10.672 9.656 1 98.25 165 ALA B C 1
ATOM 2946 O O . ALA B 1 165 ? 1.522 11.227 10.734 1 98.25 165 ALA B O 1
ATOM 2947 N N . ASP B 1 166 ? 1.286 9.523 9.352 1 96.88 166 ASP B N 1
ATOM 2948 C CA . ASP B 1 166 ? 0.469 8.727 10.258 1 96.88 166 ASP B CA 1
ATOM 2949 C C . ASP B 1 166 ? 1.288 7.598 10.883 1 96.88 166 ASP B C 1
ATOM 2951 O O . ASP B 1 166 ? 1.433 6.523 10.297 1 96.88 166 ASP B O 1
ATOM 2955 N N . GLU B 1 167 ? 1.767 7.852 12.078 1 96.19 167 GLU B N 1
ATOM 2956 C CA . GLU B 1 167 ? 2.596 6.902 12.82 1 96.19 167 GLU B CA 1
ATOM 2957 C C . GLU B 1 167 ? 3.684 6.312 11.922 1 96.19 167 GLU B C 1
ATOM 2959 O O . GLU B 1 167 ? 3.803 5.09 11.812 1 96.19 167 GLU B O 1
ATOM 2964 N N . PRO B 1 168 ? 4.555 7.148 11.453 1 96.25 168 PRO B N 1
ATOM 2965 C CA . PRO B 1 168 ? 5.484 6.703 10.406 1 96.25 168 PRO B CA 1
ATOM 2966 C C . PRO B 1 168 ? 6.473 5.652 10.906 1 96.25 168 PRO B C 1
ATOM 2968 O O . PRO B 1 168 ? 7.094 4.953 10.102 1 96.25 168 PRO B O 1
ATOM 2971 N N . THR B 1 169 ? 6.648 5.516 12.172 1 94.75 169 THR B N 1
ATOM 2972 C CA . THR B 1 169 ? 7.641 4.562 12.656 1 94.75 169 THR B CA 1
ATOM 2973 C C . THR B 1 169 ? 6.98 3.482 13.508 1 94.75 169 THR B C 1
ATOM 2975 O O . THR B 1 169 ? 7.656 2.791 14.273 1 94.75 169 THR B O 1
ATOM 2978 N N . GLY B 1 170 ? 5.703 3.355 13.406 1 91.94 170 GLY B N 1
ATOM 2979 C CA . GLY B 1 170 ? 4.973 2.416 14.242 1 91.94 170 GLY B CA 1
ATOM 2980 C C . GLY B 1 170 ? 5.387 0.974 14.023 1 91.94 170 GLY B C 1
ATOM 2981 O O . GLY B 1 170 ? 5.266 0.143 14.922 1 91.94 170 GLY B O 1
ATOM 2982 N N . ASN B 1 171 ? 5.852 0.652 12.922 1 91.88 171 ASN B N 1
ATOM 2983 C CA . ASN B 1 171 ? 6.207 -0.721 12.578 1 91.88 171 ASN B CA 1
ATOM 2984 C C . ASN B 1 171 ? 7.711 -0.957 12.68 1 91.88 171 ASN B C 1
ATOM 2986 O O . ASN B 1 171 ? 8.211 -1.998 12.258 1 91.88 171 ASN B O 1
ATOM 2990 N N . LEU B 1 172 ? 8.438 -0.052 13.234 1 95.25 172 LEU B N 1
ATOM 2991 C CA . LEU B 1 172 ? 9.891 -0.134 13.258 1 95.25 172 LEU B CA 1
ATOM 2992 C C . LEU B 1 172 ? 10.406 -0.313 14.688 1 95.25 172 LEU B C 1
ATOM 2994 O O . LEU B 1 172 ? 9.734 0.088 15.641 1 95.25 172 LEU B O 1
ATOM 2998 N N . ASP B 1 173 ? 11.562 -0.916 14.766 1 94.81 173 ASP B N 1
ATOM 2999 C CA . ASP B 1 173 ? 12.227 -0.958 16.062 1 94.81 173 ASP B CA 1
ATOM 3000 C C . ASP B 1 173 ? 12.719 0.426 16.484 1 94.81 173 ASP B C 1
ATOM 3002 O O . ASP B 1 173 ? 12.812 1.331 15.648 1 94.81 173 ASP B O 1
ATOM 3006 N N . SER B 1 174 ? 13.047 0.513 17.766 1 93.56 174 SER B N 1
ATOM 3007 C CA . SER B 1 174 ? 13.367 1.813 18.344 1 93.56 174 SER B CA 1
ATOM 3008 C C . SER B 1 174 ? 14.555 2.459 17.625 1 93.56 174 SER B C 1
ATOM 3010 O O . SER B 1 174 ? 14.508 3.645 17.297 1 93.56 174 SER B O 1
ATOM 3012 N N . LYS B 1 175 ? 15.555 1.724 17.453 1 94.94 175 LYS B N 1
ATOM 3013 C CA . LYS B 1 175 ? 16.75 2.277 16.828 1 94.94 175 LYS B CA 1
ATOM 3014 C C . LYS B 1 175 ? 16.469 2.744 15.398 1 94.94 175 LYS B C 1
ATOM 3016 O O . LYS B 1 175 ? 16.812 3.863 15.023 1 94.94 175 LYS B O 1
ATOM 3021 N N . THR B 1 176 ? 15.836 1.941 14.625 1 96.19 176 THR B N 1
ATOM 3022 C CA . THR B 1 176 ? 15.469 2.279 13.25 1 96.19 176 THR B CA 1
ATOM 3023 C C . THR B 1 176 ? 14.516 3.467 13.219 1 96.19 176 THR B C 1
ATOM 3025 O O . THR B 1 176 ? 14.625 4.336 12.352 1 96.19 176 THR B O 1
ATOM 3028 N N . SER B 1 177 ? 13.625 3.418 14.164 1 96.25 177 SER B N 1
ATOM 3029 C CA . SER B 1 177 ? 12.672 4.52 14.273 1 96.25 177 SER B CA 1
ATOM 3030 C C . SER B 1 177 ? 13.391 5.855 14.43 1 96.25 177 SER B C 1
ATOM 3032 O O . SER B 1 177 ? 13.078 6.824 13.742 1 96.25 177 SER B O 1
ATOM 3034 N N . GLN B 1 178 ? 14.312 5.898 15.297 1 94.94 178 GLN B N 1
ATOM 3035 C CA . GLN B 1 178 ? 15.07 7.121 15.547 1 94.94 178 GLN B CA 1
ATOM 3036 C C . GLN B 1 178 ? 15.836 7.562 14.305 1 94.94 178 GLN B C 1
ATOM 3038 O O . GLN B 1 178 ? 15.867 8.75 13.977 1 94.94 178 GLN B O 1
ATOM 3043 N N . ASP B 1 179 ? 16.375 6.602 13.648 1 96.38 179 ASP B N 1
ATOM 3044 C CA . ASP B 1 179 ? 17.125 6.902 12.422 1 96.38 179 ASP B CA 1
ATOM 3045 C C . ASP B 1 179 ? 16.203 7.516 11.367 1 96.38 179 ASP B C 1
ATOM 3047 O O . ASP B 1 179 ? 16.531 8.539 10.766 1 96.38 179 ASP B O 1
ATOM 3051 N N . VAL B 1 180 ? 15.094 6.918 11.195 1 96.88 180 VAL B N 1
ATOM 3052 C CA . VAL B 1 180 ? 14.156 7.348 10.164 1 96.88 180 VAL B CA 1
ATOM 3053 C C . VAL B 1 180 ? 13.609 8.734 10.508 1 96.88 180 VAL B C 1
ATOM 3055 O O . VAL B 1 180 ? 13.547 9.617 9.648 1 96.88 180 VAL B O 1
ATOM 3058 N N . ILE B 1 181 ? 13.266 8.969 11.727 1 96.69 181 ILE B N 1
ATOM 3059 C CA . ILE B 1 181 ? 12.719 10.258 12.141 1 96.69 181 ILE B CA 1
ATOM 3060 C C . ILE B 1 181 ? 13.805 11.328 12.047 1 96.69 181 ILE B C 1
ATOM 3062 O O . ILE B 1 181 ? 13.523 12.477 11.68 1 96.69 181 ILE B O 1
ATOM 3066 N N . GLY B 1 182 ? 14.992 10.938 12.414 1 96.25 182 GLY B N 1
ATOM 3067 C CA . GLY B 1 182 ? 16.094 11.867 12.234 1 96.25 182 GLY B CA 1
ATOM 3068 C C . GLY B 1 182 ? 16.266 12.32 10.797 1 96.25 182 GLY B C 1
ATOM 3069 O O . GLY B 1 182 ? 16.484 13.508 10.539 1 96.25 182 GLY B O 1
ATOM 3070 N N . LEU B 1 183 ? 16.172 11.391 9.914 1 96.19 183 LEU B N 1
ATOM 3071 C CA . LEU B 1 183 ? 16.281 11.711 8.492 1 96.19 183 LEU B CA 1
ATOM 3072 C C . LEU B 1 183 ? 15.117 12.594 8.055 1 96.19 183 LEU B C 1
ATOM 3074 O O . LEU B 1 183 ? 15.312 13.555 7.297 1 96.19 183 LEU B O 1
ATOM 3078 N N . LEU B 1 184 ? 13.969 12.281 8.539 1 96.38 184 LEU B N 1
ATOM 3079 C CA . LEU B 1 184 ? 12.797 13.086 8.219 1 96.38 184 LEU B CA 1
ATOM 3080 C C . LEU B 1 184 ? 12.984 14.523 8.688 1 96.38 184 LEU B C 1
ATOM 3082 O O . LEU B 1 184 ? 12.688 15.469 7.949 1 96.38 184 LEU B O 1
ATOM 3086 N N . LYS B 1 185 ? 13.445 14.688 9.859 1 96.31 185 LYS B N 1
ATOM 3087 C CA . LYS B 1 185 ? 13.688 16.016 10.414 1 96.31 185 LYS B CA 1
ATOM 3088 C C . LYS B 1 185 ? 14.75 16.766 9.602 1 96.31 185 LYS B C 1
ATOM 3090 O O . LYS B 1 185 ? 14.586 17.938 9.273 1 96.31 185 LYS B O 1
ATOM 3095 N N . ALA B 1 186 ? 15.797 16.094 9.273 1 96.5 186 ALA B N 1
ATOM 3096 C CA . ALA B 1 186 ? 16.859 16.703 8.477 1 96.5 186 ALA B CA 1
ATOM 3097 C C . ALA B 1 186 ? 16.344 17.172 7.125 1 96.5 186 ALA B C 1
ATOM 3099 O O . ALA B 1 186 ? 16.688 18.266 6.664 1 96.5 186 ALA B O 1
ATOM 3100 N N . THR B 1 187 ? 15.562 16.328 6.535 1 94.62 187 THR B N 1
ATOM 3101 C CA . THR B 1 187 ? 14.992 16.688 5.242 1 94.62 187 THR B CA 1
ATOM 3102 C C . THR B 1 187 ? 14.055 17.891 5.383 1 94.62 187 THR B C 1
ATOM 3104 O O . THR B 1 187 ? 14.047 18.781 4.531 1 94.62 187 THR B O 1
ATOM 3107 N N . SER B 1 188 ? 13.289 17.875 6.445 1 94.25 188 SER B N 1
ATOM 3108 C CA . SER B 1 188 ? 12.391 18.984 6.707 1 94.25 188 SER B CA 1
ATOM 3109 C C . SER B 1 188 ? 13.164 20.297 6.844 1 94.25 188 SER B C 1
ATOM 3111 O O . SER B 1 188 ? 12.758 21.328 6.293 1 94.25 188 SER B O 1
ATOM 3113 N N . MET B 1 189 ? 14.219 20.25 7.496 1 95.88 189 MET B N 1
ATOM 3114 C CA . MET B 1 189 ? 15.047 21.438 7.699 1 95.88 189 MET B CA 1
ATOM 3115 C C . MET B 1 189 ? 15.695 21.891 6.391 1 95.88 189 MET B C 1
ATOM 3117 O O . MET B 1 189 ? 15.664 23.078 6.051 1 95.88 189 MET B O 1
ATOM 3121 N N . GLU B 1 190 ? 16.188 20.969 5.664 1 96.12 190 GLU B N 1
ATOM 3122 C CA . GLU B 1 190 ? 16.891 21.25 4.422 1 96.12 190 GLU B CA 1
ATOM 3123 C C . GLU B 1 190 ? 15.969 21.906 3.398 1 96.12 190 GLU B C 1
ATOM 3125 O O . GLU B 1 190 ? 16.359 22.875 2.736 1 96.12 190 GLU B O 1
ATOM 3130 N N . PHE B 1 191 ? 14.758 21.453 3.348 1 95.81 191 PHE B N 1
ATOM 3131 C CA . PHE B 1 191 ? 13.875 21.891 2.277 1 95.81 191 PHE B CA 1
ATOM 3132 C C . PHE B 1 191 ? 12.797 22.828 2.818 1 95.81 191 PHE B C 1
ATOM 3134 O O . PHE B 1 191 ? 11.883 23.219 2.09 1 95.81 191 PHE B O 1
ATOM 3141 N N . HIS B 1 192 ? 12.883 23.188 4.078 1 96.75 192 HIS B N 1
ATOM 3142 C CA . HIS B 1 192 ? 11.883 24 4.75 1 96.75 192 HIS B CA 1
ATOM 3143 C C . HIS B 1 192 ? 10.484 23.406 4.586 1 96.75 192 HIS B C 1
ATOM 3145 O O . HIS B 1 192 ? 9.531 24.125 4.258 1 96.75 192 HIS B O 1
ATOM 3151 N N . GLN B 1 193 ? 10.406 22.094 4.758 1 97.38 193 GLN B N 1
ATOM 3152 C CA . GLN B 1 193 ? 9.18 21.328 4.555 1 97.38 193 GLN B CA 1
ATOM 3153 C C . GLN B 1 193 ? 8.297 21.359 5.797 1 97.38 193 GLN B C 1
ATOM 3155 O O . GLN B 1 193 ? 8.781 21.172 6.918 1 97.38 193 GLN B O 1
ATOM 3160 N N . THR B 1 194 ? 7.051 21.719 5.652 1 98.38 194 THR B N 1
ATOM 3161 C CA . THR B 1 194 ? 6.09 21.609 6.742 1 98.38 194 THR B CA 1
ATOM 3162 C C . THR B 1 194 ? 5.695 20.156 6.977 1 98.38 194 THR B C 1
ATOM 3164 O O . THR B 1 194 ? 5.395 19.438 6.027 1 98.38 194 THR B O 1
ATOM 3167 N N . ILE B 1 195 ? 5.684 19.703 8.305 1 98.38 195 ILE B N 1
ATOM 3168 C CA . ILE B 1 195 ? 5.348 18.312 8.633 1 98.38 195 ILE B CA 1
ATOM 3169 C C . ILE B 1 195 ? 4.344 18.297 9.781 1 98.38 195 ILE B C 1
ATOM 3171 O O . ILE B 1 195 ? 4.5 19.016 10.766 1 98.38 195 ILE B O 1
ATOM 3175 N N . VAL B 1 196 ? 3.291 17.562 9.594 1 98.56 196 VAL B N 1
ATOM 3176 C CA . VAL B 1 196 ? 2.402 17.188 10.688 1 98.56 196 VAL B CA 1
ATOM 3177 C C . VAL B 1 196 ? 2.434 15.672 10.875 1 98.56 196 VAL B C 1
ATOM 3179 O O . VAL B 1 196 ? 2.104 14.922 9.961 1 98.56 196 VAL B O 1
ATOM 3182 N N . MET B 1 197 ? 2.803 15.25 12.055 1 98.38 197 MET B N 1
ATOM 3183 C CA . MET B 1 197 ? 2.943 13.828 12.352 1 98.38 197 MET B CA 1
ATOM 3184 C C . MET B 1 197 ? 2.08 13.438 13.555 1 98.38 197 MET B C 1
ATOM 3186 O O . MET B 1 197 ? 2.053 14.148 14.555 1 98.38 197 MET B O 1
ATOM 3190 N N . ILE B 1 198 ? 1.336 12.422 13.367 1 97.5 198 ILE B N 1
ATOM 3191 C CA . ILE B 1 198 ? 0.686 11.852 14.547 1 97.5 198 ILE B CA 1
ATOM 3192 C C . ILE B 1 198 ? 1.52 10.688 15.086 1 97.5 198 ILE B C 1
ATOM 3194 O O . ILE B 1 19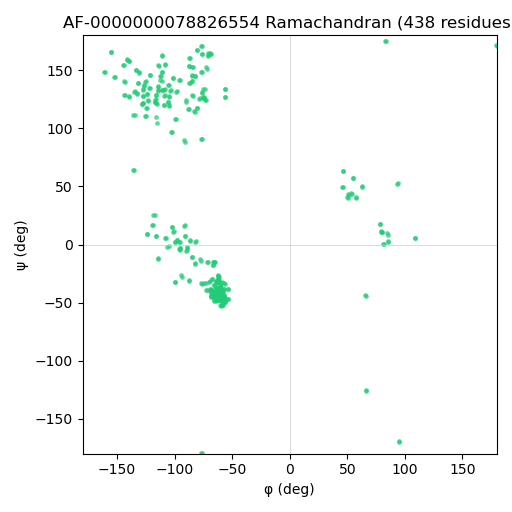8 ? 2.107 9.93 14.312 1 97.5 198 ILE B O 1
ATOM 3198 N N . THR B 1 199 ? 1.591 10.578 16.406 1 95.62 199 THR B N 1
ATOM 3199 C CA . THR B 1 199 ? 2.346 9.508 17.047 1 95.62 199 THR B CA 1
ATOM 3200 C C . THR B 1 199 ? 1.898 9.32 18.5 1 95.62 199 THR B C 1
ATOM 3202 O O . THR B 1 199 ? 1.411 10.258 19.125 1 95.62 199 THR B O 1
ATOM 3205 N N . HIS B 1 200 ? 1.988 8.141 18.891 1 92.88 200 HIS B N 1
ATOM 3206 C CA . HIS B 1 200 ? 1.762 7.879 20.312 1 92.88 200 HIS B CA 1
ATOM 3207 C C . HIS B 1 200 ? 3.078 7.82 21.078 1 92.88 200 HIS B C 1
ATOM 3209 O O . HIS B 1 200 ? 3.082 7.688 22.297 1 92.88 200 HIS B O 1
ATOM 3215 N N . ASN B 1 201 ? 4.141 7.914 20.406 1 92 201 ASN B N 1
ATOM 3216 C CA . ASN B 1 201 ? 5.473 7.879 21.016 1 92 201 ASN B CA 1
ATOM 3217 C C . ASN B 1 201 ? 5.934 9.273 21.438 1 92 201 ASN B C 1
ATOM 3219 O O . ASN B 1 201 ? 6.277 10.102 20.578 1 92 201 ASN B O 1
ATOM 3223 N N . GLU B 1 202 ? 6.117 9.438 22.672 1 92.06 202 GLU B N 1
ATOM 3224 C CA . GLU B 1 202 ? 6.449 10.75 23.203 1 92.06 202 GLU B CA 1
ATOM 3225 C C . GLU B 1 202 ? 7.879 11.148 22.844 1 92.06 202 GLU B C 1
ATOM 3227 O O . GLU B 1 202 ? 8.164 12.328 22.625 1 92.06 202 GLU B O 1
ATOM 3232 N N . GLU B 1 203 ? 8.711 10.25 22.891 1 93.69 203 GLU B N 1
ATOM 3233 C CA . GLU B 1 203 ? 10.094 10.547 22.547 1 93.69 203 GLU B CA 1
ATOM 3234 C C . GLU B 1 203 ? 10.211 11.078 21.109 1 93.69 203 GLU B C 1
ATOM 3236 O O . GLU B 1 203 ? 10.953 12.023 20.844 1 93.69 203 GLU B O 1
ATOM 3241 N N . ILE B 1 204 ? 9.492 10.492 20.266 1 94.31 204 ILE B N 1
ATOM 3242 C CA . ILE B 1 204 ? 9.484 10.914 18.875 1 94.31 204 ILE B CA 1
ATOM 3243 C C . ILE B 1 204 ? 8.812 12.273 18.75 1 94.31 204 ILE B C 1
ATOM 3245 O O . ILE B 1 204 ? 9.289 13.141 18.016 1 94.31 204 ILE B O 1
ATOM 3249 N N . ALA B 1 205 ? 7.758 12.484 19.469 1 95.88 205 ALA B N 1
ATOM 3250 C CA . ALA B 1 205 ? 7.027 13.75 19.453 1 95.88 205 ALA B CA 1
ATOM 3251 C C . ALA B 1 205 ? 7.93 14.906 19.875 1 95.88 205 ALA B C 1
ATOM 3253 O O . ALA B 1 205 ? 7.816 16.016 19.344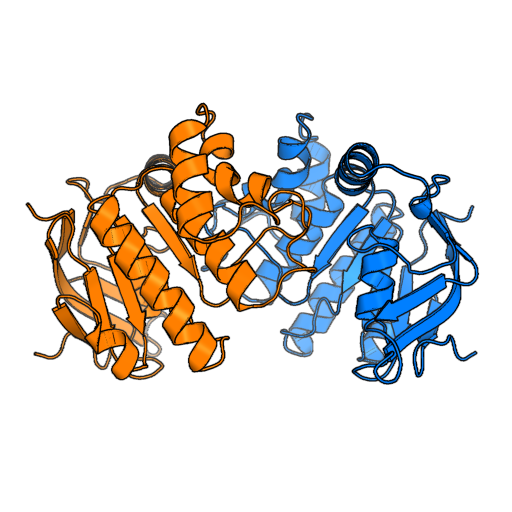 1 95.88 205 ALA B O 1
ATOM 3254 N N . GLN B 1 206 ? 8.812 14.633 20.719 1 95.62 206 GLN B N 1
ATOM 3255 C CA . GLN B 1 206 ? 9.672 15.672 21.281 1 95.62 206 GLN B CA 1
ATOM 3256 C C . GLN B 1 206 ? 10.664 16.203 20.266 1 95.62 206 GLN B C 1
ATOM 3258 O O . GLN B 1 206 ? 11.273 17.25 20.453 1 95.62 206 GLN B O 1
ATOM 3263 N N . LEU B 1 207 ? 10.82 15.508 19.203 1 93.94 207 LEU B N 1
ATOM 3264 C CA . LEU B 1 207 ? 11.719 15.953 18.141 1 93.94 207 LEU B CA 1
ATOM 3265 C C . LEU B 1 207 ? 11.062 17.047 17.297 1 93.94 207 LEU B C 1
ATOM 3267 O O . LEU B 1 207 ? 11.734 17.719 16.516 1 93.94 207 LEU B O 1
ATOM 3271 N N . SER B 1 208 ? 9.797 17.234 17.453 1 96.5 208 SER B N 1
ATOM 3272 C CA . SER B 1 208 ? 9.062 18.234 16.688 1 96.5 208 SER B CA 1
ATOM 3273 C C . SER B 1 208 ? 9.234 19.625 17.281 1 96.5 208 SER B C 1
ATOM 3275 O O . SER B 1 208 ? 9.773 19.781 18.375 1 96.5 208 SER B O 1
ATOM 3277 N N . ASP B 1 209 ? 8.82 20.625 16.5 1 96.5 209 ASP B N 1
ATOM 3278 C CA . ASP B 1 209 ? 8.875 22 16.969 1 96.5 209 ASP B CA 1
ATOM 3279 C C . ASP B 1 209 ? 7.75 22.297 17.953 1 96.5 209 ASP B C 1
ATOM 3281 O O . ASP B 1 209 ? 7.875 23.188 18.797 1 96.5 209 ASP B O 1
ATOM 3285 N N . LYS B 1 210 ? 6.691 21.703 17.734 1 96.06 210 LYS B N 1
ATOM 3286 C CA . LYS B 1 210 ? 5.477 21.906 18.516 1 96.06 210 LYS B CA 1
ATOM 3287 C C . LYS B 1 210 ? 4.711 20.594 18.688 1 96.06 210 LYS B C 1
ATOM 3289 O O . LYS B 1 210 ? 4.629 19.781 17.766 1 96.06 210 LYS B O 1
ATOM 3294 N N . ILE B 1 211 ? 4.156 20.406 19.938 1 97.19 211 ILE B N 1
ATOM 3295 C CA . ILE B 1 211 ? 3.354 19.234 20.219 1 97.19 211 ILE B CA 1
ATOM 3296 C C . ILE B 1 211 ? 1.92 19.641 20.531 1 97.19 211 ILE B C 1
ATOM 3298 O O . ILE B 1 211 ? 1.696 20.547 21.344 1 97.19 211 ILE B O 1
ATOM 3302 N N . ILE B 1 212 ? 1.006 19.031 19.859 1 97 212 ILE B N 1
ATOM 3303 C CA . ILE B 1 212 ? -0.417 19.219 20.125 1 97 212 ILE B CA 1
ATOM 3304 C C . ILE B 1 212 ? -0.996 17.938 20.719 1 97 212 ILE B C 1
ATOM 3306 O O . ILE B 1 212 ? -0.738 16.844 20.219 1 97 212 ILE B O 1
ATOM 3310 N N . HIS B 1 213 ? -1.774 18.047 21.797 1 96.62 213 HIS B N 1
ATOM 3311 C CA . HIS B 1 213 ? -2.393 16.891 22.422 1 96.62 213 HIS B CA 1
ATOM 3312 C C . HIS B 1 213 ? -3.875 16.797 22.078 1 96.62 213 HIS B C 1
ATOM 3314 O O . HIS B 1 213 ? -4.59 17.797 22.125 1 96.62 213 HIS B O 1
ATOM 3320 N N . ILE B 1 214 ? -4.238 15.609 21.703 1 95.69 214 ILE B N 1
ATOM 3321 C CA . ILE B 1 214 ? -5.641 15.367 21.375 1 95.69 214 ILE B CA 1
ATOM 3322 C C . ILE B 1 214 ? -6.188 14.25 22.266 1 95.69 214 ILE B C 1
ATOM 3324 O O . ILE B 1 214 ? -5.504 13.258 22.516 1 95.69 214 ILE B O 1
ATOM 3328 N N . GLU B 1 215 ? -7.387 14.484 22.812 1 94.38 215 GLU B N 1
ATOM 3329 C CA . GLU B 1 215 ? -8.102 13.523 23.641 1 94.38 215 GLU B CA 1
ATOM 3330 C C . GLU B 1 215 ? -9.594 13.523 23.328 1 94.38 215 GLU B C 1
ATOM 3332 O O . GLU B 1 215 ? -10.234 14.586 23.312 1 94.38 215 GLU B O 1
ATOM 3337 N N . ASP B 1 216 ? -10.055 12.344 23.062 1 92.94 216 ASP B N 1
ATOM 3338 C CA . ASP B 1 216 ? -11.484 12.141 22.812 1 92.94 216 ASP B CA 1
ATOM 3339 C C . ASP B 1 216 ? -11.992 13.117 21.75 1 92.94 216 ASP B C 1
ATOM 3341 O O . ASP B 1 216 ? -13.008 13.789 21.953 1 92.94 216 ASP B O 1
ATOM 3345 N N . GLY B 1 217 ? -11.195 13.273 20.719 1 94.44 217 GLY B N 1
ATOM 3346 C CA . GLY B 1 217 ? -11.625 14.047 19.562 1 94.44 217 GLY B CA 1
ATOM 3347 C C . GLY B 1 217 ? -11.492 15.547 19.781 1 94.44 217 GLY B C 1
ATOM 3348 O O . GLY B 1 217 ? -12.039 16.328 19 1 94.44 217 GLY B O 1
ATOM 3349 N N . ARG B 1 218 ? -10.828 15.945 20.859 1 95.12 218 ARG B N 1
ATOM 3350 C CA . ARG B 1 218 ? -10.648 17.359 21.172 1 95.12 218 ARG B CA 1
ATOM 3351 C C . ARG B 1 218 ? -9.188 17.672 21.484 1 95.12 218 ARG B C 1
ATOM 3353 O O . ARG B 1 218 ? -8.453 16.812 21.969 1 95.12 218 ARG B O 1
ATOM 3360 N N . ILE B 1 219 ? -8.828 18.844 21.141 1 94.62 219 ILE B N 1
ATOM 3361 C CA . ILE B 1 219 ? -7.488 19.297 21.5 1 94.62 219 ILE B CA 1
ATOM 3362 C C . ILE B 1 219 ? -7.445 19.656 22.984 1 94.62 219 ILE B C 1
ATOM 3364 O O . ILE B 1 219 ? -8.359 20.297 23.5 1 94.62 219 ILE B O 1
ATOM 3368 N N . VAL B 1 220 ? -6.422 19.094 23.562 1 90.56 220 VAL B N 1
ATOM 3369 C CA . VAL B 1 220 ? -6.301 19.391 24.984 1 90.56 220 VAL B CA 1
ATOM 3370 C C . VAL B 1 220 ? -5.02 20.172 25.234 1 90.56 220 VAL B C 1
ATOM 3372 O O . VAL B 1 220 ? -3.939 19.781 24.797 1 90.56 220 VAL B O 1
ATOM 3375 N N . GLY B 1 221 ? -5.059 21.438 25.578 1 73.31 221 GLY B N 1
ATOM 3376 C CA . GLY B 1 221 ? -3.959 22.312 25.969 1 73.31 221 GLY B CA 1
ATOM 3377 C C . GLY B 1 221 ? -3.445 23.156 24.812 1 73.31 221 GLY B C 1
ATOM 3378 O O . GLY B 1 221 ? -3.779 22.922 23.656 1 73.31 221 GLY B O 1
#

InterPro domains:
  IPR003439 ABC transporter-like, ATP-binding domain [PF00005] (23-169)
  IPR003439 ABC transporter-like, ATP-binding domain [PS50893] (4-220)
  IPR003593 AAA+ ATPase domain [SM00382] (32-218)
  IPR017871 ABC transporter-like, conserved site [PS00211] (142-156)
  IPR017911 MacB-like, ATP-binding domain [cd03255] (4-219)
  IPR027417 P-loop containing nucleoside triphosphate hydrolase [G3DSA:3.40.50.300] (1-221)
  IPR027417 P-loop containing nucleoside triphosphate 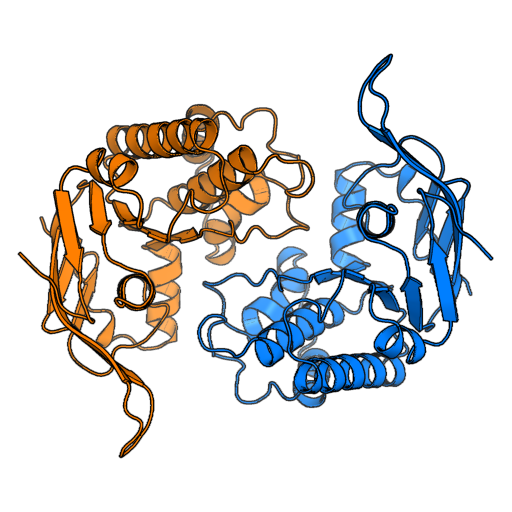hydrolase [SSF52540] (3-220)